Protein AF-A0A7Y1ZPI5-F1 (afdb_monomer)

Structure (mmCIF, N/CA/C/O backbone):
data_AF-A0A7Y1ZPI5-F1
#
_entry.id   AF-A0A7Y1ZPI5-F1
#
loop_
_atom_site.group_PDB
_atom_site.id
_atom_site.type_symbol
_atom_site.label_atom_id
_atom_site.label_alt_id
_atom_site.label_comp_id
_atom_site.label_asym_id
_atom_site.label_entity_id
_atom_site.label_seq_id
_atom_site.pdbx_PDB_ins_code
_atom_site.Cartn_x
_atom_site.Cartn_y
_atom_site.Cartn_z
_atom_site.occupancy
_atom_site.B_iso_or_equiv
_atom_site.auth_seq_id
_atom_site.auth_comp_id
_atom_site.auth_asym_id
_atom_site.auth_atom_id
_atom_site.pdbx_PDB_model_num
ATOM 1 N N . MET A 1 1 ? 9.456 -21.539 102.709 1.00 52.91 1 MET A N 1
ATOM 2 C CA . MET A 1 1 ? 9.266 -21.354 101.252 1.00 52.91 1 MET A CA 1
ATOM 3 C C . MET A 1 1 ? 8.146 -22.290 100.808 1.00 52.91 1 MET A C 1
ATOM 5 O O . MET A 1 1 ? 8.392 -23.446 100.520 1.00 52.91 1 MET A O 1
ATOM 9 N N . SER A 1 2 ? 6.920 -22.032 101.259 1.00 49.41 2 SER A N 1
ATOM 10 C CA . SER A 1 2 ? 5.871 -21.168 100.684 1.00 49.41 2 SER A CA 1
ATOM 11 C C . SER A 1 2 ? 5.165 -21.819 99.487 1.00 49.41 2 SER A C 1
ATOM 13 O O . SER A 1 2 ? 5.590 -21.734 98.341 1.00 49.41 2 SER A O 1
ATOM 15 N N . ARG A 1 3 ? 4.002 -22.416 99.782 1.00 56.50 3 ARG A N 1
ATOM 16 C CA . ARG A 1 3 ? 3.009 -22.882 98.799 1.00 56.50 3 ARG A CA 1
ATOM 17 C C . ARG A 1 3 ? 2.643 -21.801 97.766 1.00 56.50 3 ARG A C 1
ATOM 19 O O . ARG A 1 3 ? 2.265 -22.140 96.655 1.00 56.50 3 ARG A O 1
ATOM 26 N N . GLY A 1 4 ? 2.834 -20.519 98.097 1.00 64.69 4 GLY A N 1
ATOM 27 C CA . GLY A 1 4 ? 2.684 -19.401 97.161 1.00 64.69 4 GLY A CA 1
ATOM 28 C C . GLY A 1 4 ? 3.653 -19.430 95.972 1.00 64.69 4 GLY A C 1
ATOM 29 O O . GLY A 1 4 ? 3.244 -19.076 94.874 1.00 64.69 4 GLY A O 1
ATOM 30 N N . LEU A 1 5 ? 4.892 -19.919 96.134 1.00 64.56 5 LEU A N 1
ATOM 31 C CA . LEU A 1 5 ? 5.838 -20.016 95.013 1.00 64.56 5 LEU A CA 1
ATOM 32 C C . LEU A 1 5 ? 5.399 -21.095 94.007 1.00 64.56 5 LEU A C 1
ATOM 34 O O . LEU A 1 5 ? 5.502 -20.898 92.802 1.00 64.56 5 LEU A O 1
ATOM 38 N N . LEU A 1 6 ? 4.835 -22.204 94.501 1.00 64.75 6 LEU A N 1
ATOM 39 C CA . LEU A 1 6 ? 4.324 -23.288 93.658 1.00 64.75 6 LEU A CA 1
ATOM 40 C C . LEU A 1 6 ? 3.126 -22.829 92.810 1.00 64.75 6 LEU A C 1
ATOM 42 O O . LEU A 1 6 ? 3.040 -23.174 91.637 1.00 64.75 6 LEU A O 1
ATOM 46 N N . PHE A 1 7 ? 2.233 -22.012 93.379 1.00 66.38 7 PHE A N 1
ATOM 47 C CA . PHE A 1 7 ? 1.103 -21.442 92.638 1.00 66.38 7 PHE A CA 1
ATOM 48 C C . PHE A 1 7 ? 1.547 -20.451 91.561 1.00 66.38 7 PHE A C 1
ATOM 50 O O . PHE A 1 7 ? 0.988 -20.461 90.468 1.00 66.38 7 PHE A O 1
ATOM 57 N N . ILE A 1 8 ? 2.576 -19.642 91.830 1.00 65.25 8 ILE A N 1
ATOM 58 C CA . ILE A 1 8 ? 3.113 -18.698 90.841 1.00 65.25 8 ILE A CA 1
ATOM 59 C C . ILE A 1 8 ? 3.781 -19.451 89.685 1.00 65.25 8 ILE A C 1
ATOM 61 O O . ILE A 1 8 ? 3.553 -19.103 88.528 1.00 65.25 8 ILE A O 1
ATOM 65 N N . VAL A 1 9 ? 4.534 -20.519 89.968 1.00 66.88 9 VAL A N 1
ATOM 66 C CA . VAL A 1 9 ? 5.158 -21.365 88.934 1.00 66.88 9 VAL A CA 1
ATOM 67 C C . VAL A 1 9 ? 4.105 -22.137 88.128 1.00 66.88 9 VAL A C 1
ATOM 69 O O . VAL A 1 9 ? 4.187 -22.195 86.906 1.00 66.88 9 VAL A O 1
ATOM 72 N N . ALA A 1 10 ? 3.064 -22.669 88.773 1.00 65.19 10 ALA A N 1
ATOM 73 C CA . ALA A 1 10 ? 1.977 -23.354 88.072 1.00 65.19 10 ALA A CA 1
ATOM 74 C C . ALA A 1 10 ? 1.166 -22.400 87.175 1.00 65.19 10 ALA A C 1
ATOM 76 O O . ALA A 1 10 ? 0.877 -22.732 86.027 1.00 65.19 10 ALA A O 1
ATOM 77 N N . ALA A 1 11 ? 0.846 -21.195 87.658 1.00 61.09 11 ALA A N 1
ATOM 78 C CA . ALA A 1 11 ? 0.127 -20.191 86.875 1.00 61.09 11 ALA A CA 1
ATOM 79 C C . ALA A 1 11 ? 0.953 -19.682 85.683 1.00 61.09 11 ALA A C 1
ATOM 81 O O . ALA A 1 11 ? 0.413 -19.499 84.593 1.00 61.09 11 ALA A O 1
ATOM 82 N N . SER A 1 12 ? 2.267 -19.509 85.857 1.00 58.75 12 SER A N 1
ATOM 83 C CA . SER A 1 12 ? 3.158 -19.104 84.762 1.00 58.75 12 SER A CA 1
ATOM 84 C C . SER A 1 12 ? 3.356 -20.214 83.725 1.00 58.75 12 SER A C 1
ATOM 86 O O . SER A 1 12 ? 3.355 -19.916 82.534 1.00 58.75 12 SER A O 1
ATOM 88 N N . LEU A 1 13 ? 3.403 -21.490 84.123 1.00 56.38 13 LEU A N 1
ATOM 89 C CA . LEU A 1 13 ? 3.437 -22.615 83.176 1.00 56.38 13 LEU A CA 1
ATOM 90 C C . LEU A 1 13 ? 2.135 -22.754 82.371 1.00 56.38 13 LEU A C 1
ATOM 92 O O . LEU A 1 13 ? 2.189 -23.019 81.171 1.00 56.38 13 LEU A O 1
ATOM 96 N N . ILE A 1 14 ? 0.973 -22.518 82.991 1.00 65.50 14 ILE A N 1
ATOM 97 C CA . ILE A 1 14 ? -0.321 -22.504 82.283 1.00 65.50 14 ILE A CA 1
ATOM 98 C C . ILE A 1 14 ? -0.402 -21.305 81.325 1.00 65.50 14 ILE A C 1
ATOM 100 O O . ILE A 1 14 ? -0.864 -21.456 80.193 1.00 65.50 14 ILE A O 1
ATOM 104 N N . GLY A 1 15 ? 0.094 -20.133 81.734 1.00 62.34 15 GLY A N 1
ATOM 105 C CA . GLY A 1 15 ? 0.165 -18.946 80.878 1.00 62.34 15 GLY A CA 1
ATOM 106 C C . GLY A 1 15 ? 1.054 -19.160 79.649 1.00 62.34 15 GLY A C 1
ATOM 107 O O . GLY A 1 15 ? 0.618 -18.921 78.525 1.00 62.34 15 GLY A O 1
ATOM 108 N N . VAL A 1 16 ? 2.264 -19.695 79.841 1.00 63.00 16 VAL A N 1
ATOM 109 C CA . VAL A 1 16 ? 3.206 -19.988 78.745 1.00 63.00 16 VAL A CA 1
ATOM 110 C C . VAL A 1 16 ? 2.660 -21.082 77.821 1.00 63.00 16 VAL A C 1
ATOM 112 O O . VAL A 1 16 ? 2.720 -20.935 76.602 1.00 63.00 16 VAL A O 1
ATOM 115 N N . GLY A 1 17 ? 2.049 -22.138 78.370 1.00 58.81 17 GLY A N 1
ATOM 116 C CA . GLY A 1 17 ? 1.400 -23.183 77.571 1.00 58.81 17 GLY A CA 1
ATOM 117 C C . GLY A 1 17 ? 0.238 -22.658 76.720 1.00 58.81 17 GLY A C 1
ATOM 118 O O . GLY A 1 17 ? 0.091 -23.056 75.566 1.00 58.81 17 GLY A O 1
ATOM 119 N N . SER A 1 18 ? -0.543 -21.710 77.248 1.00 55.44 18 SER A N 1
ATOM 120 C CA . SER A 1 18 ? -1.664 -21.091 76.527 1.00 55.44 18 SER A CA 1
ATOM 121 C C . SER A 1 18 ? -1.190 -20.210 75.367 1.00 55.44 18 SER A C 1
ATOM 123 O O . SER A 1 18 ? -1.778 -20.255 74.288 1.00 55.44 18 SER A O 1
ATOM 125 N N . VAL A 1 19 ? -0.094 -19.464 75.550 1.00 53.22 19 VAL A N 1
ATOM 126 C CA . VAL A 1 19 ? 0.510 -18.629 74.495 1.00 53.22 19 VAL A CA 1
ATOM 127 C C . VAL A 1 19 ? 1.128 -19.487 73.386 1.00 53.22 19 VAL A C 1
ATOM 129 O O . VAL A 1 19 ? 0.946 -19.183 72.209 1.00 53.22 19 VAL A O 1
ATOM 132 N N . ILE A 1 20 ? 1.790 -20.597 73.730 1.00 58.06 20 ILE A N 1
ATOM 133 C CA . ILE A 1 20 ? 2.340 -21.536 72.737 1.00 58.06 20 ILE A CA 1
ATOM 134 C C . ILE A 1 20 ? 1.211 -22.221 71.949 1.00 58.06 20 ILE A C 1
ATOM 136 O O . ILE A 1 20 ? 1.294 -22.328 70.726 1.00 58.06 20 ILE A O 1
ATOM 140 N N . PHE A 1 21 ? 0.129 -22.632 72.619 1.00 56.09 21 PHE A N 1
ATOM 141 C CA . PHE A 1 21 ? -1.019 -23.266 71.964 1.00 56.09 21 PHE A CA 1
ATOM 142 C C . PHE A 1 21 ? -1.802 -22.293 71.066 1.00 56.09 21 PHE A C 1
ATOM 144 O O . PHE A 1 21 ? -2.219 -22.668 69.969 1.00 56.09 21 PHE A O 1
ATOM 151 N N . MET A 1 22 ? -1.959 -21.028 71.481 1.00 54.78 22 MET A N 1
ATOM 152 C CA . MET A 1 22 ? -2.525 -19.980 70.622 1.00 54.78 22 MET A CA 1
ATOM 153 C C . MET A 1 22 ? -1.617 -19.691 69.421 1.00 54.78 22 MET A C 1
ATOM 155 O O . MET A 1 22 ? -2.113 -19.655 68.301 1.00 54.78 22 MET A O 1
ATOM 159 N N . GLY A 1 23 ? -0.296 -19.606 69.612 1.00 48.22 23 GLY A N 1
ATOM 160 C CA . GLY A 1 23 ? 0.661 -19.395 68.520 1.00 48.22 23 GLY A CA 1
ATOM 161 C C . GLY A 1 23 ? 0.681 -20.525 67.482 1.00 48.22 23 GLY A C 1
ATOM 162 O O . GLY A 1 23 ? 0.811 -20.255 66.290 1.00 48.22 23 GLY A O 1
ATOM 163 N N . GLN A 1 24 ? 0.497 -21.783 67.900 1.00 54.16 24 GLN A N 1
ATOM 164 C CA . GLN A 1 24 ? 0.374 -22.914 66.971 1.00 54.16 24 GLN A CA 1
ATOM 165 C C . GLN A 1 24 ? -0.932 -22.873 66.170 1.00 54.16 24 GLN A C 1
ATOM 167 O O . GLN A 1 24 ? -0.899 -23.105 64.964 1.00 54.16 24 GLN A O 1
ATOM 172 N N . LYS A 1 25 ? -2.067 -22.518 66.792 1.00 50.81 25 LYS A N 1
ATOM 173 C CA . LYS A 1 25 ? -3.332 -22.335 66.059 1.00 50.81 25 LYS A CA 1
ATOM 174 C C . LYS A 1 25 ? -3.273 -21.166 65.075 1.00 50.81 25 LYS A C 1
ATOM 176 O O . LYS A 1 25 ? -3.789 -21.298 63.973 1.00 50.81 25 LYS A O 1
ATOM 181 N N . SER A 1 26 ? -2.615 -20.065 65.441 1.00 48.47 26 SER A N 1
ATOM 182 C CA . SER A 1 26 ? -2.434 -18.913 64.551 1.00 48.47 26 SER A CA 1
ATOM 183 C C . SER A 1 26 ? -1.541 -19.236 63.351 1.00 48.47 26 SER A C 1
ATOM 185 O O . SER A 1 26 ? -1.866 -18.831 62.245 1.00 48.47 26 SER A O 1
ATOM 187 N N . ARG A 1 27 ? -0.455 -20.003 63.530 1.00 46.38 27 ARG A N 1
ATOM 188 C CA . ARG A 1 27 ? 0.404 -20.423 62.405 1.00 46.38 27 ARG A CA 1
ATOM 189 C C . ARG A 1 27 ? -0.300 -21.394 61.458 1.00 46.38 27 ARG A C 1
ATOM 191 O O . ARG A 1 27 ? -0.210 -21.215 60.255 1.00 46.38 27 ARG A O 1
ATOM 198 N N . ILE A 1 28 ? -1.063 -22.351 61.993 1.00 54.00 28 ILE A N 1
ATOM 199 C CA . ILE A 1 28 ? -1.864 -23.271 61.170 1.00 54.00 28 ILE A CA 1
ATOM 200 C C . ILE A 1 28 ? -2.934 -22.507 60.370 1.00 54.00 28 ILE A C 1
ATOM 202 O O . ILE A 1 28 ? -3.178 -22.854 59.220 1.00 54.00 28 ILE A O 1
ATOM 206 N N . ALA A 1 29 ? -3.539 -21.460 60.946 1.00 52.72 29 ALA A N 1
ATOM 207 C CA . ALA A 1 29 ? -4.502 -20.619 60.234 1.00 52.72 29 ALA A CA 1
ATOM 208 C C . ALA A 1 29 ? -3.843 -19.822 59.092 1.00 52.72 29 ALA A C 1
ATOM 210 O O . ALA A 1 29 ? -4.337 -19.857 57.969 1.00 52.72 29 ALA A O 1
ATOM 211 N N . VAL A 1 30 ? -2.686 -19.196 59.343 1.00 48.72 30 VAL A N 1
ATOM 212 C CA . VAL A 1 30 ? -1.954 -18.413 58.329 1.00 48.72 30 VAL A CA 1
ATOM 213 C C . VAL A 1 30 ? -1.426 -19.294 57.189 1.00 48.72 30 VAL A C 1
ATOM 215 O O . VAL A 1 30 ? -1.557 -18.915 56.028 1.00 48.72 30 VAL A O 1
ATOM 218 N N . ASP A 1 31 ? -0.903 -20.489 57.485 1.00 51.78 31 ASP A N 1
ATOM 219 C CA . ASP A 1 31 ? -0.436 -21.426 56.450 1.00 51.78 31 ASP A CA 1
ATOM 220 C C . ASP A 1 31 ? -1.608 -21.976 55.607 1.00 51.78 31 ASP A C 1
ATOM 222 O O . ASP A 1 31 ? -1.444 -22.250 54.417 1.00 51.78 31 ASP A O 1
ATOM 226 N N . SER A 1 32 ? -2.807 -22.108 56.195 1.00 56.28 32 SER A N 1
ATOM 227 C CA . SER A 1 32 ? -4.012 -22.505 55.452 1.00 56.28 32 SER A CA 1
ATOM 228 C C . SER A 1 32 ? -4.568 -21.384 54.566 1.00 56.28 32 SER A C 1
ATOM 230 O O . SER A 1 32 ? -4.942 -21.652 53.426 1.00 56.28 32 SER A O 1
ATOM 232 N N . GLU A 1 33 ? -4.543 -20.132 55.038 1.00 59.75 33 GLU A N 1
ATOM 233 C CA . GLU A 1 33 ? -5.014 -18.962 54.282 1.00 59.75 33 GLU A CA 1
ATOM 234 C C . GLU A 1 33 ? -4.068 -18.60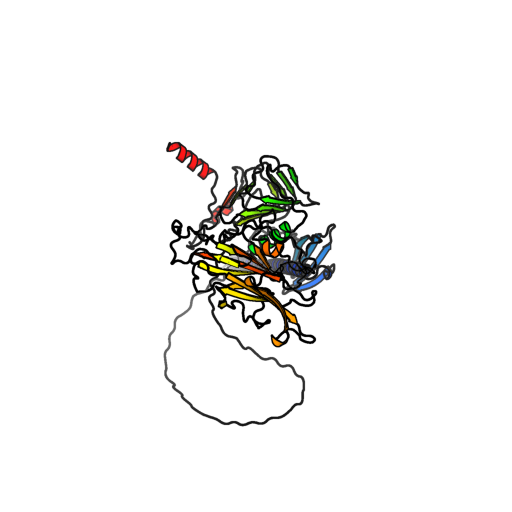9 53.120 1.00 59.75 33 GLU A C 1
ATOM 236 O O . GLU A 1 33 ? -4.528 -18.282 52.026 1.00 59.75 33 GLU A O 1
ATOM 241 N N . GLN A 1 34 ? -2.746 -18.748 53.303 1.00 59.91 34 GLN A N 1
ATOM 242 C CA . GLN A 1 34 ? -1.778 -18.560 52.212 1.00 59.91 34 GLN A CA 1
ATOM 243 C C . GLN A 1 34 ? -1.911 -19.626 51.117 1.00 59.91 34 GLN A C 1
ATOM 245 O O . GLN A 1 34 ? -1.727 -19.321 49.937 1.00 59.91 34 GLN A O 1
ATOM 250 N N . GLY A 1 35 ? -2.269 -20.860 51.487 1.00 75.75 35 GLY A N 1
ATOM 251 C CA . GLY A 1 35 ? -2.586 -21.911 50.523 1.00 75.75 35 GLY A CA 1
ATOM 252 C C . GLY A 1 35 ? -3.820 -21.566 49.688 1.00 75.75 35 GLY A C 1
ATOM 253 O O . GLY A 1 35 ? -3.783 -21.674 48.465 1.00 75.75 35 GLY A O 1
ATOM 254 N N . GLU A 1 36 ? -4.894 -21.104 50.332 1.00 78.31 36 GLU A N 1
ATOM 255 C CA . GLU A 1 36 ? -6.163 -20.789 49.667 1.00 78.31 36 GLU A CA 1
ATOM 256 C C . GLU A 1 36 ? -6.055 -19.589 48.713 1.00 78.31 36 GLU A C 1
ATOM 258 O O . GLU A 1 36 ? -6.533 -19.669 47.580 1.00 78.31 36 GLU A O 1
ATOM 263 N N . TYR A 1 37 ? -5.338 -18.527 49.104 1.00 78.81 37 TYR A N 1
ATOM 264 C CA . TYR A 1 37 ? -5.038 -17.402 48.208 1.00 78.81 37 TYR A CA 1
ATOM 265 C C . TYR A 1 37 ? -4.205 -17.841 46.995 1.00 78.81 37 TYR A C 1
ATOM 267 O O . TYR A 1 37 ? -4.526 -17.497 45.857 1.00 78.81 37 TYR A O 1
ATOM 275 N N . GLY A 1 38 ? -3.176 -18.670 47.215 1.00 82.38 38 GLY A N 1
ATOM 276 C CA . GLY A 1 38 ? -2.353 -19.216 46.134 1.00 82.38 38 GLY A CA 1
ATOM 277 C C . GLY A 1 38 ? -3.168 -20.021 45.116 1.00 82.38 38 GLY A C 1
ATOM 278 O O . GLY A 1 38 ? -2.966 -19.873 43.909 1.00 82.38 38 GLY A O 1
ATOM 279 N N . TYR A 1 39 ? -4.133 -20.819 45.583 1.00 84.62 39 TYR A N 1
ATOM 280 C CA . TYR A 1 39 ? -5.053 -21.553 44.713 1.00 84.62 39 TYR A CA 1
ATOM 281 C C . TYR A 1 39 ? -5.987 -20.625 43.921 1.00 84.62 39 TYR A C 1
ATOM 283 O O . TYR A 1 39 ? -6.210 -20.879 42.740 1.00 84.62 39 TYR A O 1
ATOM 291 N N . GLN A 1 40 ? -6.484 -19.530 44.509 1.00 84.94 40 GLN A N 1
ATOM 292 C CA . GLN A 1 40 ? -7.329 -18.557 43.798 1.00 84.94 40 GLN A CA 1
ATOM 293 C C . GLN A 1 40 ? -6.572 -17.819 42.687 1.00 84.94 40 GLN A C 1
ATOM 295 O O . GLN A 1 40 ? -7.071 -17.727 41.565 1.00 84.94 40 GLN A O 1
ATOM 300 N N . VAL A 1 41 ? -5.350 -17.349 42.965 1.00 84.44 41 VAL A N 1
ATOM 301 C CA . VAL A 1 41 ? -4.494 -16.705 41.952 1.00 84.44 41 VAL A CA 1
ATOM 302 C C . VAL A 1 41 ? -4.171 -17.690 40.829 1.00 84.44 41 VAL A C 1
ATOM 304 O O . VAL A 1 41 ? -4.312 -17.366 39.652 1.00 84.44 41 VAL A O 1
ATOM 307 N N . THR A 1 42 ? -3.819 -18.928 41.183 1.00 84.81 42 THR A N 1
ATOM 308 C CA . THR A 1 42 ? -3.518 -19.975 40.197 1.00 84.81 42 THR A CA 1
ATOM 309 C C . THR A 1 42 ? -4.742 -20.310 39.338 1.00 84.81 42 THR A C 1
ATOM 311 O O . THR A 1 42 ? -4.619 -20.411 38.121 1.00 84.81 42 THR A O 1
ATOM 314 N N . ALA A 1 43 ? -5.937 -20.427 39.930 1.00 84.12 43 ALA A N 1
ATOM 315 C CA . ALA A 1 43 ? -7.181 -20.659 39.193 1.00 84.12 43 ALA A CA 1
ATOM 316 C C . ALA A 1 43 ? -7.489 -19.521 38.199 1.00 84.12 43 ALA A C 1
ATOM 318 O O . ALA A 1 43 ? -7.874 -19.798 37.063 1.00 84.12 43 ALA A O 1
ATOM 319 N N . ARG A 1 44 ? -7.248 -18.256 38.579 1.00 88.62 44 ARG A N 1
ATOM 320 C CA . ARG A 1 44 ? -7.407 -17.085 37.697 1.00 88.62 44 ARG A CA 1
ATOM 321 C C . ARG A 1 44 ? -6.440 -17.103 36.511 1.00 88.62 44 ARG A C 1
ATOM 323 O O . ARG A 1 44 ? -6.876 -16.925 35.377 1.00 88.62 44 ARG A O 1
ATOM 330 N N . GLU A 1 45 ? -5.154 -17.353 36.747 1.00 84.88 45 GLU A N 1
ATOM 331 C CA . GLU A 1 45 ? -4.147 -17.425 35.673 1.00 84.88 45 GLU A CA 1
ATOM 332 C C . GLU A 1 45 ? -4.407 -18.593 34.709 1.00 84.88 45 GLU A C 1
ATOM 334 O O . GLU A 1 45 ? -4.211 -18.480 33.494 1.00 84.88 45 GLU A O 1
ATOM 339 N N . ILE A 1 46 ? -4.914 -19.713 35.233 1.00 85.00 46 ILE A N 1
ATOM 340 C CA . ILE A 1 46 ? -5.343 -20.858 34.426 1.00 85.00 46 ILE A CA 1
ATOM 341 C C . ILE A 1 46 ? -6.571 -20.499 33.578 1.00 85.00 46 ILE A C 1
ATOM 343 O O . ILE A 1 46 ? -6.571 -20.781 32.379 1.00 85.00 46 ILE A O 1
ATOM 347 N N . ALA A 1 47 ? -7.578 -19.834 34.156 1.00 86.00 47 ALA A N 1
ATOM 348 C CA . ALA A 1 47 ? -8.751 -19.359 33.419 1.00 86.00 47 ALA A CA 1
ATOM 349 C C . ALA A 1 47 ? -8.346 -18.396 32.289 1.00 86.00 47 ALA A C 1
ATOM 351 O O . ALA A 1 47 ? -8.797 -18.548 31.152 1.00 86.00 47 ALA A O 1
ATOM 352 N N . LYS A 1 48 ? -7.422 -17.465 32.567 1.00 85.44 48 LYS A N 1
ATOM 353 C CA . LYS A 1 48 ? -6.888 -16.521 31.574 1.00 85.44 48 LYS A CA 1
ATOM 354 C C . LYS A 1 48 ? -6.174 -17.244 30.436 1.00 85.44 48 LYS A C 1
ATOM 356 O O . LYS A 1 48 ? -6.474 -17.003 29.273 1.00 85.44 48 LYS A O 1
ATOM 361 N N . SER A 1 49 ? -5.301 -18.192 30.771 1.00 82.38 49 SER A N 1
ATOM 362 C CA . SER A 1 49 ? -4.595 -19.015 29.780 1.00 82.38 49 SER A CA 1
ATOM 363 C C . SER A 1 49 ? -5.557 -19.821 28.898 1.00 82.38 49 SER A C 1
ATOM 365 O O . SER A 1 49 ? -5.308 -19.995 27.704 1.00 82.38 49 SER A O 1
ATOM 367 N N . GLY A 1 50 ? -6.659 -20.312 29.475 1.00 84.38 50 GLY A N 1
ATOM 368 C CA . GLY A 1 50 ? -7.723 -20.987 28.734 1.00 84.38 50 GLY A CA 1
ATOM 369 C C . GLY A 1 50 ? -8.450 -20.058 27.758 1.00 84.38 50 GLY A C 1
ATOM 370 O O . GLY A 1 50 ? -8.658 -20.449 26.610 1.00 84.38 50 GLY A O 1
ATOM 371 N N . SER A 1 51 ? -8.748 -18.816 28.165 1.00 83.00 51 SER A N 1
ATOM 372 C CA . SER A 1 51 ? -9.362 -17.807 27.288 1.00 83.00 51 SER A CA 1
ATOM 373 C C . SER A 1 51 ? -8.420 -17.386 26.150 1.00 83.00 51 SER A C 1
ATOM 375 O O . SER A 1 51 ? -8.793 -17.474 24.980 1.00 83.00 51 SER A O 1
ATOM 377 N N . ASP A 1 52 ? -7.156 -17.064 26.454 1.00 80.12 52 ASP A N 1
ATOM 378 C CA . ASP A 1 52 ? -6.147 -16.673 25.454 1.00 80.12 52 ASP A CA 1
ATOM 379 C C . ASP A 1 52 ? -5.974 -17.763 24.373 1.00 80.12 52 ASP A C 1
ATOM 381 O O . ASP A 1 52 ? -5.881 -17.491 23.170 1.00 80.12 52 ASP A O 1
ATOM 385 N N . ARG A 1 53 ? -5.989 -19.037 24.789 1.00 83.06 53 ARG A N 1
ATOM 386 C CA . ARG A 1 53 ? -5.935 -20.171 23.863 1.00 83.06 53 ARG A CA 1
ATOM 387 C C . ARG A 1 53 ? -7.211 -20.317 23.038 1.00 83.06 53 ARG A C 1
ATOM 389 O O . ARG A 1 53 ? -7.108 -20.584 21.843 1.00 83.06 53 ARG A O 1
ATOM 396 N N . ALA A 1 54 ? -8.381 -20.150 23.648 1.00 81.12 54 ALA A N 1
ATOM 397 C CA . ALA A 1 54 ? -9.662 -20.212 22.953 1.00 81.12 54 ALA A CA 1
ATOM 398 C C . ALA A 1 54 ? -9.747 -19.160 21.839 1.00 81.12 54 ALA A C 1
ATOM 400 O O . ALA A 1 54 ? -10.073 -19.502 20.705 1.00 81.12 54 ALA A O 1
ATOM 401 N N . ILE A 1 55 ? -9.342 -17.918 22.125 1.00 79.81 55 ILE A N 1
ATOM 402 C CA . ILE A 1 55 ? -9.256 -16.832 21.137 1.00 79.81 55 ILE A CA 1
ATOM 403 C C . ILE A 1 55 ? -8.307 -17.217 19.995 1.00 79.81 55 ILE A C 1
ATOM 405 O O . ILE A 1 55 ? -8.637 -17.039 18.823 1.00 79.81 55 ILE A O 1
ATOM 409 N N . SER A 1 56 ? -7.132 -17.775 20.309 1.00 79.06 56 SER A N 1
ATOM 410 C CA . SER A 1 56 ? -6.174 -18.213 19.285 1.00 79.06 56 SER A CA 1
ATOM 411 C C . SER A 1 56 ? -6.725 -19.324 18.386 1.00 79.06 56 SER A C 1
ATOM 413 O O . SER A 1 56 ? -6.441 -19.333 17.189 1.00 79.06 56 SER A O 1
ATOM 415 N N . GLU A 1 57 ? -7.497 -20.262 18.937 1.00 75.69 57 GLU A N 1
ATOM 416 C CA . GLU A 1 57 ? -8.125 -21.338 18.164 1.00 75.69 57 GLU A CA 1
ATOM 417 C C . GLU A 1 57 ? -9.263 -20.806 17.282 1.00 75.69 57 GLU A C 1
ATOM 419 O O . GLU A 1 57 ? -9.289 -21.115 16.092 1.00 75.69 57 GLU A O 1
ATOM 424 N N . VAL A 1 58 ? -10.120 -19.933 17.823 1.00 77.25 58 VAL A N 1
ATOM 425 C CA . VAL A 1 58 ? -11.189 -19.242 17.079 1.00 77.25 58 VAL A CA 1
ATOM 426 C C . VAL A 1 58 ? -10.627 -18.445 15.897 1.00 77.25 58 VAL A C 1
ATOM 428 O O . VAL A 1 58 ? -11.195 -18.491 14.810 1.00 77.25 58 VAL A O 1
ATOM 431 N N . ARG A 1 59 ? -9.475 -17.780 16.071 1.00 74.69 59 ARG A N 1
ATOM 432 C CA . ARG A 1 59 ? -8.773 -17.069 14.985 1.00 74.69 59 ARG A CA 1
ATOM 433 C C . ARG A 1 59 ? -8.238 -17.992 13.890 1.00 74.69 59 ARG A C 1
ATOM 435 O O . ARG A 1 59 ? -8.123 -17.563 12.751 1.00 74.69 59 ARG A O 1
ATOM 442 N N . LYS A 1 60 ? -7.843 -19.222 14.231 1.00 75.44 60 LYS A N 1
ATOM 443 C CA . LYS A 1 60 ? -7.215 -20.154 13.280 1.00 75.44 60 LYS A CA 1
ATOM 444 C C . LYS A 1 60 ? -8.231 -20.907 12.440 1.00 75.44 60 LYS A C 1
ATOM 446 O O . LYS A 1 60 ? -8.001 -21.108 11.256 1.00 75.44 60 LYS A O 1
ATOM 451 N N . ASP A 1 61 ? -9.292 -21.390 13.073 1.00 76.00 61 ASP A N 1
ATOM 452 C CA . ASP A 1 61 ? -10.311 -22.189 12.407 1.00 76.00 61 ASP A CA 1
ATOM 453 C C . ASP A 1 61 ? -11.604 -22.145 13.220 1.00 76.00 61 ASP A C 1
ATOM 455 O O . ASP A 1 61 ? -11.803 -22.934 14.146 1.00 76.00 61 ASP A O 1
ATOM 459 N N . LEU A 1 62 ? -12.498 -21.232 12.837 1.00 72.00 62 LEU A N 1
ATOM 460 C CA . LEU A 1 62 ? -13.817 -21.072 13.447 1.00 72.00 62 LEU A CA 1
ATOM 461 C C . LEU A 1 62 ? -14.656 -22.360 13.359 1.00 72.00 62 LEU A C 1
ATOM 463 O O . LEU A 1 62 ? -15.489 -22.623 14.223 1.00 72.00 62 LEU A O 1
ATOM 467 N N . THR A 1 63 ? -14.425 -23.191 12.337 1.00 72.06 63 THR A N 1
ATOM 468 C CA . THR A 1 63 ? -15.188 -24.427 12.109 1.00 72.06 63 THR A CA 1
ATOM 469 C C . THR A 1 63 ? -14.705 -25.591 12.975 1.00 72.06 63 THR A C 1
ATOM 471 O O . THR A 1 63 ? -15.491 -26.484 13.299 1.00 72.06 63 THR A O 1
ATOM 474 N N . ALA A 1 64 ? -13.442 -25.566 13.414 1.00 61.38 64 ALA A N 1
ATOM 475 C CA . ALA A 1 64 ? -12.872 -26.547 14.341 1.00 61.38 64 ALA A CA 1
ATOM 476 C C . ALA A 1 64 ? -13.236 -26.290 15.812 1.00 61.38 64 ALA A C 1
ATOM 478 O O . ALA A 1 64 ? -12.887 -27.087 16.695 1.00 61.38 64 ALA A O 1
ATOM 479 N N . VAL A 1 65 ? -13.947 -25.198 16.094 1.00 68.62 65 VAL A N 1
ATOM 480 C CA . VAL A 1 65 ? -14.376 -24.823 17.437 1.00 68.62 65 VAL A CA 1
ATOM 481 C C . VAL A 1 65 ? -15.515 -25.748 17.896 1.00 68.62 65 VAL A C 1
ATOM 483 O O . VAL A 1 65 ? -16.703 -25.489 17.726 1.00 68.62 65 VAL A O 1
ATOM 486 N N . THR A 1 66 ? -15.153 -26.898 18.467 1.00 59.69 66 THR A N 1
ATOM 487 C CA . THR A 1 66 ? -16.092 -27.827 19.117 1.00 59.69 66 THR A CA 1
ATOM 488 C C . THR A 1 66 ? -16.723 -27.210 20.366 1.00 59.69 66 THR A C 1
ATOM 490 O O . THR A 1 66 ? -16.011 -26.623 21.175 1.00 59.69 66 THR A O 1
ATOM 493 N N . LYS A 1 67 ? -18.029 -27.453 20.566 1.00 67.94 67 LYS A N 1
ATOM 494 C CA . LYS A 1 67 ? -18.904 -26.786 21.554 1.00 67.94 67 LYS A CA 1
ATOM 495 C C . LYS A 1 67 ? -18.534 -26.924 23.041 1.00 67.94 67 LYS A C 1
ATOM 497 O O . LYS A 1 67 ? -19.179 -26.279 23.847 1.00 67.94 67 LYS A O 1
ATOM 502 N N . GLN A 1 68 ? -17.543 -27.730 23.427 1.00 81.19 68 GLN A N 1
ATOM 503 C CA . GLN A 1 68 ? -17.086 -27.806 24.822 1.00 81.19 68 GLN A CA 1
ATOM 504 C C . GLN A 1 68 ? -15.776 -28.597 24.929 1.00 81.19 68 GLN A C 1
ATOM 506 O O . GLN A 1 68 ? -15.638 -29.651 24.300 1.00 81.19 68 GLN A O 1
ATOM 511 N N . ARG A 1 69 ? -14.830 -28.154 25.761 1.00 82.81 69 ARG A N 1
ATOM 512 C CA . ARG A 1 69 ? -13.660 -28.952 26.159 1.00 82.81 69 ARG A CA 1
ATOM 513 C C . ARG A 1 69 ? -13.493 -28.902 27.666 1.00 82.81 69 ARG A C 1
ATOM 515 O O . ARG A 1 69 ? -13.344 -27.828 28.225 1.00 82.81 69 ARG A O 1
ATOM 522 N N . ASN A 1 70 ? -13.463 -30.067 28.302 1.00 89.81 70 ASN A N 1
ATOM 523 C CA . ASN A 1 70 ? -13.372 -30.168 29.755 1.00 89.81 70 ASN A CA 1
ATOM 524 C C . ASN A 1 70 ? -12.038 -30.800 30.176 1.00 89.81 70 ASN A C 1
ATOM 526 O O . ASN A 1 70 ? -11.546 -31.709 29.500 1.00 89.81 70 ASN A O 1
ATOM 530 N N . GLY A 1 71 ? -11.484 -30.345 31.299 1.00 84.25 71 GLY A N 1
ATOM 531 C CA . GLY A 1 71 ? -10.328 -30.941 31.970 1.00 84.25 71 GLY A CA 1
ATOM 532 C C . GLY A 1 71 ? -8.993 -30.746 31.249 1.00 84.25 71 GLY A C 1
ATOM 533 O O . GLY A 1 71 ? -8.160 -31.654 31.246 1.00 84.25 71 GLY A O 1
ATOM 534 N N . ILE A 1 72 ? -8.762 -29.600 30.598 1.00 86.00 72 ILE A N 1
ATOM 535 C CA . ILE A 1 72 ? -7.466 -29.336 29.960 1.00 86.00 72 ILE A CA 1
ATOM 536 C C . ILE A 1 72 ? -6.452 -28.951 31.040 1.00 86.00 72 ILE A C 1
ATOM 538 O O . ILE A 1 72 ? -6.515 -27.862 31.608 1.00 86.00 72 ILE A O 1
ATOM 542 N N . SER A 1 73 ? -5.490 -29.834 31.309 1.00 86.38 73 SER A N 1
ATOM 543 C CA . SER A 1 73 ? -4.459 -29.584 32.319 1.00 86.38 73 SER A CA 1
ATOM 544 C C . SER A 1 73 ? -3.472 -28.492 31.887 1.00 86.38 73 SER A C 1
ATOM 546 O O . SER A 1 73 ? -2.894 -28.546 30.798 1.00 86.38 73 SER A O 1
ATOM 548 N N . VAL A 1 74 ? -3.221 -27.537 32.782 1.00 83.50 74 VAL A N 1
ATOM 549 C CA . VAL A 1 74 ? -2.199 -26.482 32.663 1.00 83.50 74 VAL A CA 1
ATOM 550 C C . VAL A 1 74 ? -1.455 -26.417 33.993 1.00 83.50 74 VAL A C 1
ATOM 552 O O . VAL A 1 74 ? -2.044 -26.677 35.033 1.00 83.50 74 VAL A O 1
ATOM 555 N N . ALA A 1 75 ? -0.148 -26.150 33.978 1.00 77.69 75 ALA A N 1
ATOM 556 C CA . ALA A 1 75 ? 0.725 -26.257 35.150 1.00 77.69 75 ALA A CA 1
ATOM 557 C C . ALA A 1 75 ? 0.098 -25.685 36.445 1.00 77.69 75 ALA A C 1
ATOM 559 O O . ALA A 1 75 ? 0.032 -24.474 36.621 1.00 77.69 75 ALA A O 1
ATOM 560 N N . GLY A 1 76 ? -0.339 -26.573 37.349 1.00 78.25 76 GLY A N 1
ATOM 561 C CA . GLY A 1 76 ? -0.971 -26.206 38.626 1.00 78.25 76 GLY A CA 1
ATOM 562 C C . GLY A 1 76 ? -2.495 -26.387 38.707 1.00 78.25 76 GLY A C 1
ATOM 563 O O . GLY A 1 76 ? -3.058 -26.137 39.773 1.00 78.25 76 GLY A O 1
ATOM 564 N N . GLY A 1 77 ? -3.164 -26.848 37.645 1.00 86.12 77 GLY A N 1
ATOM 565 C CA . GLY A 1 77 ? -4.609 -27.088 37.646 1.00 86.12 77 GLY A CA 1
ATOM 566 C C . GLY A 1 77 ? -5.189 -27.495 36.286 1.00 86.12 77 GLY A C 1
ATOM 567 O O . GLY A 1 77 ? -4.498 -28.068 35.442 1.00 86.12 77 GLY A O 1
ATOM 568 N N . GLU A 1 78 ? -6.475 -27.228 36.081 1.00 87.31 78 GLU A N 1
ATOM 569 C CA . GLU A 1 78 ? -7.217 -27.576 34.860 1.00 87.31 78 GLU A CA 1
ATOM 570 C C . GLU A 1 78 ? -8.143 -26.428 34.463 1.00 87.31 78 GLU A C 1
ATOM 572 O O . GLU A 1 78 ? -8.564 -25.672 35.334 1.00 87.31 78 GLU A O 1
ATOM 577 N N . TYR A 1 79 ? -8.484 -26.300 33.180 1.00 89.56 79 TYR A N 1
ATOM 578 C CA . TYR A 1 79 ? -9.609 -25.461 32.775 1.00 89.56 79 TYR A CA 1
ATOM 579 C C . TYR A 1 79 ? -10.625 -26.200 31.909 1.00 89.56 79 TYR A C 1
ATOM 581 O O . TYR A 1 79 ? -10.274 -27.097 31.134 1.00 89.56 79 TYR A O 1
ATOM 589 N N . ASP A 1 80 ? -11.879 -25.781 32.044 1.00 87.25 80 ASP A N 1
ATOM 590 C CA . ASP A 1 80 ? -12.966 -26.114 31.129 1.00 87.25 80 ASP A CA 1
ATOM 591 C C . ASP A 1 80 ? -13.226 -24.904 30.229 1.00 87.25 80 ASP A C 1
ATOM 593 O O . ASP A 1 80 ? -13.301 -23.777 30.715 1.00 87.25 80 ASP A O 1
ATOM 597 N N . LEU A 1 81 ? -13.369 -25.133 28.929 1.00 87.00 81 LEU A N 1
ATOM 598 C CA . LEU A 1 81 ? -13.740 -24.126 27.947 1.00 87.00 81 LEU A CA 1
ATOM 599 C C . LEU A 1 81 ? -15.122 -24.466 27.390 1.00 87.00 81 LEU A C 1
ATOM 601 O O . LEU A 1 81 ? -15.293 -25.505 26.743 1.00 87.00 81 LEU A O 1
ATOM 605 N N . ASP A 1 82 ? -16.084 -23.585 27.629 1.00 88.00 82 ASP A N 1
ATOM 606 C CA . ASP A 1 82 ? -17.412 -23.634 27.023 1.00 88.00 82 ASP A CA 1
ATOM 607 C C . ASP A 1 82 ? -17.534 -22.534 25.969 1.00 88.00 82 ASP A C 1
ATOM 609 O O . ASP A 1 82 ? -16.993 -21.441 26.137 1.00 88.00 82 ASP A O 1
ATOM 613 N N . ILE A 1 83 ? -18.194 -22.840 24.858 1.00 84.44 83 ILE A N 1
ATOM 614 C CA . ILE A 1 83 ? -18.334 -21.913 23.735 1.00 84.44 83 ILE A CA 1
ATOM 615 C C . ILE A 1 83 ? -19.811 -21.817 23.413 1.00 84.44 83 ILE A C 1
ATOM 617 O O . ILE A 1 83 ? -20.401 -22.705 22.791 1.00 84.44 83 ILE A O 1
ATOM 621 N N . VAL A 1 84 ? -20.404 -20.723 23.876 1.00 84.56 84 VAL A N 1
ATOM 622 C CA . VAL A 1 84 ? -21.825 -20.451 23.730 1.00 84.56 84 VAL A CA 1
ATOM 623 C C . VAL A 1 84 ? -22.022 -19.623 22.473 1.00 84.56 84 VAL A C 1
ATOM 625 O O . VAL A 1 84 ? -21.635 -18.463 22.393 1.00 84.56 84 VAL A O 1
ATOM 628 N N . GLU A 1 85 ? -22.622 -20.246 21.470 1.00 80.81 85 GLU A N 1
ATOM 629 C CA . GLU A 1 85 ? -23.047 -19.568 20.253 1.00 80.81 85 GLU A CA 1
ATOM 630 C C . GLU A 1 85 ? -24.358 -18.825 20.526 1.00 80.81 85 GLU A C 1
ATOM 632 O O . GLU A 1 85 ? -25.367 -19.430 20.905 1.00 80.81 85 GLU A O 1
ATOM 637 N N . HIS A 1 86 ? -24.336 -17.509 20.353 1.00 79.06 86 HIS A N 1
ATOM 638 C CA . HIS A 1 86 ? -25.509 -16.655 20.435 1.00 79.06 86 HIS A CA 1
ATOM 639 C C . HIS A 1 86 ? -26.090 -16.407 19.038 1.00 79.06 86 HIS A C 1
ATOM 641 O O . HIS A 1 86 ? -25.521 -16.764 18.004 1.00 79.06 86 HIS A O 1
ATOM 647 N N . ASN A 1 87 ? -27.275 -15.798 18.994 1.00 67.25 87 ASN A N 1
ATOM 648 C CA . ASN A 1 87 ? -27.841 -15.350 17.726 1.00 67.25 87 ASN A CA 1
ATOM 649 C C . ASN A 1 87 ? -26.923 -14.278 17.107 1.00 67.25 87 ASN A C 1
ATOM 651 O O . ASN A 1 87 ? -26.367 -13.467 17.839 1.00 67.25 87 ASN A O 1
ATOM 655 N N . TYR A 1 88 ? -26.832 -14.240 15.773 1.00 68.31 88 TYR A N 1
ATOM 656 C CA . TYR A 1 88 ? -26.086 -13.228 15.001 1.00 68.31 88 TYR A CA 1
ATOM 657 C C . TYR A 1 88 ? -24.549 -13.330 15.021 1.00 68.31 88 TYR A C 1
ATOM 659 O O . TYR A 1 88 ? -23.875 -12.339 14.776 1.00 68.31 88 TYR A O 1
ATOM 667 N N . GLY A 1 89 ? -23.984 -14.521 15.244 1.00 71.50 89 GLY A N 1
ATOM 668 C CA . GLY A 1 89 ? -22.537 -14.741 15.092 1.00 71.50 89 GLY A CA 1
ATOM 669 C C . GLY A 1 89 ? -21.696 -14.303 16.294 1.00 71.50 89 GLY A C 1
ATOM 670 O O . GLY A 1 89 ? -20.474 -14.344 16.236 1.00 71.50 89 GLY A O 1
ATOM 671 N N . GLU A 1 90 ? -22.314 -13.916 17.407 1.00 79.00 90 GLU A N 1
ATOM 672 C CA . GLU A 1 90 ? -21.594 -13.718 18.663 1.00 79.00 90 GLU A CA 1
ATOM 673 C C . GLU A 1 90 ? -21.293 -15.075 19.326 1.00 79.00 90 GLU A C 1
ATOM 675 O O . GLU A 1 90 ? -22.167 -15.932 19.474 1.00 79.00 90 GLU A O 1
ATOM 680 N N . LEU A 1 91 ? -20.039 -15.276 19.719 1.00 81.81 91 LEU A N 1
ATOM 681 C CA . LEU A 1 91 ? -19.552 -16.422 20.476 1.00 81.81 91 LEU A CA 1
ATOM 682 C C . LEU A 1 91 ? -19.109 -15.939 21.856 1.00 81.81 91 LEU A C 1
ATOM 684 O O . LEU A 1 91 ? -18.231 -15.089 21.957 1.00 81.81 91 LEU A O 1
ATOM 688 N N . THR A 1 92 ? -19.650 -16.516 22.922 1.00 85.19 92 THR A N 1
ATOM 689 C CA . THR A 1 92 ? -19.138 -16.304 24.280 1.00 85.19 92 THR A CA 1
ATOM 690 C C . THR A 1 92 ? -18.242 -17.471 24.660 1.00 85.19 92 THR A C 1
ATOM 692 O O . THR A 1 92 ? -18.684 -18.618 24.722 1.00 85.19 92 THR A O 1
ATOM 695 N N . LEU A 1 93 ? -16.969 -17.180 24.909 1.00 86.44 93 LEU A N 1
ATOM 696 C CA . LEU A 1 93 ? -15.978 -18.127 25.406 1.00 86.44 93 LEU A CA 1
ATOM 697 C C . LEU A 1 93 ? -15.972 -18.059 26.934 1.00 86.44 93 LEU A C 1
ATOM 699 O O . LEU A 1 93 ? -15.646 -17.020 27.500 1.00 86.44 93 LEU A O 1
ATOM 703 N N . VAL A 1 94 ? -16.308 -19.156 27.606 1.00 89.44 94 VAL A N 1
ATOM 704 C CA . VAL A 1 94 ? -16.285 -19.260 29.070 1.00 89.44 94 VAL A CA 1
ATOM 705 C C . VAL A 1 94 ? -15.143 -20.180 29.474 1.00 89.44 94 VAL A C 1
ATOM 707 O O . VAL A 1 94 ? -15.203 -21.388 29.251 1.00 89.44 94 VAL A O 1
ATOM 710 N N . SER A 1 95 ? -14.095 -19.620 30.071 1.00 90.56 95 SER A N 1
ATOM 711 C CA . SER A 1 95 ? -12.941 -20.371 30.566 1.00 90.56 95 SER A CA 1
ATOM 712 C C . SER A 1 95 ? -12.992 -20.485 32.087 1.00 90.56 95 SER A C 1
ATOM 714 O O . SER A 1 95 ? -12.820 -19.492 32.793 1.00 90.56 95 SER A O 1
ATOM 716 N N . ASN A 1 96 ? -13.207 -21.698 32.598 1.00 91.62 96 ASN A N 1
ATOM 717 C CA . ASN A 1 96 ? -13.270 -22.001 34.027 1.00 91.62 96 ASN A CA 1
ATOM 718 C C . ASN A 1 96 ? -11.955 -22.632 34.482 1.00 91.62 96 ASN A C 1
ATOM 720 O O . ASN A 1 96 ? -11.759 -23.826 34.280 1.00 91.62 96 ASN A O 1
ATOM 724 N N . GLY A 1 97 ? -11.057 -21.865 35.095 1.00 91.94 97 GLY A N 1
ATOM 725 C CA . GLY A 1 97 ? -9.819 -22.378 35.677 1.00 91.94 97 GLY A CA 1
ATOM 726 C C . GLY A 1 97 ? -10.025 -22.919 37.089 1.00 91.94 97 GLY A C 1
ATOM 727 O O . GLY A 1 97 ? -10.678 -22.286 37.915 1.00 91.94 97 GLY A O 1
ATOM 728 N N . ARG A 1 98 ? -9.445 -24.083 37.388 1.00 93.12 98 ARG A N 1
ATOM 729 C CA . ARG A 1 98 ? -9.498 -24.759 38.690 1.00 93.12 98 ARG A CA 1
ATOM 730 C C . ARG A 1 98 ? -8.098 -25.057 39.207 1.00 93.12 98 ARG A C 1
ATOM 732 O O . ARG A 1 98 ? -7.278 -25.615 38.482 1.00 93.12 98 ARG A O 1
ATOM 739 N N . SER A 1 99 ? -7.840 -24.754 40.476 1.00 91.81 99 SER A N 1
ATOM 740 C CA . SER A 1 99 ? -6.621 -25.159 41.187 1.00 91.81 99 SER A CA 1
ATOM 741 C C . SER A 1 99 ? -6.959 -25.493 42.641 1.00 91.81 99 SER A C 1
ATOM 743 O O . SER A 1 99 ? -7.506 -24.667 43.369 1.00 91.81 99 SER A O 1
ATOM 745 N N . GLY A 1 100 ? -6.691 -26.728 43.072 1.00 91.19 100 GLY A N 1
ATOM 746 C CA . GLY A 1 100 ? -7.154 -27.215 44.375 1.00 91.19 100 GLY A CA 1
ATOM 747 C C . GLY A 1 100 ? -8.685 -27.177 44.479 1.00 91.19 100 GLY A C 1
ATOM 748 O O . GLY A 1 100 ? -9.368 -27.798 43.670 1.00 91.19 100 GLY A O 1
ATOM 749 N N . ASN A 1 101 ? -9.209 -26.443 45.466 1.00 89.56 101 ASN A N 1
ATOM 750 C CA . ASN A 1 101 ? -10.651 -26.205 45.637 1.00 89.56 101 ASN A CA 1
ATOM 751 C C . ASN A 1 101 ? -11.120 -24.858 45.051 1.00 89.56 101 ASN A C 1
ATOM 753 O O . ASN A 1 101 ? -12.302 -24.539 45.157 1.00 89.56 101 ASN A O 1
ATOM 757 N N . ALA A 1 102 ? -10.215 -24.045 44.495 1.00 87.88 102 ALA A N 1
ATOM 758 C CA . ALA A 1 102 ? -10.557 -22.750 43.918 1.00 87.88 102 ALA A CA 1
ATOM 759 C C . ALA A 1 102 ? -10.974 -22.900 42.449 1.00 87.88 102 ALA A C 1
ATOM 761 O O . ALA A 1 102 ? -10.348 -23.647 41.695 1.00 87.88 102 ALA A O 1
ATOM 762 N N . GLU A 1 103 ? -12.000 -22.151 42.049 1.00 91.94 103 GLU A N 1
ATOM 763 C CA . GLU A 1 103 ? -12.501 -22.059 40.677 1.00 91.94 103 GLU A CA 1
ATOM 764 C C . GLU A 1 103 ? -12.662 -20.580 40.294 1.00 91.94 103 GLU A C 1
ATOM 766 O O . GLU A 1 103 ? -13.089 -19.759 41.111 1.00 91.94 103 GLU A O 1
ATOM 771 N N . HIS A 1 104 ? -12.288 -20.229 39.066 1.00 90.38 104 HIS A N 1
ATOM 772 C CA . HIS A 1 104 ? -12.404 -18.880 38.520 1.00 90.38 104 HIS A CA 1
ATOM 773 C C . HIS A 1 104 ? -12.914 -18.946 37.081 1.00 90.38 104 HIS A C 1
ATOM 775 O O . HIS A 1 104 ? -12.377 -19.720 36.293 1.00 90.38 104 HIS A O 1
ATOM 781 N N . SER A 1 105 ? -13.921 -18.139 36.739 1.00 91.38 105 SER A N 1
ATOM 782 C CA . SER A 1 105 ? -14.484 -18.079 35.386 1.00 91.38 105 SER A CA 1
ATOM 783 C C . SER A 1 105 ? -14.143 -16.752 34.719 1.00 91.38 105 SER A C 1
ATOM 785 O O . SER A 1 105 ? -14.269 -15.696 35.340 1.00 91.38 105 SER A O 1
ATOM 787 N N . ILE A 1 106 ? -13.717 -16.815 33.460 1.00 85.25 106 ILE A N 1
ATOM 788 C CA . ILE A 1 106 ? -13.550 -15.658 32.580 1.00 85.25 106 ILE A CA 1
ATOM 789 C C . ILE A 1 106 ? -14.470 -15.847 31.383 1.00 85.25 106 ILE A C 1
ATOM 791 O O . ILE A 1 106 ? -14.331 -16.827 30.650 1.00 85.25 106 ILE A O 1
ATOM 795 N N . GLU A 1 107 ? -15.368 -14.888 31.177 1.00 87.31 107 GLU A N 1
ATOM 796 C CA . GLU A 1 107 ? -16.215 -14.814 29.990 1.00 87.31 107 GLU A CA 1
ATOM 797 C C . GLU A 1 107 ? -15.610 -13.828 28.987 1.00 87.31 107 GLU A C 1
ATOM 799 O O . GLU A 1 107 ? -15.149 -12.742 29.343 1.00 87.31 107 GLU A O 1
ATOM 804 N N . THR A 1 108 ? -15.535 -14.227 27.721 1.00 83.94 108 THR A N 1
ATOM 805 C CA . THR A 1 108 ? -14.982 -13.415 26.633 1.00 83.94 108 THR A CA 1
ATOM 806 C C . THR A 1 108 ? -15.924 -13.460 25.442 1.00 83.94 108 THR A C 1
ATOM 808 O O . THR A 1 108 ? -16.098 -14.510 24.827 1.00 83.94 108 THR A O 1
ATOM 811 N N . GLY A 1 109 ? -16.525 -12.316 25.117 1.00 80.00 109 GLY A N 1
ATOM 812 C CA . GLY A 1 109 ? -17.334 -12.158 23.913 1.00 80.00 109 GLY A CA 1
ATOM 813 C C . GLY A 1 109 ? -16.448 -12.017 22.677 1.00 80.00 109 GLY A C 1
ATOM 814 O O . GLY A 1 109 ? -15.506 -11.224 22.672 1.00 80.00 109 GLY A O 1
ATOM 815 N N . VAL A 1 110 ? -16.758 -12.788 21.641 1.00 77.50 110 VAL A N 1
ATOM 816 C CA . VAL A 1 110 ? -16.154 -12.723 20.312 1.00 77.50 110 VAL A CA 1
ATOM 817 C C . VAL A 1 110 ? -17.274 -12.511 19.307 1.00 77.50 110 VAL A C 1
ATOM 819 O O . VAL A 1 110 ? -18.109 -13.387 19.104 1.00 77.50 110 VAL A O 1
ATOM 822 N N . ILE A 1 111 ? -17.303 -11.350 18.665 1.00 69.88 111 ILE A N 1
ATOM 823 C CA . ILE A 1 111 ? -18.295 -11.055 17.630 1.00 69.88 111 ILE A CA 1
ATOM 824 C C . ILE A 1 111 ? -17.725 -11.495 16.283 1.00 69.88 111 ILE A C 1
ATOM 826 O O . ILE A 1 111 ? -16.688 -10.991 15.862 1.00 69.88 111 ILE A O 1
ATOM 830 N N . TYR A 1 112 ? -18.395 -12.428 15.606 1.00 61.75 112 TYR A N 1
ATOM 831 C CA . TYR A 1 112 ? -18.074 -12.807 14.234 1.00 61.75 112 TYR A CA 1
ATOM 832 C C . TYR A 1 112 ? -19.000 -12.075 13.257 1.00 61.75 112 TYR A C 1
ATOM 834 O O . TYR A 1 112 ? -20.207 -12.315 13.226 1.00 61.75 112 TYR A O 1
ATOM 842 N N . VAL A 1 113 ? -18.430 -11.193 12.436 1.00 50.38 113 VAL A N 1
ATOM 843 C CA . VAL A 1 113 ? -19.167 -10.439 11.415 1.00 50.38 113 VAL A CA 1
ATOM 844 C C . VAL A 1 113 ? -18.947 -11.093 10.049 1.00 50.38 113 VAL A C 1
ATOM 846 O O . VAL A 1 113 ? -18.004 -10.765 9.341 1.00 50.38 113 VAL A O 1
ATOM 849 N N . ALA A 1 114 ? -19.810 -12.028 9.644 1.00 45.56 114 ALA A N 1
ATOM 850 C CA . ALA A 1 114 ? -19.808 -12.515 8.257 1.00 45.56 114 ALA A CA 1
ATOM 851 C C . ALA A 1 114 ? -20.279 -11.385 7.310 1.00 45.56 114 ALA A C 1
ATOM 853 O O . ALA A 1 114 ? -21.305 -10.772 7.615 1.00 45.56 114 ALA A O 1
ATOM 854 N N . PRO A 1 115 ? -19.602 -11.093 6.174 1.00 39.53 115 PRO A N 1
ATOM 855 C CA . PRO A 1 115 ? -18.662 -11.932 5.418 1.00 39.53 115 PRO A CA 1
ATOM 856 C C . PRO A 1 115 ? -17.170 -11.590 5.616 1.00 39.53 115 PRO A C 1
ATOM 858 O O . PRO A 1 115 ? -16.351 -11.977 4.788 1.00 39.53 115 PRO A O 1
ATOM 861 N N . LEU A 1 116 ? -16.809 -10.863 6.673 1.00 41.03 116 LEU A N 1
ATOM 862 C CA . LEU A 1 116 ? -15.425 -10.477 6.944 1.00 41.03 116 LEU A CA 1
ATOM 863 C C . LEU A 1 116 ? -14.659 -11.687 7.506 1.00 41.03 116 LEU A C 1
ATOM 865 O O . LEU A 1 116 ? -15.140 -12.377 8.412 1.00 41.03 116 LEU A O 1
ATOM 869 N N . GLU A 1 117 ? -13.463 -11.966 6.983 1.00 41.97 117 GLU A N 1
ATOM 870 C CA . GLU A 1 117 ? -12.504 -12.802 7.709 1.00 41.97 117 GLU A CA 1
ATOM 871 C C . GLU A 1 117 ? -12.291 -12.185 9.103 1.00 41.97 117 GLU A C 1
ATOM 873 O O . GLU A 1 117 ? -12.215 -10.969 9.259 1.00 41.97 117 GLU A O 1
ATOM 878 N N . ALA A 1 118 ? -12.350 -13.023 10.138 1.00 39.19 118 ALA A N 1
ATOM 879 C CA . ALA A 1 118 ? -12.801 -12.651 11.477 1.00 39.19 118 ALA A CA 1
ATOM 880 C C . ALA A 1 118 ? -12.093 -11.426 12.102 1.00 39.19 118 ALA A C 1
ATOM 882 O O . ALA A 1 118 ? -10.985 -11.536 12.629 1.00 39.19 118 ALA A O 1
ATOM 883 N N . ALA A 1 119 ? -12.789 -10.290 12.181 1.00 38.69 119 ALA A N 1
ATOM 884 C CA . ALA A 1 119 ? -12.448 -9.217 13.109 1.00 38.69 119 ALA A CA 1
ATOM 885 C C . ALA A 1 119 ? -12.867 -9.638 14.530 1.00 38.69 119 ALA A C 1
ATOM 887 O O . ALA A 1 119 ? -14.053 -9.706 14.843 1.00 38.69 119 ALA A O 1
ATOM 888 N N . VAL A 1 120 ? -11.906 -9.960 15.402 1.00 37.97 120 VAL A N 1
ATOM 889 C CA . VAL A 1 120 ? -12.192 -10.266 16.815 1.00 37.97 120 VAL A CA 1
ATOM 890 C C . VAL A 1 120 ? -12.319 -8.954 17.583 1.00 37.97 120 VAL A C 1
ATOM 892 O O . VAL A 1 120 ? -11.317 -8.383 18.010 1.00 37.97 120 VAL A O 1
ATOM 895 N N . VAL A 1 121 ? -13.551 -8.494 17.788 1.00 41.00 121 VAL A N 1
ATOM 896 C CA . VAL A 1 121 ? -13.845 -7.430 18.755 1.00 41.00 121 VAL A CA 1
ATOM 897 C C . VAL A 1 121 ? -13.913 -8.068 20.142 1.00 41.00 121 VAL A C 1
ATOM 899 O O . VAL A 1 121 ? -14.785 -8.898 20.397 1.00 41.00 121 VAL A O 1
ATOM 902 N N . LEU A 1 122 ? -12.964 -7.729 21.017 1.00 35.34 122 LEU A N 1
ATOM 903 C CA . LEU A 1 122 ? -12.944 -8.197 22.404 1.00 35.34 122 LEU A CA 1
ATOM 904 C C . LEU A 1 122 ? -13.858 -7.304 23.249 1.00 35.34 122 LEU A C 1
ATOM 906 O O . LEU A 1 122 ? -13.547 -6.135 23.467 1.00 35.34 122 LEU A O 1
ATOM 910 N N . ASN A 1 123 ? -14.959 -7.856 23.758 1.00 38.00 123 ASN A N 1
ATOM 911 C CA . ASN A 1 123 ? -15.707 -7.207 24.836 1.00 38.00 123 ASN A CA 1
ATOM 912 C C . ASN A 1 123 ? -14.942 -7.355 26.164 1.00 38.00 123 ASN A C 1
ATOM 914 O O . ASN A 1 123 ? -14.277 -8.369 26.397 1.00 38.00 123 ASN A O 1
ATOM 918 N N . ALA A 1 124 ? -15.030 -6.342 27.033 1.00 36.94 124 ALA A N 1
ATOM 919 C CA . ALA A 1 124 ? -14.420 -6.370 28.361 1.00 36.94 124 ALA A CA 1
ATOM 920 C C . ALA A 1 124 ? -14.880 -7.616 29.142 1.00 36.94 124 ALA A C 1
ATOM 922 O O . ALA A 1 124 ? -16.056 -7.974 29.126 1.00 36.94 124 ALA A O 1
ATOM 923 N N . SER A 1 125 ? -13.934 -8.306 29.785 1.00 33.34 125 SER A N 1
ATOM 924 C CA . SER A 1 125 ? -14.202 -9.563 30.486 1.00 33.34 125 SER A CA 1
ATOM 925 C C . SER A 1 125 ? -15.133 -9.340 31.678 1.00 33.34 125 SER A C 1
ATOM 927 O O . SER A 1 125 ? -14.806 -8.567 32.582 1.00 33.34 125 SER A O 1
ATOM 929 N N . GLU A 1 126 ? -16.254 -10.060 31.737 1.00 34.84 126 GLU A N 1
ATOM 930 C CA . GLU A 1 126 ? -17.045 -10.139 32.964 1.00 34.84 126 GLU A CA 1
ATOM 931 C C . GLU A 1 126 ? -16.364 -11.132 33.917 1.00 34.84 126 GLU A C 1
ATOM 933 O O . GLU A 1 126 ? -16.177 -12.310 33.604 1.00 34.84 126 GLU A O 1
ATOM 938 N N . VAL A 1 127 ? -15.933 -10.643 35.082 1.00 32.91 127 VAL A N 1
ATOM 939 C CA . VAL A 1 127 ? -15.323 -11.473 36.127 1.00 32.91 127 VAL A CA 1
ATOM 940 C C . VAL A 1 127 ? -16.409 -11.854 37.123 1.00 32.91 127 VAL A C 1
ATOM 942 O O . VAL A 1 127 ? -16.806 -11.036 37.953 1.00 32.91 127 VAL A O 1
ATOM 945 N N . SER A 1 128 ? -16.861 -13.109 37.087 1.00 37.28 128 SER A N 1
ATOM 946 C CA . SER A 1 128 ? -17.714 -13.659 38.144 1.00 37.28 128 SER A CA 1
ATOM 947 C C . SER A 1 128 ? -16.914 -14.629 39.019 1.00 37.28 128 SER A C 1
ATOM 949 O O . SER A 1 128 ? -16.396 -15.654 38.574 1.00 37.28 128 SER A O 1
ATOM 951 N N . THR A 1 129 ? -16.775 -14.305 40.305 1.00 34.66 129 THR A N 1
ATOM 952 C CA . THR A 1 129 ? -16.188 -15.210 41.299 1.00 34.66 129 THR A CA 1
ATOM 953 C C . THR A 1 129 ? -17.303 -15.990 41.990 1.00 34.66 129 THR A C 1
ATOM 955 O O . THR A 1 129 ? -18.078 -15.449 42.776 1.00 34.66 129 THR A O 1
ATOM 958 N N . LYS A 1 130 ? -17.399 -17.297 41.723 1.00 36.38 130 LYS A N 1
ATOM 959 C CA . LYS A 1 130 ? -18.199 -18.213 42.550 1.00 36.38 130 LYS A CA 1
ATOM 960 C C . LYS A 1 130 ? -17.323 -18.778 43.661 1.00 36.38 130 LYS A C 1
ATOM 962 O O . LYS A 1 130 ? -16.717 -19.831 43.516 1.00 36.38 130 LYS A O 1
ATOM 967 N N . THR A 1 131 ? -17.277 -18.093 44.797 1.00 38.44 131 THR A N 1
ATOM 968 C CA . THR A 1 131 ? -16.716 -18.647 46.033 1.00 38.44 131 THR A CA 1
ATOM 969 C C . THR A 1 131 ? -17.831 -19.241 46.890 1.00 38.44 131 THR A C 1
ATOM 971 O O . THR A 1 131 ? -18.803 -18.576 47.249 1.00 38.44 131 THR A O 1
ATOM 974 N N . SER A 1 132 ? -17.709 -20.514 47.264 1.00 32.50 132 SER A N 1
ATOM 975 C CA . SER A 1 132 ? -18.543 -21.107 48.311 1.00 32.50 132 SER A CA 1
ATOM 976 C C . SER A 1 132 ? -18.032 -20.666 49.692 1.00 32.50 132 SER A C 1
ATOM 978 O O . SER A 1 132 ? -17.381 -21.438 50.389 1.00 32.50 132 SER A O 1
ATOM 980 N N . GLY A 1 133 ? -18.288 -19.408 50.072 1.00 37.81 133 GLY A N 1
ATOM 981 C CA . GLY A 1 133 ? -17.911 -18.824 51.369 1.00 37.81 133 GLY A CA 1
ATOM 982 C C . GLY A 1 133 ? -17.804 -17.293 51.322 1.00 37.81 133 GLY A C 1
ATOM 983 O O . GLY A 1 133 ? -17.406 -16.741 50.301 1.00 37.81 133 GLY A O 1
ATOM 984 N N . SER A 1 134 ? -18.179 -16.587 52.401 1.00 25.84 134 SER A N 1
ATOM 985 C CA . SER A 1 134 ? -18.100 -15.116 52.448 1.00 25.84 134 SER A CA 1
ATOM 986 C C . SER A 1 134 ? -16.712 -14.645 52.880 1.00 25.84 134 SER A C 1
ATOM 988 O O . SER A 1 134 ? -16.342 -14.842 54.038 1.00 25.84 134 SER A O 1
ATOM 990 N N . TYR A 1 135 ? -15.992 -13.954 52.000 1.00 34.94 135 TYR A N 1
ATOM 991 C CA . TYR A 1 135 ? -14.786 -13.205 52.354 1.00 34.94 135 TYR A CA 1
ATOM 992 C C . TYR A 1 135 ? -14.745 -11.883 51.586 1.00 34.94 135 TYR A C 1
ATOM 994 O O . TYR A 1 135 ? -15.226 -11.790 50.458 1.00 34.94 135 TYR A O 1
ATOM 1002 N N . THR A 1 136 ? -14.177 -10.860 52.219 1.00 27.23 136 THR A N 1
ATOM 1003 C CA . THR A 1 136 ? -13.944 -9.540 51.628 1.00 27.23 136 THR A CA 1
ATOM 1004 C C . THR A 1 136 ? -12.541 -9.528 51.031 1.00 27.23 136 THR A C 1
ATOM 1006 O O . THR A 1 136 ? -11.568 -9.643 51.772 1.00 27.23 136 THR A O 1
ATOM 1009 N N . ILE A 1 137 ? -12.421 -9.393 49.710 1.00 31.73 137 ILE A N 1
ATOM 1010 C CA . ILE A 1 137 ? -11.126 -9.204 49.046 1.00 31.73 137 ILE A CA 1
ATOM 1011 C C . ILE A 1 137 ? -10.813 -7.707 49.086 1.00 31.73 137 ILE A C 1
ATOM 1013 O O . ILE A 1 137 ? -11.447 -6.9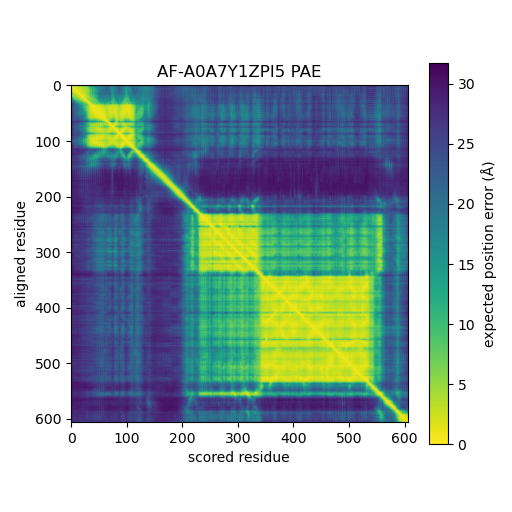15 48.394 1.00 31.73 137 ILE A O 1
ATOM 1017 N N . SER A 1 138 ? -9.859 -7.313 49.927 1.00 34.88 138 SER A N 1
ATOM 1018 C CA . SER A 1 138 ? -9.302 -5.959 49.951 1.00 34.88 138 SER A CA 1
ATOM 1019 C C . SER A 1 138 ? -7.784 -6.038 49.788 1.00 34.88 138 SER A C 1
ATOM 1021 O O . SER A 1 138 ? -7.087 -6.336 50.759 1.00 34.88 138 SER A O 1
ATOM 1023 N N . GLY A 1 139 ? -7.265 -5.772 48.587 1.00 30.36 139 GLY A N 1
ATOM 1024 C CA . GLY A 1 139 ? -5.833 -5.529 48.382 1.00 30.36 139 GLY A CA 1
ATOM 1025 C C . GLY A 1 139 ? -5.286 -5.985 47.030 1.00 30.36 139 GLY A C 1
ATOM 1026 O O . GLY A 1 139 ? -5.481 -7.128 46.633 1.00 30.36 139 GLY A O 1
ATOM 1027 N N . GLU A 1 140 ? -4.576 -5.075 46.360 1.00 32.88 140 GLU A N 1
ATOM 1028 C CA . GLU A 1 140 ? -3.653 -5.3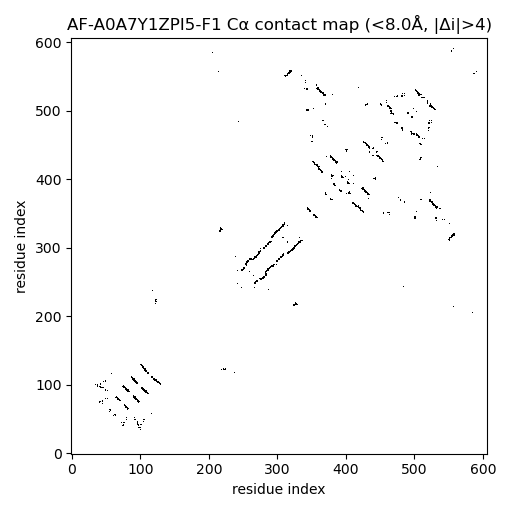47 45.254 1.00 32.88 140 GLU A CA 1
ATOM 1029 C C . GLU A 1 140 ? -2.432 -6.160 45.722 1.00 32.88 140 GLU A C 1
ATOM 1031 O O . GLU A 1 140 ? -1.965 -6.018 46.858 1.00 32.88 140 GLU A O 1
ATOM 1036 N N . ASP A 1 141 ? -1.888 -6.979 44.817 1.00 35.78 141 ASP A N 1
ATOM 1037 C CA . ASP A 1 141 ? -0.694 -7.800 45.026 1.00 35.78 141 ASP A CA 1
ATOM 1038 C C . ASP A 1 141 ? 0.557 -6.944 45.305 1.00 35.78 141 ASP A C 1
ATOM 1040 O O . ASP A 1 141 ? 1.088 -6.241 44.441 1.00 35.78 141 ASP A O 1
ATOM 1044 N N . HIS A 1 142 ? 1.116 -7.080 46.508 1.00 31.20 142 HIS A N 1
ATOM 1045 C CA . HIS A 1 142 ? 2.490 -6.677 46.795 1.00 31.20 142 HIS A CA 1
ATOM 1046 C C . HIS A 1 142 ? 3.328 -7.907 47.135 1.00 31.20 142 HIS A C 1
ATOM 1048 O O . HIS A 1 142 ? 3.268 -8.456 48.235 1.00 31.20 142 HIS A O 1
ATOM 1054 N N . ARG A 1 143 ? 4.176 -8.310 46.185 1.00 28.55 143 ARG A N 1
ATOM 1055 C CA . ARG A 1 143 ? 5.283 -9.232 46.437 1.00 28.55 143 ARG A CA 1
ATOM 1056 C C . ARG A 1 143 ? 6.313 -8.513 47.313 1.00 28.55 143 ARG A C 1
ATOM 1058 O O . ARG A 1 143 ? 7.020 -7.631 46.836 1.00 28.55 143 ARG A O 1
ATOM 1065 N N . ALA A 1 144 ? 6.386 -8.865 48.594 1.00 32.44 144 ALA A N 1
ATOM 1066 C CA . ALA A 1 144 ? 7.471 -8.421 49.462 1.00 32.44 144 ALA A CA 1
ATOM 1067 C C . ALA A 1 144 ? 8.790 -9.066 48.997 1.00 32.44 144 ALA A C 1
ATOM 1069 O O . ALA A 1 144 ? 8.881 -10.293 48.898 1.00 32.44 144 ALA A O 1
ATOM 1070 N N . GLU A 1 145 ? 9.801 -8.252 48.689 1.00 31.95 145 GLU A N 1
ATOM 1071 C CA . GLU A 1 145 ? 11.157 -8.752 48.452 1.00 31.95 145 GLU A CA 1
ATOM 1072 C C . GLU A 1 145 ? 11.747 -9.333 49.751 1.00 31.95 145 GLU A C 1
ATOM 1074 O O . GLU A 1 145 ? 11.533 -8.767 50.829 1.00 31.95 145 GLU A O 1
ATOM 1079 N N . PRO A 1 146 ? 12.482 -10.458 49.688 1.00 34.44 146 PRO A N 1
ATOM 1080 C CA . PRO A 1 146 ? 13.164 -10.996 50.855 1.00 34.44 146 PRO A CA 1
ATOM 1081 C C . PRO A 1 146 ? 14.297 -10.058 51.284 1.00 34.44 146 PRO A C 1
ATOM 1083 O O . PRO A 1 146 ? 15.117 -9.637 50.470 1.00 34.44 146 PRO A O 1
ATOM 1086 N N . ALA A 1 147 ? 14.340 -9.756 52.582 1.00 33.59 147 ALA A N 1
ATOM 1087 C CA . ALA A 1 147 ? 15.412 -8.997 53.207 1.00 33.59 147 ALA A CA 1
ATOM 1088 C C . ALA A 1 147 ? 16.776 -9.650 52.920 1.00 33.59 147 ALA A C 1
ATOM 1090 O O . ALA A 1 147 ? 16.970 -10.842 53.161 1.00 33.59 147 ALA A O 1
ATOM 1091 N N . SER A 1 148 ? 17.714 -8.861 52.398 1.00 38.06 148 SER A N 1
ATOM 1092 C CA . SER A 1 148 ? 19.116 -9.242 52.273 1.00 38.06 148 SER A CA 1
ATOM 1093 C C . SER A 1 148 ? 19.777 -9.194 53.652 1.00 38.06 148 SER A C 1
ATOM 1095 O O . SER A 1 148 ? 20.049 -8.109 54.169 1.00 38.06 148 SER A O 1
ATOM 1097 N N . ASP A 1 149 ? 20.038 -10.362 54.235 1.00 36.16 149 ASP A N 1
ATOM 1098 C CA . ASP A 1 149 ? 20.927 -10.503 55.388 1.00 36.16 149 ASP A CA 1
ATOM 1099 C C . ASP A 1 149 ? 22.389 -10.410 54.916 1.00 36.16 149 ASP A C 1
ATOM 1101 O O . ASP A 1 149 ? 23.019 -11.403 54.549 1.00 36.16 149 ASP A O 1
ATOM 1105 N N . ASP A 1 150 ? 22.917 -9.188 54.929 1.00 39.00 150 ASP A N 1
ATOM 1106 C CA . ASP A 1 150 ? 24.349 -8.910 55.033 1.00 39.00 150 ASP A CA 1
ATOM 1107 C C . ASP A 1 150 ? 24.726 -8.932 56.523 1.00 39.00 150 ASP A C 1
ATOM 1109 O O . ASP A 1 150 ? 24.460 -7.959 57.222 1.00 39.00 150 ASP A O 1
ATOM 1113 N N . ASP A 1 151 ? 25.340 -10.016 57.013 1.00 36.53 151 ASP A N 1
ATOM 1114 C CA . ASP A 1 151 ? 26.458 -9.935 57.972 1.00 36.53 151 ASP A CA 1
ATOM 1115 C C . ASP A 1 151 ? 27.111 -11.314 58.204 1.00 36.53 151 ASP A C 1
ATOM 1117 O O . ASP A 1 151 ? 26.529 -12.215 58.810 1.00 36.53 151 ASP A O 1
ATOM 1121 N N . SER A 1 152 ? 28.351 -11.499 57.744 1.00 37.56 152 SER A N 1
ATOM 1122 C CA . SER A 1 152 ? 29.415 -12.076 58.582 1.00 37.56 152 SER A CA 1
ATOM 1123 C C . SER A 1 152 ? 30.762 -12.140 57.856 1.00 37.56 152 SER A C 1
ATOM 1125 O O . SER A 1 152 ? 30.988 -12.914 56.933 1.00 37.56 152 SER A O 1
ATOM 1127 N N . GLY A 1 153 ? 31.720 -11.399 58.411 1.00 33.12 153 GLY A N 1
ATOM 1128 C CA . GLY A 1 153 ? 32.923 -12.054 58.924 1.00 33.12 153 GLY A CA 1
ATOM 1129 C C . GLY A 1 153 ? 34.072 -12.276 57.946 1.00 33.12 153 GLY A C 1
ATOM 1130 O O . GLY A 1 153 ? 34.278 -13.356 57.401 1.00 33.12 153 GLY A O 1
ATOM 1131 N N . THR A 1 154 ? 34.931 -11.267 57.883 1.00 37.09 154 THR A N 1
ATOM 1132 C CA . THR A 1 154 ? 36.349 -11.352 57.529 1.00 37.09 154 THR A CA 1
ATOM 1133 C C . THR A 1 154 ? 37.100 -12.481 58.261 1.00 37.09 154 THR A C 1
ATOM 1135 O O . THR A 1 154 ? 37.095 -12.558 59.486 1.00 37.09 154 THR A O 1
ATOM 1138 N N . SER A 1 155 ? 37.875 -13.285 57.524 1.00 34.72 155 SER A N 1
ATOM 1139 C CA . SER A 1 155 ? 39.173 -13.802 57.992 1.00 34.72 155 SER A CA 1
ATOM 1140 C C . SER A 1 155 ? 40.050 -14.202 56.800 1.00 34.72 155 SER A C 1
ATOM 1142 O O . SER A 1 155 ? 39.576 -14.765 55.816 1.00 34.72 155 SER A O 1
ATOM 1144 N N . GLY A 1 156 ? 41.322 -13.806 56.858 1.00 34.38 156 GLY A N 1
ATOM 1145 C CA . GLY A 1 156 ? 42.293 -13.936 55.776 1.00 34.38 156 GLY A CA 1
ATOM 1146 C C . GLY A 1 156 ? 43.123 -15.222 55.799 1.00 34.38 156 GLY A C 1
ATOM 1147 O O . GLY A 1 156 ? 43.165 -15.955 56.782 1.00 34.38 156 GLY A O 1
ATOM 1148 N N . GLY A 1 157 ? 43.856 -15.424 54.703 1.00 30.42 157 GLY A N 1
ATOM 1149 C CA . GLY A 1 157 ? 44.933 -16.408 54.547 1.00 30.42 157 GLY A CA 1
ATOM 1150 C C . GLY A 1 157 ? 45.230 -16.618 53.056 1.00 30.42 157 GLY A C 1
ATOM 1151 O O . GLY A 1 157 ? 44.412 -17.175 52.344 1.00 30.42 157 GLY A O 1
ATOM 1152 N N . SER A 1 158 ? 46.259 -15.983 52.487 1.00 33.22 158 SER A N 1
ATOM 1153 C CA . SER A 1 158 ? 47.645 -16.483 52.407 1.00 33.22 158 SER A CA 1
ATOM 1154 C C . SER A 1 158 ? 47.850 -17.656 51.426 1.00 33.22 158 SER A C 1
ATOM 1156 O O . SER A 1 158 ? 47.629 -18.805 51.793 1.00 33.22 158 SER A O 1
ATOM 1158 N N . GLY A 1 159 ? 48.474 -17.363 50.274 1.00 30.88 159 GLY A N 1
ATOM 1159 C CA . GLY A 1 159 ? 49.658 -18.117 49.825 1.00 30.88 159 GLY A CA 1
ATOM 1160 C C . GLY A 1 159 ? 49.594 -18.904 48.504 1.00 30.88 159 GLY A C 1
ATOM 1161 O O . GLY A 1 159 ? 48.827 -19.846 48.373 1.00 30.88 159 GLY A O 1
ATOM 1162 N N . GLY A 1 160 ? 50.550 -18.597 47.611 1.00 30.55 160 GLY A N 1
ATOM 1163 C CA . GLY A 1 160 ? 51.221 -19.555 46.708 1.00 30.55 160 GLY A CA 1
ATOM 1164 C C . GLY A 1 160 ? 50.647 -19.667 45.286 1.00 30.55 160 GLY A C 1
ATOM 1165 O O . GLY A 1 160 ? 49.530 -20.115 45.107 1.00 30.55 160 GLY A O 1
ATOM 1166 N N . SER A 1 161 ? 51.316 -19.180 44.232 1.00 33.56 161 SER A N 1
ATOM 1167 C CA . SER A 1 161 ? 52.557 -19.692 43.604 1.00 33.56 161 SER A CA 1
ATOM 1168 C C . SER A 1 161 ? 52.319 -20.756 42.517 1.00 33.56 161 SER A C 1
ATOM 1170 O O . SER A 1 161 ? 52.195 -21.933 42.831 1.00 33.56 161 SER A O 1
ATOM 1172 N N . GLY A 1 162 ? 52.468 -20.328 41.255 1.00 31.52 162 GLY A N 1
ATOM 1173 C CA . GLY A 1 162 ? 53.302 -21.003 40.247 1.00 31.52 162 GLY A CA 1
ATOM 1174 C C . GLY A 1 162 ? 52.688 -22.149 39.435 1.00 31.52 162 GLY A C 1
ATOM 1175 O O . GLY A 1 162 ? 52.109 -23.076 39.984 1.00 31.52 162 GLY A O 1
ATOM 1176 N N . GLY A 1 163 ? 52.928 -22.139 38.117 1.00 30.28 163 GLY A N 1
ATOM 1177 C CA . GLY A 1 163 ? 52.824 -23.361 37.311 1.00 30.28 163 GLY A CA 1
ATOM 1178 C C . GLY A 1 163 ? 52.549 -23.172 35.823 1.00 30.28 163 GLY A C 1
ATOM 1179 O O . GLY A 1 163 ? 51.458 -23.467 35.360 1.00 30.28 163 GLY A O 1
ATOM 1180 N N . SER A 1 164 ? 53.560 -22.720 35.080 1.00 34.59 164 SER A N 1
ATOM 1181 C CA . SER A 1 164 ? 53.677 -22.878 33.622 1.00 34.59 164 SER A CA 1
ATOM 1182 C C . SER A 1 164 ? 53.686 -24.363 33.220 1.00 34.59 164 SER A C 1
ATOM 1184 O O . SER A 1 164 ? 54.263 -25.181 33.937 1.00 34.59 164 SER A O 1
ATOM 1186 N N . GLY A 1 165 ? 53.107 -24.706 32.064 1.00 30.30 165 GLY A N 1
ATOM 1187 C CA . GLY A 1 165 ? 53.111 -26.075 31.542 1.00 30.30 165 GLY A CA 1
ATOM 1188 C C . GLY A 1 165 ? 52.649 -26.194 30.091 1.00 30.30 165 GLY A C 1
ATOM 1189 O O . GLY A 1 165 ? 51.545 -26.646 29.818 1.00 30.30 165 GLY A O 1
ATOM 1190 N N . TYR A 1 166 ? 53.527 -25.783 29.178 1.00 34.12 166 TYR A N 1
ATOM 1191 C CA . TYR A 1 166 ? 53.566 -26.133 27.752 1.00 34.12 166 TYR A CA 1
ATOM 1192 C C . TYR A 1 166 ? 53.579 -27.664 27.555 1.00 34.12 166 TYR A C 1
ATOM 1194 O O . TYR A 1 166 ? 54.408 -28.317 28.182 1.00 34.12 166 TYR A O 1
ATOM 1202 N N . PHE A 1 167 ? 52.776 -28.221 26.638 1.00 33.62 167 PHE A N 1
ATOM 1203 C CA . PHE A 1 167 ? 53.158 -29.421 25.874 1.00 33.62 167 PHE A CA 1
ATOM 1204 C C . PHE A 1 167 ? 52.489 -29.451 24.489 1.00 33.62 167 PHE A C 1
ATOM 1206 O O . PHE A 1 167 ? 51.269 -29.437 24.348 1.00 33.62 167 PHE A O 1
ATOM 1213 N N . ASP A 1 168 ? 53.373 -29.465 23.495 1.00 34.47 168 ASP A N 1
ATOM 1214 C CA . ASP A 1 168 ? 53.218 -29.726 22.064 1.00 34.47 168 ASP A CA 1
ATOM 1215 C C . ASP A 1 168 ? 53.031 -31.240 21.813 1.00 34.47 168 ASP A C 1
ATOM 1217 O O . ASP A 1 168 ? 53.477 -32.058 22.622 1.00 34.47 168 ASP A O 1
ATOM 1221 N N . GLY A 1 169 ? 52.414 -31.636 20.694 1.00 30.62 169 GLY A N 1
ATOM 1222 C CA . GLY A 1 169 ? 52.289 -33.058 20.353 1.00 30.62 169 GLY A CA 1
ATOM 1223 C C . GLY A 1 169 ? 51.361 -33.401 19.187 1.00 30.62 169 GLY A C 1
ATOM 1224 O O . GLY A 1 169 ? 50.193 -33.712 19.375 1.00 30.62 169 GLY A O 1
ATOM 1225 N N . LYS A 1 170 ? 51.934 -33.383 17.986 1.00 32.94 170 LYS A N 1
ATOM 1226 C CA . LYS A 1 170 ? 51.372 -33.663 16.654 1.00 32.94 170 LYS A CA 1
ATOM 1227 C C . LYS A 1 170 ? 50.845 -35.095 16.409 1.00 32.94 170 LYS A C 1
ATOM 1229 O O . LYS A 1 170 ? 51.401 -36.052 16.928 1.00 32.94 170 LYS A O 1
ATOM 1234 N N . ASN A 1 171 ? 49.917 -35.164 15.439 1.00 34.72 171 ASN A N 1
ATOM 1235 C CA . ASN A 1 171 ? 49.717 -36.149 14.351 1.00 34.72 171 ASN A CA 1
ATOM 1236 C C . ASN A 1 171 ? 49.564 -37.651 14.658 1.00 34.72 171 ASN A C 1
ATOM 1238 O O . ASN A 1 171 ? 50.470 -38.259 15.201 1.00 34.72 171 ASN A O 1
ATOM 1242 N N . PHE A 1 172 ? 48.494 -38.266 14.129 1.00 32.91 172 PHE A N 1
ATOM 1243 C CA . PHE A 1 172 ? 48.513 -39.318 13.085 1.00 32.91 172 PHE A CA 1
ATOM 1244 C C . PHE A 1 172 ? 47.063 -39.757 12.762 1.00 32.91 172 PHE A C 1
ATOM 1246 O O . PHE A 1 172 ? 46.328 -40.176 13.652 1.00 32.91 172 PHE A O 1
ATOM 1253 N N . GLY A 1 173 ? 46.652 -39.663 11.489 1.00 29.14 173 GLY A N 1
ATOM 1254 C CA . GLY A 1 173 ? 45.604 -40.534 10.917 1.00 29.14 173 GLY A CA 1
ATOM 1255 C C . GLY A 1 173 ? 46.181 -41.931 10.594 1.00 29.14 173 GLY A C 1
ATOM 1256 O O . GLY A 1 173 ? 47.347 -42.152 10.935 1.00 29.14 173 GLY A O 1
ATOM 1257 N N . PRO A 1 174 ? 45.471 -42.855 9.902 1.00 47.00 174 PRO A N 1
ATOM 1258 C CA . PRO A 1 174 ? 44.312 -42.616 9.033 1.00 47.00 174 PRO A CA 1
ATOM 1259 C C . PRO A 1 174 ? 43.125 -43.613 9.179 1.00 47.00 174 PRO A C 1
ATOM 1261 O O . PRO A 1 174 ? 43.240 -44.688 9.756 1.00 47.00 174 PRO A O 1
ATOM 1264 N N . GLU A 1 175 ? 41.978 -43.188 8.638 1.00 32.88 175 GLU A N 1
ATOM 1265 C CA . GLU A 1 175 ? 41.079 -43.928 7.729 1.00 32.88 175 GLU A CA 1
ATOM 1266 C C . GLU A 1 175 ? 40.777 -45.421 7.998 1.00 32.88 175 GLU A C 1
ATOM 1268 O O . GLU A 1 175 ? 41.595 -46.292 7.716 1.00 32.88 175 GLU A O 1
ATOM 1273 N N . VAL A 1 176 ? 39.534 -45.722 8.408 1.00 33.75 176 VAL A N 1
ATOM 1274 C CA . VAL A 1 176 ? 38.839 -46.968 8.030 1.00 33.75 176 VAL A CA 1
ATOM 1275 C C . VAL A 1 176 ? 37.348 -46.677 7.821 1.00 33.75 176 VAL A C 1
ATOM 1277 O O . VAL A 1 176 ? 36.637 -46.289 8.747 1.00 33.75 176 VAL A O 1
ATOM 1280 N N . ASP A 1 177 ? 36.909 -46.890 6.584 1.00 32.81 177 ASP A N 1
ATOM 1281 C CA . ASP A 1 177 ? 35.525 -46.953 6.118 1.00 32.81 177 ASP A CA 1
ATOM 1282 C C . ASP A 1 177 ? 34.910 -48.322 6.474 1.00 32.81 177 ASP A C 1
ATOM 1284 O O . ASP A 1 177 ? 35.522 -49.362 6.224 1.00 32.81 177 ASP A O 1
ATOM 1288 N N . TYR A 1 178 ? 33.708 -48.331 7.059 1.00 34.28 178 TYR A N 1
ATOM 1289 C CA . TYR A 1 178 ? 32.843 -49.512 7.114 1.00 34.28 178 TYR A CA 1
ATOM 1290 C C . TYR A 1 178 ? 31.374 -49.110 6.964 1.00 34.28 178 TYR A C 1
ATOM 1292 O O . TYR A 1 178 ? 30.757 -48.471 7.818 1.00 34.28 178 TYR A O 1
ATOM 1300 N N . SER A 1 179 ? 30.819 -49.584 5.857 1.00 30.12 179 SER A N 1
ATOM 1301 C CA . SER A 1 179 ? 29.420 -49.605 5.464 1.00 30.12 179 SER A CA 1
ATOM 1302 C C . SER A 1 179 ? 28.457 -50.185 6.516 1.00 30.12 179 SER A C 1
ATOM 1304 O O . SER A 1 179 ? 28.701 -51.252 7.074 1.00 30.12 179 SER A O 1
ATOM 1306 N N . ALA A 1 180 ? 27.316 -49.501 6.662 1.00 33.09 180 ALA A N 1
ATOM 1307 C CA . ALA A 1 180 ? 25.944 -49.987 6.872 1.00 33.09 180 ALA A CA 1
ATOM 1308 C C . ALA A 1 180 ? 25.698 -51.279 7.683 1.00 33.09 180 ALA A C 1
ATOM 1310 O O . ALA A 1 180 ? 25.968 -52.359 7.185 1.00 33.09 180 ALA A O 1
ATOM 1311 N N . VAL A 1 181 ? 24.982 -51.169 8.815 1.00 31.61 181 VAL A N 1
ATOM 1312 C CA . VAL A 1 181 ? 23.740 -51.917 9.148 1.00 31.61 181 VAL A CA 1
ATOM 1313 C C . VAL A 1 181 ? 23.045 -51.186 10.308 1.00 31.61 181 VAL A C 1
ATOM 1315 O O . VAL A 1 181 ? 23.659 -50.862 11.321 1.00 31.61 181 VAL A O 1
ATOM 1318 N N . GLY A 1 182 ? 21.745 -50.922 10.159 1.00 31.08 182 GLY A N 1
ATOM 1319 C CA . GLY A 1 182 ? 20.936 -50.217 11.149 1.00 31.08 182 GLY A CA 1
ATOM 1320 C C . GLY A 1 182 ? 20.673 -50.992 12.440 1.00 31.08 182 GLY A C 1
ATOM 1321 O O . GLY A 1 182 ? 20.615 -52.219 12.453 1.00 31.08 182 GLY A O 1
ATOM 1322 N N . ARG A 1 183 ? 20.414 -50.244 13.518 1.00 29.48 183 ARG A N 1
ATOM 1323 C CA . ARG A 1 183 ? 19.521 -50.622 14.622 1.00 29.48 183 ARG A CA 1
ATOM 1324 C C . ARG A 1 183 ? 19.221 -49.408 15.500 1.00 29.48 183 ARG A C 1
ATOM 1326 O O . ARG A 1 183 ? 20.089 -48.598 15.798 1.00 29.48 183 ARG A O 1
ATOM 1333 N N . ARG A 1 184 ? 17.952 -49.329 15.899 1.00 33.12 184 ARG A N 1
ATOM 1334 C CA . ARG A 1 184 ? 17.372 -48.384 16.858 1.00 33.12 184 ARG A CA 1
ATOM 1335 C C . ARG A 1 184 ? 18.136 -48.435 18.184 1.00 33.12 184 ARG A C 1
ATOM 1337 O O . ARG A 1 184 ? 18.374 -49.531 18.684 1.00 33.12 184 ARG A O 1
ATOM 1344 N N . ASN A 1 185 ? 18.415 -47.277 18.780 1.00 31.47 185 ASN A N 1
ATOM 1345 C CA . ASN A 1 185 ? 18.078 -47.009 20.179 1.00 31.47 185 ASN A CA 1
ATOM 1346 C C . ASN A 1 185 ? 18.326 -45.548 20.561 1.00 31.47 185 ASN A C 1
ATOM 1348 O O . ASN A 1 185 ? 19.355 -44.958 20.247 1.00 31.47 185 ASN A O 1
ATOM 1352 N N . ALA A 1 186 ? 17.350 -45.019 21.292 1.00 34.62 186 ALA A N 1
ATOM 1353 C CA . ALA A 1 186 ? 17.381 -43.751 21.989 1.00 34.62 186 ALA A CA 1
ATOM 1354 C C . ALA A 1 186 ? 18.585 -43.646 22.936 1.00 34.62 186 ALA A C 1
ATOM 1356 O O . ALA A 1 186 ? 18.871 -44.589 23.676 1.00 34.62 186 ALA A O 1
ATOM 1357 N N . ARG A 1 187 ? 19.221 -42.468 22.962 1.00 31.00 187 ARG A N 1
ATOM 1358 C CA . ARG A 1 187 ? 19.879 -41.885 24.141 1.00 31.00 187 ARG A CA 1
ATOM 1359 C C . ARG A 1 187 ? 20.193 -40.406 23.909 1.00 31.00 187 ARG A C 1
ATOM 1361 O O . ARG A 1 187 ? 21.054 -40.052 23.117 1.00 31.00 187 ARG A O 1
ATOM 1368 N N . ASN A 1 188 ? 19.471 -39.590 24.663 1.00 32.47 188 ASN A N 1
ATOM 1369 C CA . ASN A 1 188 ? 19.930 -38.461 25.468 1.00 32.47 188 ASN A CA 1
ATOM 1370 C C . ASN A 1 188 ? 21.415 -38.043 25.335 1.00 32.47 188 ASN A C 1
ATOM 1372 O O . ASN A 1 188 ? 22.307 -38.821 25.686 1.00 32.47 188 ASN A O 1
ATOM 1376 N N . ARG A 1 189 ? 21.622 -36.790 24.909 1.00 30.53 189 ARG A N 1
ATOM 1377 C CA . ARG A 1 189 ? 22.730 -35.825 25.126 1.00 30.53 189 ARG A CA 1
ATOM 1378 C C . ARG A 1 189 ? 22.497 -34.727 24.074 1.00 30.53 189 ARG A C 1
ATOM 1380 O O . ARG A 1 189 ? 22.142 -35.051 22.955 1.00 30.53 189 ARG A O 1
ATOM 1387 N N . GLY A 1 190 ? 22.623 -33.434 24.300 1.00 28.20 190 GLY A N 1
ATOM 1388 C CA . GLY A 1 190 ? 23.351 -32.653 25.280 1.00 28.20 190 GLY A CA 1
ATOM 1389 C C . GLY A 1 190 ? 23.625 -31.312 24.585 1.00 28.20 190 GLY A C 1
ATOM 1390 O O . GLY A 1 190 ? 23.838 -31.276 23.377 1.00 28.20 190 GLY A O 1
ATOM 1391 N N . PHE A 1 191 ? 23.543 -30.234 25.355 1.00 29.59 191 PHE A N 1
ATOM 1392 C CA . PHE A 1 191 ? 23.799 -28.839 24.997 1.00 29.59 191 PHE A CA 1
ATOM 1393 C C . PHE A 1 191 ? 24.792 -28.590 23.848 1.00 29.59 191 PHE A C 1
ATOM 1395 O O . PHE A 1 191 ? 25.953 -28.984 23.931 1.00 29.59 191 PHE A O 1
ATOM 1402 N N . THR A 1 192 ? 24.376 -27.766 22.883 1.00 29.39 192 THR A N 1
ATOM 1403 C CA . THR A 1 192 ? 25.261 -26.826 22.179 1.00 29.39 192 THR A CA 1
ATOM 1404 C C . THR A 1 192 ? 24.568 -25.464 22.094 1.00 29.39 192 THR A C 1
ATOM 1406 O O . THR A 1 192 ? 23.427 -25.349 21.658 1.00 29.39 192 THR A O 1
ATOM 1409 N N . ARG A 1 193 ? 25.247 -24.433 22.608 1.00 28.86 193 ARG A N 1
ATOM 1410 C CA . ARG A 1 193 ? 24.878 -23.017 22.486 1.00 28.86 193 ARG A CA 1
ATOM 1411 C C . ARG A 1 193 ? 25.322 -22.504 21.112 1.00 28.86 193 ARG A C 1
ATOM 1413 O O . ARG A 1 193 ? 26.481 -22.752 20.776 1.00 28.86 193 ARG A O 1
ATOM 1420 N N . PRO A 1 194 ? 24.523 -21.694 20.403 1.00 30.06 194 PRO A N 1
ATOM 1421 C CA . PRO A 1 194 ? 25.052 -20.733 19.453 1.00 30.06 194 PRO A CA 1
ATOM 1422 C C . PRO A 1 194 ? 25.248 -19.366 20.114 1.00 30.06 194 PRO A C 1
ATOM 1424 O O . PRO A 1 194 ? 24.718 -19.059 21.182 1.00 30.06 194 PRO A O 1
ATOM 1427 N N . ALA A 1 195 ? 26.118 -18.600 19.478 1.00 27.00 195 ALA A N 1
ATOM 1428 C CA . ALA A 1 195 ? 26.811 -17.444 19.993 1.00 27.00 195 ALA A CA 1
ATOM 1429 C C . ALA A 1 195 ? 25.927 -16.204 20.191 1.00 27.00 195 ALA A C 1
ATOM 1431 O O . ALA A 1 195 ? 24.965 -15.965 19.470 1.00 27.00 195 ALA A O 1
ATOM 1432 N N . ARG A 1 196 ? 26.347 -15.378 21.157 1.00 27.27 196 ARG A N 1
ATOM 1433 C CA . ARG A 1 196 ? 25.981 -13.965 21.267 1.00 27.27 196 ARG A CA 1
ATOM 1434 C C . ARG A 1 196 ? 26.543 -13.217 20.056 1.00 27.27 196 ARG A C 1
ATOM 1436 O O . ARG A 1 196 ? 27.753 -13.024 19.981 1.00 27.27 196 ARG A O 1
ATOM 1443 N N . GLY A 1 197 ? 25.666 -12.788 19.159 1.00 25.30 197 GLY A N 1
ATOM 1444 C CA . GLY A 1 197 ? 25.897 -11.676 18.243 1.00 25.30 197 GLY A CA 1
ATOM 1445 C C . GLY A 1 197 ? 24.980 -10.539 18.669 1.00 25.30 197 GLY A C 1
ATOM 1446 O O . GLY A 1 197 ? 23.773 -10.623 18.486 1.00 25.30 197 GLY A O 1
ATOM 1447 N N . ILE A 1 198 ? 25.552 -9.531 19.320 1.00 25.94 198 ILE A N 1
ATOM 1448 C CA . ILE A 1 198 ? 24.890 -8.263 19.620 1.00 25.94 198 ILE A CA 1
ATOM 1449 C C . ILE A 1 198 ? 24.877 -7.484 18.302 1.00 25.94 198 ILE A C 1
ATOM 1451 O O . ILE A 1 198 ? 25.937 -7.064 17.847 1.00 25.94 198 ILE A O 1
ATOM 1455 N N . MET A 1 199 ? 23.707 -7.323 17.687 1.00 22.88 199 MET A N 1
ATOM 1456 C CA . MET A 1 199 ? 23.458 -6.241 16.737 1.00 22.88 199 MET A CA 1
ATOM 1457 C C . MET A 1 199 ? 22.474 -5.290 17.402 1.00 22.88 199 MET A C 1
ATOM 1459 O O . MET A 1 199 ? 21.315 -5.622 17.624 1.00 22.88 199 MET A O 1
ATOM 1463 N N . THR A 1 200 ? 22.986 -4.131 17.800 1.00 25.11 200 THR A N 1
ATOM 1464 C CA . THR A 1 200 ? 22.198 -2.974 18.212 1.00 25.11 200 THR A CA 1
ATOM 1465 C C . THR A 1 200 ? 21.580 -2.371 16.953 1.00 25.11 200 THR A C 1
ATOM 1467 O O . THR A 1 200 ? 22.211 -1.547 16.296 1.00 25.11 200 THR A O 1
ATOM 1470 N N . GLY A 1 201 ? 20.390 -2.840 16.584 1.00 24.11 201 GLY A N 1
ATOM 1471 C CA . GLY A 1 201 ? 19.497 -2.093 15.704 1.00 24.11 201 GLY A CA 1
ATOM 1472 C C . GLY A 1 201 ? 18.851 -0.980 16.523 1.00 24.11 201 GLY A C 1
ATOM 1473 O O . GLY A 1 201 ? 18.368 -1.230 17.625 1.00 24.11 201 GLY A O 1
ATOM 1474 N N . SER A 1 202 ? 18.926 0.252 16.035 1.00 25.09 202 SER A N 1
ATOM 1475 C CA . SER A 1 202 ? 18.233 1.401 16.608 1.00 25.09 202 SER A CA 1
ATOM 1476 C C . SER A 1 202 ? 16.728 1.224 16.417 1.00 25.09 202 SER A C 1
ATOM 1478 O O . SER A 1 202 ? 16.238 1.330 15.295 1.00 25.09 202 SER A O 1
ATOM 1480 N N . GLU A 1 203 ? 16.002 0.940 17.494 1.00 24.66 203 GLU A N 1
ATOM 1481 C CA . GLU A 1 203 ? 14.542 1.017 17.500 1.00 24.66 203 GLU A CA 1
ATOM 1482 C C . GLU A 1 203 ? 14.134 2.492 17.375 1.00 24.66 203 GLU A C 1
ATOM 1484 O O . GLU A 1 203 ? 14.516 3.336 18.188 1.00 24.66 203 GLU A O 1
ATOM 1489 N N . SER A 1 204 ? 13.392 2.818 16.317 1.00 25.77 204 SER A N 1
ATOM 1490 C CA . SER A 1 204 ? 12.688 4.087 16.175 1.00 25.77 204 SER A CA 1
ATOM 1491 C C . SER A 1 204 ? 11.575 4.140 17.222 1.00 25.77 204 SER A C 1
ATOM 1493 O O . SER A 1 204 ? 10.620 3.365 17.172 1.00 25.77 204 SER A O 1
ATOM 1495 N N . HIS A 1 205 ? 11.713 5.029 18.204 1.00 24.69 205 HIS A N 1
ATOM 1496 C CA . HIS A 1 205 ? 10.710 5.242 19.241 1.00 24.69 205 HIS A CA 1
ATOM 1497 C C . HIS A 1 205 ? 9.453 5.896 18.645 1.00 24.69 205 HIS A C 1
ATOM 1499 O O . HIS A 1 205 ? 9.446 7.095 18.376 1.00 24.69 205 HIS A O 1
ATOM 1505 N N . ALA A 1 206 ? 8.380 5.125 18.475 1.00 29.58 206 ALA A N 1
ATOM 1506 C CA . ALA A 1 206 ? 7.044 5.676 18.277 1.00 29.58 206 ALA A CA 1
ATOM 1507 C C . ALA A 1 206 ? 6.513 6.215 19.619 1.00 29.58 206 ALA A C 1
ATOM 1509 O O . ALA A 1 206 ? 6.513 5.510 20.631 1.00 29.58 206 ALA A O 1
ATOM 1510 N N . ASN A 1 207 ? 6.054 7.467 19.637 1.00 32.84 207 ASN A N 1
ATOM 1511 C CA . ASN A 1 207 ? 5.425 8.074 20.809 1.00 32.84 207 ASN A CA 1
ATOM 1512 C C . ASN A 1 207 ? 3.953 7.645 20.883 1.00 32.84 207 ASN A C 1
ATOM 1514 O O . ASN A 1 207 ? 3.092 8.291 20.296 1.00 32.84 207 ASN A O 1
ATOM 1518 N N . ILE A 1 208 ? 3.648 6.574 21.616 1.00 34.06 208 ILE A N 1
ATOM 1519 C CA . ILE A 1 208 ? 2.266 6.263 22.005 1.00 34.06 208 ILE A CA 1
ATOM 1520 C C . ILE A 1 208 ? 2.003 6.940 23.350 1.00 34.06 208 ILE A C 1
ATOM 1522 O O . ILE A 1 208 ? 2.537 6.527 24.379 1.00 34.06 208 ILE A O 1
ATOM 1526 N N . VAL A 1 209 ? 1.166 7.978 23.355 1.00 32.97 209 VAL A N 1
ATOM 1527 C CA . VAL A 1 209 ? 0.562 8.488 24.590 1.00 32.97 209 VAL A CA 1
ATOM 1528 C C . VAL A 1 209 ? -0.699 7.671 24.849 1.00 32.97 209 VAL A C 1
ATOM 1530 O O . VAL A 1 209 ? -1.800 8.068 24.488 1.00 32.97 209 VAL A O 1
ATOM 1533 N N . ALA A 1 210 ? -0.544 6.512 25.486 1.00 34.12 210 ALA A N 1
ATOM 1534 C CA . ALA A 1 210 ? -1.646 5.913 26.223 1.00 34.12 210 ALA A CA 1
ATOM 1535 C C . ALA A 1 210 ? -1.704 6.643 27.570 1.00 34.12 210 ALA A C 1
ATOM 1537 O O . ALA A 1 210 ? -1.025 6.263 28.524 1.00 34.12 210 ALA A O 1
ATOM 1538 N N . ALA A 1 211 ? -2.424 7.764 27.630 1.00 31.78 211 ALA A N 1
ATOM 1539 C CA . ALA A 1 211 ? -2.795 8.314 28.925 1.00 31.78 211 ALA A CA 1
ATOM 1540 C C . ALA A 1 211 ? -3.689 7.279 29.624 1.00 31.78 211 ALA A C 1
ATOM 1542 O O . ALA A 1 211 ? -4.575 6.694 29.004 1.00 31.78 211 ALA A O 1
ATOM 1543 N N . GLU A 1 212 ? -3.437 7.017 30.902 1.00 29.66 212 GLU A N 1
ATOM 1544 C CA . GLU A 1 212 ? -4.344 6.247 31.748 1.00 29.66 212 GLU A CA 1
ATOM 1545 C C . GLU A 1 212 ? -5.603 7.114 31.928 1.00 29.66 212 GLU A C 1
ATOM 1547 O O . GLU A 1 212 ? -5.608 8.086 32.684 1.00 29.66 212 GLU A O 1
ATOM 1552 N N . ILE A 1 213 ? -6.621 6.865 31.098 1.00 34.69 213 ILE A N 1
ATOM 1553 C CA . ILE A 1 213 ? -7.853 7.654 31.046 1.00 34.69 213 ILE A CA 1
ATOM 1554 C C . ILE A 1 213 ? -8.766 7.192 32.184 1.00 34.69 213 ILE A C 1
ATOM 1556 O O . ILE A 1 213 ? -9.400 6.145 32.088 1.00 34.69 213 ILE A O 1
ATOM 1560 N N . ASP A 1 214 ? -8.876 8.001 33.236 1.00 34.53 214 ASP A N 1
ATOM 1561 C CA . ASP A 1 214 ? -9.995 7.947 34.184 1.00 34.53 214 ASP A CA 1
ATOM 1562 C C . ASP A 1 214 ? -11.019 9.027 33.786 1.00 34.53 214 ASP A C 1
ATOM 1564 O O . ASP A 1 214 ? -11.169 10.066 34.431 1.00 34.53 214 ASP A O 1
ATOM 1568 N N . ALA A 1 215 ? -11.651 8.843 32.621 1.00 39.50 215 ALA A N 1
ATOM 1569 C CA . ALA A 1 215 ? -12.709 9.726 32.140 1.00 39.50 215 ALA A CA 1
ATOM 1570 C C . ALA A 1 215 ? -14.064 9.207 32.628 1.00 39.50 215 ALA A C 1
ATOM 1572 O O . ALA A 1 215 ? -14.578 8.207 32.133 1.00 39.50 215 ALA A O 1
ATOM 1573 N N . VAL A 1 216 ? -14.681 9.942 33.553 1.00 43.34 216 VAL A N 1
ATOM 1574 C CA . VAL A 1 216 ? -15.992 9.634 34.160 1.00 43.34 216 VAL A CA 1
ATOM 1575 C C . VAL A 1 216 ? -17.124 9.472 33.119 1.00 43.34 216 VAL A C 1
ATOM 1577 O O . VAL A 1 216 ? -18.128 8.825 33.405 1.00 43.34 216 VAL A O 1
ATOM 1580 N N . ASN A 1 217 ? -16.953 10.000 31.899 1.00 44.19 217 ASN A N 1
ATOM 1581 C CA . ASN A 1 217 ? -17.947 9.947 30.815 1.00 44.19 217 ASN A CA 1
ATOM 1582 C C . ASN A 1 217 ? -17.683 8.859 29.754 1.00 44.19 217 ASN A C 1
ATOM 1584 O O . ASN A 1 217 ? -18.499 8.706 28.842 1.00 44.19 217 ASN A O 1
ATOM 1588 N N . VAL A 1 218 ? -16.582 8.100 29.869 1.00 42.31 218 VAL A N 1
ATOM 1589 C CA . VAL A 1 218 ? -16.324 6.915 29.039 1.00 42.31 218 VAL A CA 1
ATOM 1590 C C . VAL A 1 218 ? -16.648 5.679 29.867 1.00 42.31 218 VAL A C 1
ATOM 1592 O O . VAL A 1 218 ? -15.847 5.231 30.683 1.00 42.31 218 VAL A O 1
ATOM 1595 N N . THR A 1 219 ? -17.855 5.144 29.706 1.00 46.75 219 THR A N 1
ATOM 1596 C CA . THR A 1 219 ? -18.323 4.006 30.514 1.00 46.75 219 THR A CA 1
ATOM 1597 C C . THR A 1 219 ? -18.554 2.793 29.627 1.00 46.75 219 THR A C 1
ATOM 1599 O O . THR A 1 219 ? -19.410 2.802 28.750 1.00 46.75 219 THR A O 1
ATOM 1602 N N . GLY A 1 220 ? -17.789 1.721 29.825 1.00 43.00 220 GLY A N 1
ATOM 1603 C CA . GLY A 1 220 ? -18.186 0.420 29.291 1.00 43.00 220 GLY A CA 1
ATOM 1604 C C . GLY A 1 220 ? -19.431 -0.063 30.038 1.00 43.00 220 GLY A C 1
ATOM 1605 O O . GLY A 1 220 ? -19.484 0.043 31.262 1.00 43.00 220 GLY A O 1
ATOM 1606 N N . ASP A 1 221 ? -20.415 -0.635 29.341 1.00 39.78 221 ASP A N 1
ATOM 1607 C CA . ASP A 1 221 ? -21.611 -1.226 29.974 1.00 39.78 221 ASP A CA 1
ATOM 1608 C C . ASP A 1 221 ? -21.288 -2.511 30.799 1.00 39.78 221 ASP A C 1
ATOM 1610 O O . ASP A 1 221 ? -22.196 -3.185 31.282 1.00 39.78 221 ASP A O 1
ATOM 1614 N N . GLY A 1 222 ? -20.005 -2.840 31.027 1.00 37.25 222 GLY A N 1
ATOM 1615 C CA . GLY A 1 222 ? -19.562 -3.922 31.912 1.00 37.25 222 GLY A CA 1
ATOM 1616 C C . GLY A 1 222 ? -18.039 -3.992 32.094 1.00 37.25 222 GLY A C 1
ATOM 1617 O O . GLY A 1 222 ? -17.338 -4.507 31.233 1.00 37.25 222 GLY A O 1
ATOM 1618 N N . GLY A 1 223 ? -17.532 -3.532 33.245 1.00 41.41 223 GLY A N 1
ATOM 1619 C CA . GLY A 1 223 ? -16.146 -3.757 33.690 1.00 41.41 223 GLY A CA 1
ATOM 1620 C C . GLY A 1 223 ? -15.107 -2.739 33.200 1.00 41.41 223 GLY A C 1
ATOM 1621 O O . GLY A 1 223 ? -15.289 -2.063 32.192 1.00 41.41 223 GLY A O 1
ATOM 1622 N N . ALA A 1 224 ? -14.013 -2.608 33.961 1.00 36.25 224 ALA A N 1
ATOM 1623 C CA . ALA A 1 224 ? -12.885 -1.740 33.624 1.00 36.25 224 ALA A CA 1
ATOM 1624 C C . ALA A 1 224 ? -12.310 -2.120 32.250 1.00 36.25 224 ALA A C 1
ATOM 1626 O O . ALA A 1 224 ? -12.075 -3.301 31.982 1.00 36.25 224 ALA A O 1
ATOM 1627 N N . GLY A 1 225 ? -12.081 -1.122 31.393 1.00 37.53 225 GLY A N 1
ATOM 1628 C CA . GLY A 1 225 ? -11.494 -1.329 30.072 1.00 37.53 225 GLY A CA 1
ATOM 1629 C C . GLY A 1 225 ? -10.170 -2.089 30.172 1.00 37.53 225 GLY A C 1
ATOM 1630 O O . GLY A 1 225 ? -9.273 -1.703 30.919 1.00 37.53 225 GLY A O 1
ATOM 1631 N N . SER A 1 226 ? -10.045 -3.191 29.433 1.00 33.94 226 SER A N 1
ATOM 1632 C CA . SER A 1 226 ? -8.781 -3.913 29.312 1.00 33.94 226 SER A CA 1
ATOM 1633 C C . SER A 1 226 ? -7.987 -3.323 28.150 1.00 33.94 226 SER A C 1
ATOM 1635 O O . SER A 1 226 ? -8.310 -3.551 26.988 1.00 33.94 226 SER A O 1
ATOM 1637 N N . ILE A 1 227 ? -6.953 -2.546 28.469 1.00 36.47 227 ILE A N 1
ATOM 1638 C CA . ILE A 1 227 ? -5.976 -2.043 27.500 1.00 36.47 227 ILE A CA 1
ATOM 1639 C C . ILE A 1 227 ? -4.782 -3.010 27.517 1.00 36.47 227 ILE A C 1
ATOM 1641 O O . ILE A 1 227 ? -3.968 -2.997 28.438 1.00 36.47 227 ILE A O 1
ATOM 1645 N N . GLY A 1 228 ? -4.709 -3.906 26.529 1.00 30.70 228 GLY A N 1
ATOM 1646 C CA . GLY A 1 228 ? -3.604 -4.857 26.352 1.00 30.70 228 GLY A CA 1
ATOM 1647 C C . GLY A 1 228 ? -2.509 -4.327 25.419 1.00 30.70 228 GLY A C 1
ATOM 1648 O O . GLY A 1 228 ? -2.795 -3.650 24.434 1.00 30.70 228 GLY A O 1
ATOM 1649 N N . SER A 1 229 ? -1.244 -4.640 25.719 1.00 31.80 229 SER A N 1
ATOM 1650 C CA . SER A 1 229 ? -0.063 -4.222 24.952 1.00 31.80 229 SER A CA 1
ATOM 1651 C C . SER A 1 229 ? 0.375 -5.288 23.931 1.00 31.80 229 SER A C 1
ATOM 1653 O O . SER A 1 229 ? 1.230 -6.129 24.212 1.00 31.80 229 SER A O 1
ATOM 1655 N N . THR A 1 230 ? -0.189 -5.243 22.730 1.00 33.78 230 THR A N 1
ATOM 1656 C CA . THR A 1 230 ? 0.610 -5.389 21.496 1.00 33.78 230 THR A CA 1
ATOM 1657 C C . THR A 1 230 ? 0.978 -3.974 21.025 1.00 33.78 230 THR A C 1
ATOM 1659 O O . THR A 1 230 ? 0.578 -3.013 21.684 1.00 33.78 230 THR A O 1
ATOM 1662 N N . SER A 1 231 ? 1.746 -3.779 19.949 1.00 46.66 231 SER A N 1
ATOM 1663 C CA . SER A 1 231 ? 1.843 -2.455 19.308 1.00 46.66 231 SER A CA 1
ATOM 1664 C C . SER A 1 231 ? 0.433 -2.043 18.874 1.00 46.66 231 SER A C 1
ATOM 1666 O O . SER A 1 231 ? -0.047 -2.441 17.821 1.00 46.66 231 SER A O 1
ATOM 1668 N N . GLN A 1 232 ? -0.287 -1.314 19.730 1.00 64.88 232 GLN A N 1
ATOM 1669 C CA . GLN A 1 232 ? -1.711 -1.010 19.551 1.00 64.88 232 GLN A CA 1
ATOM 1670 C C . GLN A 1 232 ? -1.995 -0.307 18.213 1.00 64.88 232 GLN A C 1
ATOM 1672 O O . GLN A 1 232 ? -3.087 -0.457 17.677 1.00 64.88 232 GLN A O 1
ATOM 1677 N N . LYS A 1 233 ? -0.982 0.360 17.638 1.00 63.97 233 LYS A N 1
ATOM 1678 C CA . LYS A 1 233 ? -0.986 0.933 16.284 1.00 63.97 233 LYS A CA 1
ATOM 1679 C C . LYS A 1 233 ? -1.461 -0.068 15.223 1.00 63.97 233 LYS A C 1
ATOM 1681 O O . LYS A 1 233 ? -2.380 0.252 14.481 1.00 63.97 233 LYS A O 1
ATOM 1686 N N . ASP A 1 234 ? -0.914 -1.283 15.202 1.00 63.22 234 ASP A N 1
ATOM 1687 C CA . ASP A 1 234 ? -1.216 -2.262 14.145 1.00 63.22 234 ASP A CA 1
ATOM 1688 C C . ASP A 1 234 ? -2.666 -2.751 14.228 1.00 63.22 234 ASP A C 1
ATOM 1690 O O . ASP A 1 234 ? -3.310 -2.997 13.214 1.00 63.22 234 ASP A O 1
ATOM 1694 N N . VAL A 1 235 ? -3.206 -2.857 15.447 1.00 71.50 235 VAL A N 1
ATOM 1695 C CA . VAL A 1 235 ? -4.600 -3.263 15.669 1.00 71.50 235 VAL A CA 1
ATOM 1696 C C . VAL A 1 235 ? -5.558 -2.160 15.225 1.00 71.50 235 VAL A C 1
ATOM 1698 O O . VAL A 1 235 ? -6.562 -2.455 14.583 1.00 71.50 235 VAL A O 1
ATOM 1701 N N . TYR A 1 236 ? -5.258 -0.896 15.534 1.00 77.44 236 TYR A N 1
ATOM 1702 C CA . TYR A 1 236 ? -6.104 0.223 15.119 1.00 77.44 236 TYR A CA 1
ATOM 1703 C C . TYR A 1 236 ? -6.070 0.446 13.609 1.00 77.44 236 TYR A C 1
ATOM 1705 O O . TYR A 1 236 ? -7.133 0.624 13.024 1.00 77.44 236 TYR A O 1
ATOM 1713 N N . GLU A 1 237 ? -4.902 0.358 12.971 1.00 75.25 237 GLU A N 1
ATOM 1714 C CA . GLU A 1 237 ? -4.806 0.466 11.509 1.00 75.25 237 GLU A CA 1
ATOM 1715 C C . GLU A 1 237 ? -5.511 -0.704 10.807 1.00 75.25 237 GLU A C 1
ATOM 1717 O O . GLU A 1 237 ? -6.163 -0.504 9.785 1.00 75.25 237 GLU A O 1
ATOM 1722 N N . GLN A 1 238 ? -5.492 -1.915 11.381 1.00 74.25 238 GLN A N 1
ATOM 1723 C CA . GLN A 1 238 ? -6.300 -3.033 10.877 1.00 74.25 238 GLN A CA 1
ATOM 1724 C C . GLN A 1 238 ? -7.804 -2.771 11.013 1.00 74.25 238 GLN A C 1
ATOM 1726 O O . GLN A 1 238 ? -8.539 -2.987 10.052 1.00 74.25 238 GLN A O 1
ATOM 1731 N N . ILE A 1 239 ? -8.270 -2.295 12.177 1.00 80.00 239 ILE A N 1
ATOM 1732 C CA . ILE A 1 239 ? -9.687 -1.949 12.384 1.00 80.00 239 ILE A CA 1
ATOM 1733 C C . ILE A 1 239 ? -10.107 -0.855 11.405 1.00 80.00 239 ILE A C 1
ATOM 1735 O O . ILE A 1 239 ? -11.156 -0.981 10.780 1.00 80.00 239 ILE A O 1
ATOM 1739 N N . TYR A 1 240 ? -9.287 0.184 11.247 1.00 84.19 240 TYR A N 1
ATOM 1740 C CA . TYR A 1 240 ? -9.518 1.266 10.299 1.00 84.19 240 TYR A CA 1
ATOM 1741 C C . TYR A 1 240 ? -9.600 0.731 8.864 1.00 84.19 240 TYR A C 1
ATOM 1743 O O . TYR A 1 240 ? -10.627 0.894 8.216 1.00 84.19 240 TYR A O 1
ATOM 1751 N N . THR A 1 241 ? -8.588 0.001 8.392 1.00 75.56 241 THR A N 1
ATOM 1752 C CA . THR A 1 241 ? -8.545 -0.549 7.024 1.00 75.56 241 THR A CA 1
ATOM 1753 C C . THR A 1 241 ? -9.741 -1.464 6.736 1.00 75.56 241 THR A C 1
ATOM 1755 O O . THR A 1 241 ? -10.383 -1.370 5.687 1.00 75.56 241 THR A O 1
ATOM 1758 N N . GLN A 1 242 ? -10.108 -2.325 7.689 1.00 75.31 242 GLN A N 1
ATOM 1759 C CA . GLN A 1 242 ? -11.280 -3.198 7.569 1.00 75.31 242 GLN A CA 1
ATOM 1760 C C . GLN A 1 242 ? -12.599 -2.422 7.596 1.00 75.31 242 GLN A C 1
ATOM 1762 O O . GLN A 1 242 ? -13.534 -2.763 6.874 1.00 75.31 242 GLN A O 1
ATOM 1767 N N . ALA A 1 243 ? -12.695 -1.383 8.426 1.00 81.88 243 ALA A N 1
ATOM 1768 C CA . ALA A 1 243 ? -13.868 -0.527 8.469 1.00 81.88 243 ALA A CA 1
ATOM 1769 C C . ALA A 1 243 ? -14.033 0.217 7.143 1.00 81.88 243 ALA A C 1
ATOM 1771 O O . ALA A 1 243 ? -15.099 0.130 6.549 1.00 81.88 243 ALA A O 1
ATOM 1772 N N . MET A 1 244 ? -12.977 0.857 6.639 1.00 80.62 244 MET A N 1
ATOM 1773 C CA . MET A 1 244 ? -13.009 1.664 5.414 1.00 80.62 244 MET A CA 1
ATOM 1774 C C . MET A 1 244 ? -13.222 0.839 4.141 1.00 80.62 244 MET A C 1
ATOM 1776 O O . MET A 1 244 ? -13.811 1.332 3.182 1.00 80.62 244 MET A O 1
ATOM 1780 N N . SER A 1 245 ? -12.822 -0.434 4.136 1.00 72.19 245 SER A N 1
ATOM 1781 C CA . SER A 1 245 ? -13.146 -1.371 3.050 1.00 72.19 245 SER A CA 1
ATOM 1782 C C . SER A 1 245 ? -14.580 -1.921 3.119 1.00 72.19 245 SER A C 1
ATOM 1784 O O . SER A 1 245 ? -15.046 -2.567 2.175 1.00 72.19 245 SER A O 1
ATOM 1786 N N . ASN A 1 246 ? -15.324 -1.662 4.201 1.00 77.94 246 ASN A N 1
ATOM 1787 C CA . ASN A 1 246 ? -16.694 -2.133 4.339 1.00 77.94 246 ASN A CA 1
ATOM 1788 C C . ASN A 1 246 ? -17.672 -1.275 3.523 1.00 77.94 246 ASN A C 1
ATOM 1790 O O . ASN A 1 246 ? -17.863 -0.088 3.773 1.00 77.94 246 ASN A O 1
ATOM 1794 N N . SER A 1 247 ? -18.399 -1.919 2.606 1.00 75.00 247 SER A N 1
ATOM 1795 C CA . SER A 1 247 ? -19.449 -1.282 1.795 1.00 75.00 247 SER A CA 1
ATOM 1796 C C . SER A 1 247 ? -20.588 -0.617 2.590 1.00 75.00 247 SER A C 1
ATOM 1798 O O . SER A 1 247 ? -21.367 0.133 2.004 1.00 75.00 247 SER A O 1
ATOM 1800 N N . SER A 1 248 ? -20.725 -0.900 3.892 1.00 84.25 248 SER A N 1
ATOM 1801 C CA . SER A 1 248 ? -21.720 -0.272 4.769 1.00 84.25 248 SER A CA 1
ATOM 1802 C C . SER A 1 248 ? -21.260 1.039 5.414 1.00 84.25 248 SER A C 1
ATOM 1804 O O . SER A 1 248 ? -22.071 1.662 6.108 1.00 84.25 248 SER A O 1
ATOM 1806 N N . VAL A 1 249 ? -20.006 1.468 5.200 1.00 89.19 249 VAL A N 1
ATOM 1807 C CA . VAL A 1 249 ? -19.512 2.765 5.683 1.00 89.19 249 VAL A CA 1
ATOM 1808 C C . VAL A 1 249 ? -20.396 3.888 5.163 1.00 89.19 249 VAL A C 1
ATOM 1810 O O . VAL A 1 249 ? -20.642 4.023 3.963 1.00 89.19 249 VAL A O 1
ATOM 1813 N N . GLN A 1 250 ? -20.860 4.723 6.087 1.00 91.25 250 GLN A N 1
ATOM 1814 C CA . GLN A 1 250 ? -21.565 5.955 5.767 1.00 91.25 250 GLN A CA 1
ATOM 1815 C C . GLN A 1 250 ? -20.611 7.129 5.955 1.00 91.25 250 GLN A C 1
ATOM 1817 O O . GLN A 1 250 ? -20.187 7.425 7.071 1.00 91.25 250 GLN A O 1
ATOM 1822 N N . PHE A 1 251 ? -20.303 7.812 4.857 1.00 90.06 251 PHE A N 1
ATOM 1823 C CA . PHE A 1 251 ? -19.521 9.041 4.880 1.00 90.06 251 PHE A CA 1
ATOM 1824 C C . PHE A 1 251 ? -20.429 10.215 5.224 1.00 90.06 251 PHE A C 1
ATOM 1826 O O . PHE A 1 251 ? -21.392 10.505 4.507 1.00 90.06 251 PHE A O 1
ATOM 1833 N N . LEU A 1 252 ? -20.139 10.877 6.336 1.00 89.81 252 LEU A N 1
ATOM 1834 C CA . LEU A 1 252 ? -20.894 12.030 6.793 1.00 89.81 252 LEU A CA 1
ATOM 1835 C C . LEU A 1 252 ? -20.178 13.320 6.399 1.00 89.81 252 LEU A C 1
ATOM 1837 O O . LEU A 1 252 ? -18.959 13.432 6.464 1.00 89.81 252 LEU A O 1
ATOM 1841 N N . SER A 1 253 ? -20.970 14.314 6.016 1.00 87.94 253 SER A N 1
ATOM 1842 C CA . SER A 1 253 ? -20.535 15.700 5.834 1.00 87.94 253 SER A CA 1
ATOM 1843 C C . SER A 1 253 ? -21.430 16.610 6.668 1.00 87.94 253 SER A C 1
ATOM 1845 O O . SER A 1 253 ? -22.536 16.216 7.047 1.00 87.94 253 SER A O 1
ATOM 1847 N N . GLU A 1 254 ? -20.949 17.811 6.993 1.00 85.44 254 GLU A N 1
ATOM 1848 C CA . GLU A 1 254 ? -21.710 18.750 7.815 1.00 85.44 254 GLU A CA 1
ATOM 1849 C C . GLU A 1 254 ? -23.107 19.068 7.228 1.00 85.44 254 GLU A C 1
ATOM 1851 O O . GLU A 1 254 ? -23.260 19.197 6.007 1.00 85.44 254 GLU A O 1
ATOM 1856 N N . PRO A 1 255 ? -24.125 19.290 8.088 1.00 80.94 255 PRO A N 1
ATOM 1857 C CA . PRO A 1 255 ? -24.061 19.306 9.555 1.00 80.94 255 PRO A CA 1
ATOM 1858 C C . PRO A 1 255 ? -24.186 17.911 10.195 1.00 80.94 255 PRO A C 1
ATOM 1860 O O . PRO A 1 255 ? -25.009 17.093 9.784 1.00 80.94 255 PRO A O 1
ATOM 1863 N N . PHE A 1 256 ? -23.432 17.666 11.271 1.00 87.25 256 PHE A N 1
ATOM 1864 C CA . PHE A 1 256 ? -23.472 16.399 12.007 1.00 87.25 256 PHE A CA 1
ATOM 1865 C C . PHE A 1 256 ? -24.655 16.354 12.986 1.00 87.25 256 PHE A C 1
ATOM 1867 O O . PHE A 1 256 ? -24.590 16.879 14.096 1.00 87.25 256 PHE A O 1
ATOM 1874 N N . ALA A 1 257 ? -25.750 15.713 12.574 1.00 92.19 257 ALA A N 1
ATOM 1875 C CA . ALA A 1 257 ? -26.938 15.494 13.399 1.00 92.19 257 ALA A CA 1
ATOM 1876 C C . ALA A 1 257 ? -27.591 14.147 13.065 1.00 92.19 257 ALA A C 1
ATOM 1878 O O . ALA A 1 257 ? -27.499 13.681 11.929 1.00 92.19 257 ALA A O 1
ATOM 1879 N N . GLY A 1 258 ? -28.283 13.526 14.023 1.00 94.81 258 GLY A N 1
ATOM 1880 C CA . GLY A 1 258 ? -29.100 12.334 13.776 1.00 94.81 258 GLY A CA 1
ATOM 1881 C C . GLY A 1 258 ? -28.931 11.203 14.788 1.00 94.81 258 GLY A C 1
ATOM 1882 O O . GLY A 1 258 ? -28.355 11.363 15.866 1.00 94.81 258 GLY A O 1
ATOM 1883 N N . SER A 1 259 ? -29.497 10.048 14.437 1.00 96.62 259 SER A N 1
ATOM 1884 C CA . SER A 1 259 ? -29.337 8.792 15.168 1.00 96.62 259 SER A CA 1
ATOM 1885 C C . SER A 1 259 ? -28.845 7.719 14.205 1.00 96.62 259 SER A C 1
ATOM 1887 O O . SER A 1 259 ? -29.487 7.496 13.178 1.00 96.62 259 SER A O 1
ATOM 1889 N N . TYR A 1 260 ? -27.714 7.092 14.517 1.00 96.69 260 TYR A N 1
ATOM 1890 C CA . TYR A 1 260 ? -27.002 6.195 13.610 1.00 96.69 260 TYR A CA 1
ATOM 1891 C C . TYR A 1 260 ? -26.797 4.818 14.234 1.00 96.69 260 TYR A C 1
ATOM 1893 O O . TYR A 1 260 ? -26.220 4.692 15.310 1.00 96.69 260 TYR A O 1
ATOM 1901 N N . GLY A 1 261 ? -27.244 3.777 13.537 1.00 96.00 261 GLY A N 1
ATOM 1902 C CA . GLY A 1 261 ? -27.143 2.403 14.020 1.00 96.00 261 GLY A CA 1
ATOM 1903 C C . GLY A 1 261 ? -28.005 2.118 15.254 1.00 96.00 261 GLY A C 1
ATOM 1904 O O . GLY A 1 261 ? -28.752 2.954 15.767 1.00 96.00 261 GLY A O 1
ATOM 1905 N N . SER A 1 262 ? -27.930 0.882 15.727 1.00 95.25 262 SER A N 1
ATOM 1906 C CA . SER A 1 262 ? -28.584 0.408 16.942 1.00 95.25 262 SER A CA 1
ATOM 1907 C C . SER A 1 262 ? -27.788 -0.744 17.550 1.00 95.25 262 SER A C 1
ATOM 1909 O O . SER A 1 262 ? -26.909 -1.306 16.905 1.00 95.25 262 SER A O 1
ATOM 1911 N N . LYS A 1 263 ? -28.146 -1.169 18.766 1.00 91.75 263 LYS A N 1
ATOM 1912 C CA . LYS A 1 263 ? -27.509 -2.325 19.414 1.00 91.75 263 LYS A CA 1
ATOM 1913 C C . LYS A 1 263 ? -27.523 -3.601 18.556 1.00 91.75 263 LYS A C 1
ATOM 1915 O O . LYS A 1 263 ? -26.599 -4.397 18.648 1.00 91.75 263 LYS A O 1
ATOM 1920 N N . ASN A 1 264 ? -28.567 -3.796 17.748 1.00 90.12 264 ASN A N 1
ATOM 1921 C CA . ASN A 1 264 ? -28.712 -4.981 16.895 1.00 90.12 264 ASN A CA 1
ATOM 1922 C C . ASN A 1 264 ? -28.217 -4.752 15.458 1.00 90.12 264 ASN A C 1
ATOM 1924 O O . ASN A 1 264 ? -28.250 -5.684 14.662 1.00 90.12 264 ASN A O 1
ATOM 1928 N N . ASP A 1 265 ? -27.843 -3.520 15.117 1.00 91.31 265 ASP A N 1
ATOM 1929 C CA . ASP A 1 265 ? -27.449 -3.115 13.766 1.00 91.31 265 ASP A CA 1
ATOM 1930 C C . ASP A 1 265 ? -26.480 -1.923 13.866 1.00 91.31 265 ASP A C 1
ATOM 1932 O O . ASP A 1 265 ? -26.903 -0.770 13.724 1.00 91.31 265 ASP A O 1
ATOM 1936 N N . PRO A 1 266 ? -25.221 -2.159 14.280 1.00 93.06 266 PRO A N 1
ATOM 1937 C CA . PRO A 1 266 ? -24.246 -1.095 14.493 1.00 93.06 266 PRO A CA 1
ATOM 1938 C C . PRO A 1 266 ? -23.893 -0.398 13.173 1.00 93.06 266 PRO A C 1
ATOM 1940 O O . PRO A 1 266 ? -23.698 -1.047 12.149 1.00 93.06 266 PRO A O 1
ATOM 1943 N N . ALA A 1 267 ? -23.762 0.926 13.206 1.00 94.00 267 ALA A N 1
ATOM 1944 C CA . ALA A 1 267 ? -23.301 1.708 12.064 1.00 94.00 267 ALA A CA 1
ATOM 1945 C C . ALA A 1 267 ? -21.769 1.799 12.031 1.00 94.00 267 ALA A C 1
ATOM 1947 O O . ALA A 1 267 ? -21.122 1.829 13.078 1.00 94.00 267 ALA A O 1
ATOM 1948 N N . ILE A 1 268 ? -21.206 1.901 10.825 1.00 94.31 268 ILE A N 1
ATOM 1949 C CA . ILE A 1 268 ? -19.829 2.354 10.608 1.00 94.31 268 ILE A CA 1
ATOM 1950 C C . ILE A 1 268 ? -19.922 3.717 9.929 1.00 94.31 268 ILE A C 1
ATOM 1952 O O . ILE A 1 268 ? -20.460 3.827 8.827 1.00 94.31 268 ILE A O 1
ATOM 1956 N N . LEU A 1 269 ? -19.467 4.758 10.614 1.00 95.00 269 LEU A N 1
ATOM 1957 C CA . LEU A 1 269 ? -19.494 6.132 10.128 1.00 95.00 269 LEU A CA 1
ATOM 1958 C C . LEU A 1 269 ? -18.063 6.614 9.925 1.00 95.00 269 LEU A C 1
ATOM 1960 O O . LEU A 1 269 ? -17.239 6.396 10.811 1.00 95.00 269 LEU A O 1
ATOM 1964 N N . SER A 1 270 ? -17.799 7.307 8.818 1.00 93.69 270 SER A N 1
ATOM 1965 C CA . SER A 1 270 ? -16.563 8.075 8.648 1.00 93.69 270 SER A CA 1
ATOM 1966 C C . SER A 1 270 ? -16.865 9.552 8.431 1.00 93.69 270 SER A C 1
ATOM 1968 O O . SER A 1 270 ? -17.778 9.907 7.680 1.00 93.69 270 SER A O 1
ATOM 1970 N N . VAL A 1 271 ? -16.108 10.410 9.102 1.00 93.94 271 VAL A N 1
ATOM 1971 C CA . VAL A 1 271 ? -16.154 11.867 8.990 1.00 93.94 271 VAL A CA 1
ATOM 1972 C C . VAL A 1 271 ? -14.766 12.336 8.585 1.00 93.94 271 VAL A C 1
ATOM 1974 O O . VAL A 1 271 ? -13.810 12.039 9.286 1.00 93.94 271 VAL A O 1
ATOM 1977 N N . SER A 1 272 ? -14.658 13.103 7.501 1.00 88.94 272 SER A N 1
ATOM 1978 C CA . SER A 1 272 ? -13.406 13.777 7.140 1.00 88.94 272 SER A CA 1
ATOM 1979 C C . SER A 1 272 ? -13.371 15.197 7.683 1.00 88.94 272 SER A C 1
ATOM 1981 O O . SER A 1 272 ? -14.356 15.931 7.559 1.00 88.94 272 SER A O 1
ATOM 1983 N N . GLY A 1 273 ? -12.223 15.588 8.224 1.00 90.56 273 GLY A N 1
ATOM 1984 C CA . GLY A 1 273 ? -11.991 16.879 8.849 1.00 90.56 273 GLY A CA 1
ATOM 1985 C C . GLY A 1 273 ? -12.546 16.961 10.268 1.00 90.56 273 GLY A C 1
ATOM 1986 O O . GLY A 1 273 ? -12.805 15.954 10.927 1.00 90.56 273 GLY A O 1
ATOM 1987 N N . ASP A 1 274 ? -12.677 18.194 10.756 1.00 92.81 274 ASP A N 1
ATOM 1988 C CA . ASP A 1 274 ? -13.109 18.464 12.125 1.00 92.81 274 ASP A CA 1
ATOM 1989 C C . ASP A 1 274 ? -14.542 17.965 12.371 1.00 92.81 274 ASP A C 1
ATOM 1991 O O . ASP A 1 274 ? -15.469 18.245 11.603 1.00 92.81 274 ASP A O 1
ATOM 1995 N N . PHE A 1 275 ? -14.737 17.257 13.481 1.00 95.25 275 PHE A N 1
ATOM 1996 C CA . PHE A 1 275 ? -16.036 16.789 13.944 1.00 95.25 275 PHE A CA 1
ATOM 1997 C C . PHE A 1 275 ? -16.475 17.562 15.189 1.00 95.25 275 PHE A C 1
ATOM 1999 O O . PHE A 1 275 ? -15.955 17.345 16.281 1.00 95.25 275 PHE A O 1
ATOM 2006 N N . GLU A 1 276 ? -17.495 18.405 15.027 1.00 95.81 276 GLU A N 1
ATOM 2007 C CA . GLU A 1 276 ? -18.156 19.138 16.112 1.00 95.81 276 GLU A CA 1
ATOM 2008 C C . GLU A 1 276 ? -19.688 19.080 15.900 1.00 95.81 276 GLU A C 1
ATOM 2010 O O . GLU A 1 276 ? -20.241 19.787 15.046 1.00 95.81 276 GLU A O 1
ATOM 2015 N N . PRO A 1 277 ? -20.431 18.221 16.624 1.00 92.19 277 PRO A N 1
ATOM 2016 C CA . PRO A 1 277 ? -21.869 18.107 16.448 1.00 92.19 277 PRO A CA 1
ATOM 2017 C C . PRO A 1 277 ? -22.571 19.338 17.033 1.00 92.19 277 PRO A C 1
ATOM 2019 O O . PRO A 1 277 ? -22.570 19.577 18.243 1.00 92.19 277 PRO A O 1
ATOM 2022 N N . LYS A 1 278 ? -23.212 20.117 16.154 1.00 91.31 278 LYS A N 1
ATOM 2023 C CA . LYS A 1 278 ? -24.003 21.312 16.515 1.00 91.31 278 LYS A CA 1
ATOM 2024 C C . LYS A 1 278 ? -25.398 20.966 17.047 1.00 91.31 278 LYS A C 1
ATOM 2026 O O . LYS A 1 278 ? -26.010 21.765 17.750 1.00 91.31 278 LYS A O 1
ATOM 2031 N N . ASP A 1 279 ? -25.883 19.773 16.719 1.00 93.81 279 ASP A N 1
ATOM 2032 C CA . ASP A 1 279 ? -27.186 19.231 17.096 1.00 93.81 279 ASP A CA 1
ATOM 2033 C C . ASP A 1 279 ? -27.031 17.797 17.612 1.00 93.81 279 ASP A C 1
ATOM 2035 O O . ASP A 1 279 ? -25.965 17.196 17.508 1.00 93.81 279 ASP A O 1
ATOM 2039 N N . SER A 1 280 ? -28.108 17.233 18.174 1.00 95.19 280 SER A N 1
ATOM 2040 C CA . SER A 1 280 ? -28.113 15.869 18.722 1.00 95.19 280 SER A CA 1
ATOM 2041 C C . SER A 1 280 ? -27.537 14.854 17.726 1.00 95.19 280 SER A C 1
ATOM 2043 O O . SER A 1 280 ? -28.160 14.563 16.704 1.00 95.19 280 SER A O 1
ATOM 2045 N N . PHE A 1 281 ? -26.399 14.265 18.079 1.00 97.06 281 PHE A N 1
ATOM 2046 C CA . PHE A 1 281 ? -25.703 13.214 17.356 1.00 97.06 281 PHE A CA 1
ATOM 2047 C C . PHE A 1 281 ? -25.625 11.984 18.254 1.00 97.06 281 PHE A C 1
ATOM 2049 O O . PHE A 1 281 ? -24.891 11.950 19.241 1.00 97.06 281 PHE A O 1
ATOM 2056 N N . THR A 1 282 ? -26.434 10.978 17.940 1.00 97.31 282 THR A N 1
ATOM 2057 C CA . THR A 1 282 ? -26.521 9.748 18.726 1.00 97.31 282 THR A CA 1
ATOM 2058 C C . THR A 1 282 ? -26.194 8.537 17.871 1.00 97.31 282 THR A C 1
ATOM 2060 O O . THR A 1 282 ? -26.502 8.535 16.682 1.00 97.31 282 THR A O 1
ATOM 2063 N N . GLY A 1 283 ? -25.630 7.479 18.442 1.00 96.56 283 GLY A N 1
ATOM 2064 C CA . GLY A 1 283 ? -25.504 6.243 17.681 1.00 96.56 283 GLY A CA 1
ATOM 2065 C C . GLY A 1 283 ? -24.935 5.046 18.416 1.00 96.56 283 GLY A C 1
ATOM 2066 O O . GLY A 1 283 ? -24.675 5.091 19.623 1.00 96.56 283 GLY A O 1
ATOM 2067 N N . TYR A 1 284 ? -24.811 3.956 17.664 1.00 96.56 284 TYR A N 1
ATOM 2068 C CA . TYR A 1 284 ? -24.252 2.684 18.091 1.00 96.56 284 TYR A CA 1
ATOM 2069 C C . TYR A 1 284 ? -23.346 2.121 16.986 1.00 96.56 284 TYR A C 1
ATOM 2071 O O . TYR A 1 284 ? -23.807 1.990 15.852 1.00 96.56 284 TYR A O 1
ATOM 2079 N N . GLY A 1 285 ? -22.102 1.751 17.301 1.00 95.12 285 GLY A N 1
ATOM 2080 C CA . GLY A 1 285 ? -21.162 1.134 16.354 1.00 95.12 285 GLY A CA 1
ATOM 2081 C C . GLY A 1 285 ? -19.759 1.752 16.356 1.00 95.12 285 GLY A C 1
ATOM 2082 O O . GLY A 1 285 ? -19.209 2.030 17.422 1.00 95.12 285 GLY A O 1
ATOM 2083 N N . LEU A 1 286 ? -19.175 1.942 15.171 1.00 94.88 286 LEU A N 1
ATOM 2084 C CA . LEU A 1 286 ? -17.850 2.535 14.961 1.00 94.88 286 LEU A CA 1
ATOM 2085 C C . LEU A 1 286 ? -17.979 3.915 14.298 1.00 94.88 286 LEU A C 1
ATOM 2087 O O . LEU A 1 286 ? -18.549 4.027 13.216 1.00 94.88 286 LEU A O 1
ATOM 2091 N N . LEU A 1 287 ? -17.453 4.953 14.943 1.00 96.00 287 LEU A N 1
ATOM 2092 C CA . LEU A 1 287 ? -17.313 6.296 14.380 1.00 96.00 287 LEU A CA 1
ATOM 2093 C C . LEU A 1 287 ? -15.831 6.583 14.147 1.00 96.00 287 LEU A C 1
ATOM 2095 O O . LEU A 1 287 ? -15.050 6.507 15.091 1.00 96.00 287 LEU A O 1
ATOM 2099 N N . ILE A 1 288 ? -15.462 6.935 12.921 1.00 94.69 288 ILE A N 1
ATOM 2100 C CA . ILE A 1 288 ? -14.104 7.299 12.519 1.00 94.69 288 ILE A CA 1
ATOM 2101 C C . ILE A 1 288 ? -14.101 8.787 12.153 1.00 94.69 288 ILE A C 1
ATOM 2103 O O . ILE A 1 288 ? -14.940 9.236 11.377 1.00 94.69 288 ILE A O 1
ATOM 2107 N N . ILE A 1 289 ? -13.184 9.550 12.740 1.00 94.81 289 ILE A N 1
ATOM 2108 C CA . ILE A 1 289 ? -12.878 10.938 12.402 1.00 94.81 289 ILE A CA 1
ATOM 2109 C C . ILE A 1 289 ? -11.497 10.932 11.751 1.00 94.81 289 ILE A C 1
ATOM 2111 O O . ILE A 1 289 ? -10.525 10.501 12.371 1.00 94.81 289 ILE A O 1
ATOM 2115 N N . GLU A 1 290 ? -11.419 11.364 10.501 1.00 90.31 290 GLU A N 1
ATOM 2116 C CA . GLU A 1 290 ? -10.227 11.324 9.662 1.00 90.31 290 GLU A CA 1
ATOM 2117 C C . GLU A 1 290 ? -9.703 12.730 9.421 1.00 90.31 290 GLU A C 1
ATOM 2119 O O . GLU A 1 290 ? -10.438 13.601 8.963 1.00 90.31 290 GLU A O 1
ATOM 2124 N N . ASP A 1 291 ? -8.414 12.934 9.672 1.00 87.69 291 ASP A N 1
ATOM 2125 C CA . ASP A 1 291 ? -7.687 14.158 9.341 1.00 87.69 291 ASP A CA 1
ATOM 2126 C C . ASP A 1 291 ? -8.292 15.432 9.953 1.00 87.69 291 ASP A C 1
ATOM 2128 O O . ASP A 1 291 ? -8.237 16.510 9.358 1.00 87.69 291 ASP A O 1
ATOM 2132 N N . GLY A 1 292 ? -8.842 15.330 11.165 1.00 87.69 292 GLY A N 1
ATOM 2133 C CA . GLY A 1 292 ? -9.406 16.481 11.860 1.00 87.69 292 GLY A CA 1
ATOM 2134 C C . GLY A 1 292 ? -9.597 16.295 13.354 1.00 87.69 292 GLY A C 1
ATOM 2135 O O . GLY A 1 292 ? -9.432 15.206 13.907 1.00 87.69 292 GLY A O 1
ATOM 2136 N N . ASN A 1 293 ? -9.924 17.405 14.005 1.00 92.12 293 ASN A N 1
ATOM 2137 C CA . ASN A 1 293 ? -10.152 17.478 15.438 1.00 92.12 293 ASN A CA 1
ATOM 2138 C C . ASN A 1 293 ? -11.481 16.822 15.813 1.00 92.12 293 ASN A C 1
ATOM 2140 O O . ASN A 1 293 ? -12.446 16.845 15.050 1.00 92.12 293 ASN A O 1
ATOM 2144 N N . PHE A 1 294 ? -11.550 16.257 17.014 1.00 94.56 294 PHE A N 1
ATOM 2145 C CA . PHE A 1 294 ? -12.762 15.643 17.543 1.00 94.56 294 PHE A CA 1
ATOM 2146 C C . PHE A 1 294 ? -13.243 16.420 18.764 1.00 94.56 294 PHE A C 1
ATOM 2148 O O . PHE A 1 294 ? -12.617 16.368 19.818 1.00 94.56 294 PHE A O 1
ATOM 2155 N N . GLU A 1 295 ? -14.380 17.102 18.638 1.00 95.00 295 GLU A N 1
ATOM 2156 C CA . GLU A 1 295 ? -15.028 17.831 19.724 1.00 95.00 295 GLU A CA 1
ATOM 2157 C C . GLU A 1 295 ? -16.401 17.218 20.024 1.00 95.00 295 GLU A C 1
ATOM 2159 O O . GLU A 1 295 ? -17.393 17.438 19.330 1.00 95.00 295 GLU A O 1
ATOM 2164 N N . ALA A 1 296 ? -16.474 16.413 21.081 1.00 91.69 296 ALA A N 1
ATOM 2165 C CA . ALA A 1 296 ? -17.723 15.862 21.584 1.00 91.69 296 ALA A CA 1
ATOM 2166 C C . ALA A 1 296 ? -18.287 16.763 22.678 1.00 91.69 296 ALA A C 1
ATOM 2168 O O . ALA A 1 296 ? -17.687 16.898 23.734 1.00 91.69 296 ALA A O 1
ATOM 2169 N N . ASN A 1 297 ? -19.481 17.314 22.468 1.00 92.25 297 ASN A N 1
ATOM 2170 C CA . ASN A 1 297 ? -20.184 18.142 23.451 1.00 92.25 297 ASN A CA 1
ATOM 2171 C C . ASN A 1 297 ? -21.481 17.463 23.939 1.00 92.25 297 ASN A C 1
ATOM 2173 O O . ASN A 1 297 ? -21.764 16.313 23.604 1.00 92.25 297 ASN A O 1
ATOM 2177 N N . LYS A 1 298 ? -22.324 18.178 24.697 1.00 93.81 298 LYS A N 1
ATOM 2178 C CA . LYS A 1 298 ? -23.629 17.686 25.203 1.00 93.81 298 LYS A CA 1
ATOM 2179 C C . LYS A 1 298 ? -24.587 17.099 24.158 1.00 93.81 298 LYS A C 1
ATOM 2181 O O . LYS A 1 298 ? -25.594 16.486 24.519 1.00 93.81 298 LYS A O 1
ATOM 2186 N N . HIS A 1 299 ? -24.344 17.357 22.879 1.00 94.12 299 HIS A N 1
ATOM 2187 C CA . HIS A 1 299 ? -25.124 16.821 21.780 1.00 94.12 299 HIS A CA 1
ATOM 2188 C C . HIS A 1 299 ? -24.630 15.447 21.312 1.00 94.12 299 HIS A C 1
ATOM 2190 O O . HIS A 1 299 ? -25.371 14.766 20.607 1.00 94.12 299 HIS A O 1
ATOM 2196 N N . PHE A 1 300 ? -23.443 15.009 21.731 1.00 95.94 300 PHE A N 1
ATOM 2197 C CA . PHE A 1 300 ? -22.826 13.755 21.321 1.00 95.94 300 PHE A CA 1
ATOM 2198 C C . PHE A 1 300 ? -23.131 12.605 22.291 1.00 95.94 300 PHE A C 1
ATOM 2200 O O . PHE A 1 300 ? -22.819 12.680 23.480 1.00 95.94 300 PHE A O 1
ATOM 2207 N N . LYS A 1 301 ? -23.722 11.514 21.784 1.00 96.25 301 LYS A N 1
ATOM 2208 C CA . LYS A 1 301 ? -23.933 10.262 22.531 1.00 96.25 301 LYS A CA 1
ATOM 2209 C C . LYS A 1 301 ? -23.619 9.041 21.672 1.00 96.25 301 LYS A C 1
ATOM 2211 O O . LYS A 1 301 ? -24.413 8.675 20.809 1.00 96.25 301 LYS A O 1
ATOM 2216 N N . TRP A 1 302 ? -22.521 8.350 21.929 1.00 96.69 302 TRP A N 1
ATOM 2217 C CA . TRP A 1 302 ? -22.104 7.202 21.128 1.00 96.69 302 TRP A CA 1
ATOM 2218 C C . TRP A 1 302 ? -21.984 5.936 21.968 1.00 96.69 302 TRP A C 1
ATOM 2220 O O . TRP A 1 302 ? -21.427 5.977 23.055 1.00 96.69 302 TRP A O 1
ATOM 2230 N N . ASN A 1 303 ? -22.486 4.807 21.471 1.00 94.25 303 ASN A N 1
ATOM 2231 C CA . ASN A 1 303 ? -22.321 3.494 22.096 1.00 94.25 303 ASN A CA 1
ATOM 2232 C C . ASN A 1 303 ? -21.463 2.609 21.182 1.00 94.25 303 ASN A C 1
ATOM 2234 O O . ASN A 1 303 ? -21.934 2.128 20.157 1.00 94.25 303 ASN A O 1
ATOM 2238 N N . GLY A 1 304 ? -20.204 2.394 21.531 1.00 93.44 304 GLY A N 1
ATOM 2239 C CA . GLY A 1 304 ? -19.253 1.627 20.737 1.00 93.44 304 GLY A CA 1
ATOM 2240 C C . GLY A 1 304 ? -17.890 2.300 20.694 1.00 93.44 304 GLY A C 1
ATOM 2241 O O . GLY A 1 304 ? -17.425 2.830 21.703 1.00 93.44 304 GLY A O 1
ATOM 2242 N N . VAL A 1 305 ? -17.235 2.258 19.538 1.00 93.38 305 VAL A N 1
ATOM 2243 C CA . VAL A 1 305 ? -15.873 2.773 19.366 1.00 93.38 305 VAL A CA 1
ATOM 2244 C C . VAL A 1 305 ? -15.911 4.101 18.616 1.00 93.38 305 VAL A C 1
ATOM 2246 O O . VAL A 1 305 ? -16.595 4.224 17.603 1.00 93.38 305 VAL A O 1
ATOM 2249 N N . VAL A 1 306 ? -15.170 5.084 19.118 1.00 94.56 306 VAL A N 1
ATOM 2250 C CA . VAL A 1 306 ? -14.853 6.336 18.431 1.00 94.56 306 VAL A CA 1
ATOM 2251 C C . VAL A 1 306 ? -13.353 6.341 18.153 1.00 94.56 306 VAL A C 1
ATOM 2253 O O . VAL A 1 306 ? -12.564 6.142 19.074 1.00 94.56 306 VAL A O 1
ATOM 2256 N N . MET A 1 307 ? -12.958 6.544 16.901 1.00 94.19 307 MET A N 1
ATOM 2257 C CA . MET A 1 307 ? -11.569 6.625 16.459 1.00 94.19 307 MET A CA 1
ATOM 2258 C C . MET A 1 307 ? -11.312 8.003 15.857 1.00 94.19 307 MET A C 1
ATOM 2260 O O . MET A 1 307 ? -11.901 8.324 14.837 1.00 94.19 307 MET A O 1
ATOM 2264 N N . ALA A 1 308 ? -10.437 8.800 16.461 1.00 93.31 308 ALA A N 1
ATOM 2265 C CA . ALA A 1 308 ? -9.966 10.064 15.906 1.00 93.31 308 ALA A CA 1
ATOM 2266 C C . ALA A 1 308 ? -8.538 9.895 15.370 1.00 93.31 308 ALA A C 1
ATOM 2268 O O . ALA A 1 308 ? -7.624 9.534 16.116 1.00 93.31 308 ALA A O 1
ATOM 2269 N N . ARG A 1 309 ? -8.351 10.132 14.072 1.00 89.19 309 ARG A N 1
ATOM 2270 C CA . ARG A 1 309 ? -7.072 10.014 13.373 1.00 89.19 309 ARG A CA 1
ATOM 2271 C C . ARG A 1 309 ? -6.607 11.398 12.944 1.00 89.19 309 ARG A C 1
ATOM 2273 O O . ARG A 1 309 ? -7.258 12.054 12.140 1.00 89.19 309 ARG A O 1
ATOM 2280 N N . GLY A 1 310 ? -5.464 11.830 13.468 1.00 85.50 310 GLY A N 1
ATOM 2281 C CA . GLY A 1 310 ? -4.823 13.071 13.039 1.00 85.50 310 GLY A CA 1
ATOM 2282 C C . GLY A 1 310 ? -4.122 12.906 11.692 1.00 85.50 310 GLY A C 1
ATOM 2283 O O . GLY A 1 310 ? -3.578 11.837 11.409 1.00 85.50 310 GLY A O 1
ATOM 2284 N N . SER A 1 311 ? -4.059 13.987 10.913 1.00 77.94 311 SER A N 1
ATOM 2285 C CA . SER A 1 311 ? -3.412 14.015 9.589 1.00 77.94 311 SER A CA 1
ATOM 2286 C C . SER A 1 311 ? -1.888 13.847 9.631 1.00 77.94 311 SER A C 1
ATOM 2288 O O . SER A 1 311 ? -1.241 13.683 8.598 1.00 77.94 311 SER A O 1
ATOM 2290 N N . GLY A 1 312 ? -1.285 13.971 10.819 1.00 75.06 312 GLY A N 1
ATOM 2291 C CA . GLY A 1 312 ? 0.163 14.049 11.023 1.00 75.06 312 GLY A CA 1
ATOM 2292 C C . GLY A 1 312 ? 0.768 15.414 10.673 1.00 75.06 312 GLY A C 1
ATOM 2293 O O . GLY A 1 312 ? 1.907 15.697 11.049 1.00 75.06 312 GLY A O 1
ATOM 2294 N N . THR A 1 313 ? 0.027 16.276 9.969 1.00 68.12 313 THR A N 1
ATOM 2295 C CA . THR A 1 313 ? 0.470 17.632 9.588 1.00 68.12 313 THR A CA 1
ATOM 2296 C C . THR A 1 313 ? -0.043 18.718 10.531 1.00 68.12 313 THR A C 1
ATOM 2298 O O . THR A 1 313 ? 0.540 19.802 10.604 1.00 68.12 313 THR A O 1
ATOM 2301 N N . SER A 1 314 ? -1.108 18.419 11.269 1.00 76.00 314 SER A N 1
ATOM 2302 C CA . SER A 1 314 ? -1.737 19.278 12.265 1.00 76.00 314 SER A CA 1
ATOM 2303 C C . SER A 1 314 ? -1.857 18.538 13.588 1.00 76.00 314 SER A C 1
ATOM 2305 O O . SER A 1 314 ? -2.062 17.327 13.599 1.00 76.00 314 SER A O 1
ATOM 2307 N N . GLU A 1 315 ? -1.776 19.293 14.681 1.00 84.19 315 GLU A N 1
ATOM 2308 C CA . GLU A 1 315 ? -2.073 18.799 16.025 1.00 84.19 315 GLU A CA 1
ATOM 2309 C C . GLU A 1 315 ? -3.486 18.196 16.049 1.00 84.19 315 GLU A C 1
ATOM 2311 O O . GLU A 1 315 ? -4.406 18.786 15.480 1.00 84.19 315 GLU A O 1
ATOM 2316 N N . LEU A 1 316 ? -3.637 17.011 16.646 1.00 87.12 316 LEU A N 1
ATOM 2317 C CA . LEU A 1 316 ? -4.941 16.382 16.835 1.00 87.12 316 LEU A CA 1
ATOM 2318 C C . LEU A 1 316 ? -5.509 16.831 18.182 1.00 87.12 316 LEU A C 1
ATOM 2320 O O . LEU A 1 316 ? -5.048 16.383 19.236 1.00 87.12 316 LEU A O 1
ATOM 2324 N N . ASP A 1 317 ? -6.528 17.682 18.148 1.00 90.12 317 ASP A N 1
ATOM 2325 C CA . ASP A 1 317 ? -7.269 18.080 19.338 1.00 90.12 317 ASP A CA 1
ATOM 2326 C C . ASP A 1 317 ? -8.460 17.136 19.552 1.00 90.12 317 ASP A C 1
ATOM 2328 O O . ASP A 1 317 ? -9.334 16.980 18.696 1.00 90.12 317 ASP A O 1
ATOM 2332 N N . VAL A 1 318 ? -8.492 16.497 20.722 1.00 90.50 318 VAL A N 1
ATOM 2333 C CA . VAL A 1 318 ? -9.605 15.667 21.188 1.00 90.50 318 VAL A CA 1
ATOM 2334 C C . VAL A 1 318 ? -10.210 16.304 22.430 1.00 90.50 318 VAL A C 1
ATOM 2336 O O . VAL A 1 318 ? -9.651 16.246 23.529 1.00 90.50 318 VAL A O 1
ATOM 2339 N N . ILE A 1 319 ? -11.374 16.914 22.247 1.00 91.62 319 ILE A N 1
ATOM 2340 C CA . ILE A 1 319 ? -12.110 17.645 23.273 1.00 91.62 319 ILE A CA 1
ATOM 2341 C C . ILE A 1 319 ? -13.376 16.858 23.607 1.00 91.62 319 ILE A C 1
ATOM 2343 O O . ILE A 1 319 ? -14.210 16.593 22.743 1.00 91.62 319 ILE A O 1
ATOM 2347 N N . VAL A 1 320 ? -13.531 16.471 24.873 1.00 90.94 320 VAL A N 1
ATOM 2348 C CA . VAL A 1 320 ? -14.757 15.837 25.377 1.00 90.94 320 VAL A CA 1
ATOM 2349 C C . VAL A 1 320 ? -15.351 16.731 26.458 1.00 90.94 320 VAL A C 1
ATOM 2351 O O . VAL A 1 320 ? -14.941 16.721 27.621 1.00 90.94 320 VAL A O 1
ATOM 2354 N N . ASP A 1 321 ? -16.314 17.532 26.033 1.00 91.50 321 ASP A N 1
ATOM 2355 C CA . ASP A 1 321 ? -17.022 18.523 26.823 1.00 91.50 321 ASP A CA 1
ATOM 2356 C C . ASP A 1 321 ? -18.087 17.906 27.739 1.00 91.50 321 ASP A C 1
ATOM 2358 O O . ASP A 1 321 ? -18.558 16.773 27.569 1.00 91.50 321 ASP A O 1
ATOM 2362 N N . ASP A 1 322 ? -18.525 18.708 28.710 1.00 84.25 322 ASP A N 1
ATOM 2363 C CA . ASP A 1 322 ? -19.583 18.336 29.642 1.00 84.25 322 ASP A CA 1
ATOM 2364 C C . ASP A 1 322 ? -20.870 17.915 28.915 1.00 84.25 322 ASP A C 1
ATOM 2366 O O . ASP A 1 322 ? -21.475 18.663 28.137 1.00 84.25 322 ASP A O 1
ATOM 2370 N N . GLY A 1 323 ? -21.338 16.711 29.244 1.00 87.69 323 GLY A N 1
ATOM 2371 C CA . GLY A 1 323 ? -22.577 16.137 28.726 1.00 87.69 323 GLY A CA 1
ATOM 2372 C C . GLY A 1 323 ? -22.412 15.269 27.480 1.00 87.69 323 GLY A C 1
ATOM 2373 O O . GLY A 1 323 ? -23.400 14.646 27.084 1.00 87.69 323 GLY A O 1
ATOM 2374 N N . ALA A 1 324 ? -21.217 15.206 26.884 1.00 92.56 324 ALA A N 1
ATOM 2375 C CA . ALA A 1 324 ? -20.899 14.161 25.920 1.00 92.56 324 ALA A CA 1
ATOM 2376 C C . ALA A 1 324 ? -20.944 12.785 26.601 1.00 92.56 324 ALA A C 1
ATOM 2378 O O . ALA A 1 324 ? -20.527 12.630 27.750 1.00 92.56 324 ALA A O 1
ATOM 2379 N N . GLU A 1 325 ? -21.457 11.775 25.903 1.00 93.62 325 GLU A N 1
ATOM 2380 C CA . GLU A 1 325 ? -21.595 10.417 26.433 1.00 93.62 325 GLU A CA 1
ATOM 2381 C C . GLU A 1 325 ? -20.964 9.418 25.462 1.00 93.62 325 GLU A C 1
ATOM 2383 O O . GLU A 1 325 ? -21.458 9.243 24.352 1.00 93.62 325 GLU A O 1
ATOM 2388 N N . ILE A 1 326 ? -19.885 8.745 25.867 1.00 92.50 326 ILE A N 1
ATOM 2389 C CA . ILE A 1 326 ? -19.258 7.686 25.065 1.00 92.50 326 ILE A CA 1
ATOM 2390 C C . ILE A 1 326 ? -19.323 6.391 25.861 1.00 92.50 326 ILE A C 1
ATOM 2392 O O . ILE A 1 326 ? -18.671 6.238 26.889 1.00 92.50 326 ILE A O 1
ATOM 2396 N N . ARG A 1 327 ? -20.115 5.430 25.398 1.00 90.75 327 ARG A N 1
ATOM 2397 C CA . ARG A 1 327 ? -20.204 4.106 26.006 1.00 90.75 327 ARG A CA 1
ATOM 2398 C C . ARG A 1 327 ? -19.421 3.088 25.201 1.00 90.75 327 ARG A C 1
ATOM 2400 O O . ARG A 1 327 ? -19.960 2.488 24.277 1.00 90.75 327 ARG A O 1
ATOM 2407 N N . GLY A 1 328 ? -18.146 2.921 25.528 1.00 91.31 328 GLY A N 1
ATOM 2408 C CA . GLY A 1 328 ? -17.237 2.005 24.843 1.00 91.31 328 GLY A CA 1
ATOM 2409 C C . GLY A 1 328 ? -15.803 2.520 24.866 1.00 91.31 328 GLY A C 1
ATOM 2410 O O . GLY A 1 328 ? -15.261 2.740 25.946 1.00 91.31 328 GLY A O 1
ATOM 2411 N N . SER A 1 329 ? -15.183 2.697 23.699 1.00 88.50 329 SER A N 1
ATOM 2412 C CA . SER A 1 329 ? -13.775 3.104 23.588 1.00 88.50 329 SER A CA 1
ATOM 2413 C C . SER A 1 329 ? -13.624 4.375 22.765 1.00 88.50 329 SER A C 1
ATOM 2415 O O . SER A 1 329 ? -14.234 4.508 21.710 1.00 88.50 329 SER A O 1
ATOM 2417 N N . LEU A 1 330 ? -12.774 5.284 23.237 1.00 91.19 330 LEU A N 1
ATOM 2418 C CA . LEU A 1 330 ? -12.269 6.410 22.461 1.00 91.19 330 LEU A CA 1
ATOM 2419 C C . LEU A 1 330 ? -10.791 6.150 22.179 1.00 91.19 330 LEU A C 1
ATOM 2421 O O . LEU A 1 330 ? -9.998 5.992 23.106 1.00 91.19 330 LEU A O 1
ATOM 2425 N N . VAL A 1 331 ? -10.442 6.091 20.904 1.00 90.12 331 VAL A N 1
ATOM 2426 C CA . VAL A 1 331 ? -9.078 5.921 20.421 1.00 90.12 331 VAL A CA 1
ATOM 2427 C C . VAL A 1 331 ? -8.715 7.191 19.683 1.00 90.12 331 VAL A C 1
ATOM 2429 O O . VAL A 1 331 ? -9.423 7.582 18.763 1.00 90.12 331 VAL A O 1
ATOM 2432 N N . ALA A 1 332 ? -7.614 7.822 20.064 1.00 89.44 332 ALA A N 1
ATOM 2433 C CA . ALA A 1 332 ? -7.026 8.876 19.260 1.00 89.44 332 ALA A CA 1
ATOM 2434 C C . ALA A 1 332 ? -5.593 8.497 18.935 1.00 89.44 332 ALA A C 1
ATOM 2436 O O . ALA A 1 332 ? -4.846 8.064 19.817 1.00 89.44 332 ALA A O 1
ATOM 2437 N N . TYR A 1 333 ? -5.211 8.653 17.679 1.00 85.94 333 TYR A N 1
ATOM 2438 C CA . TYR A 1 333 ? -3.828 8.499 17.278 1.00 85.94 333 TYR A CA 1
ATOM 2439 C C . TYR A 1 333 ? -3.516 9.461 16.149 1.00 85.94 333 TYR A C 1
ATOM 2441 O O . TYR A 1 333 ? -4.361 9.811 15.329 1.00 85.94 333 TYR A O 1
ATOM 2449 N N . GLU A 1 334 ? -2.273 9.897 16.117 1.00 80.25 334 GLU A N 1
ATOM 2450 C CA . GLU A 1 334 ? -1.794 10.747 15.051 1.00 80.25 334 GLU A CA 1
ATOM 2451 C C . GLU A 1 334 ? -1.104 9.868 14.024 1.00 80.25 334 GLU A C 1
ATOM 2453 O O . GLU A 1 334 ? -0.248 9.046 14.381 1.00 80.25 334 GLU A O 1
ATOM 2458 N N . LYS A 1 335 ? -1.505 10.000 12.753 1.00 78.19 335 LYS A N 1
ATOM 2459 C CA . LYS A 1 335 ? -0.761 9.370 11.671 1.00 78.19 335 LYS A CA 1
ATOM 2460 C C . LYS A 1 335 ? 0.658 9.909 11.762 1.00 78.19 335 LYS A C 1
ATOM 2462 O O . LYS A 1 335 ? 0.872 11.113 11.881 1.00 78.19 335 LYS A O 1
ATOM 2467 N N . GLU A 1 336 ? 1.627 9.004 11.777 1.00 70.38 336 GLU A N 1
ATOM 2468 C CA . GLU A 1 336 ? 3.026 9.397 11.752 1.00 70.38 336 GLU A CA 1
ATOM 2469 C C . GLU A 1 336 ? 3.215 10.223 10.484 1.00 70.38 336 GLU A C 1
ATOM 2471 O O . GLU A 1 336 ? 3.032 9.699 9.381 1.00 70.38 336 GLU A O 1
ATOM 2476 N N . SER A 1 337 ? 3.470 11.529 10.628 1.00 58.19 337 SER A N 1
ATOM 2477 C CA . SER A 1 337 ? 3.734 12.343 9.455 1.00 58.19 337 SER A CA 1
ATOM 2478 C C . SER A 1 337 ? 4.978 11.777 8.818 1.00 58.19 337 SER A C 1
ATOM 2480 O O . SER A 1 337 ? 6.074 11.844 9.377 1.00 58.19 337 SER A O 1
ATOM 2482 N N . VAL A 1 338 ? 4.805 11.221 7.623 1.00 57.84 338 VAL A N 1
ATOM 2483 C CA . VAL A 1 338 ? 5.928 11.053 6.720 1.00 57.84 338 VAL A CA 1
ATOM 2484 C C . VAL A 1 338 ? 6.493 12.462 6.575 1.00 57.84 338 VAL A C 1
ATOM 2486 O O . VAL A 1 338 ? 5.739 13.350 6.167 1.00 57.84 338 VAL A O 1
ATOM 24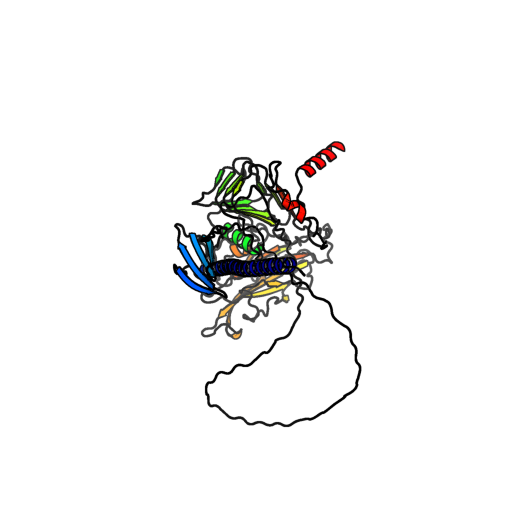89 N N . PRO A 1 339 ? 7.739 12.725 7.012 1.00 55.72 339 PRO A N 1
ATOM 2490 C CA . PRO A 1 339 ? 8.274 14.072 7.013 1.00 55.72 339 PRO A CA 1
ATOM 2491 C C . PRO A 1 339 ? 8.205 14.587 5.584 1.00 55.72 339 PRO A C 1
ATOM 2493 O O . PRO A 1 339 ? 8.955 14.135 4.720 1.00 55.72 339 PRO A O 1
ATOM 2496 N N . VAL A 1 340 ? 7.264 15.497 5.331 1.00 56.88 340 VAL A N 1
ATOM 2497 C CA . VAL A 1 340 ? 7.156 16.156 4.038 1.00 56.88 340 VAL A CA 1
ATOM 2498 C C . VAL A 1 340 ? 8.457 16.932 3.907 1.00 56.88 340 VAL A C 1
ATOM 2500 O O . VAL A 1 340 ? 8.725 17.799 4.751 1.00 56.88 340 VAL A O 1
ATOM 2503 N N . PRO A 1 341 ? 9.327 16.597 2.939 1.00 59.31 341 PRO A N 1
ATOM 2504 C CA . PRO A 1 341 ? 10.561 17.336 2.785 1.00 59.31 341 PRO A CA 1
ATOM 2505 C C . PRO A 1 341 ? 10.186 18.803 2.603 1.00 59.31 341 PRO A C 1
ATOM 2507 O O . PRO A 1 341 ? 9.300 19.131 1.816 1.00 59.31 341 PRO A O 1
ATOM 2510 N N . ALA A 1 342 ? 10.858 19.685 3.348 1.00 63.66 342 ALA A N 1
ATOM 2511 C CA . ALA A 1 342 ? 10.556 21.120 3.385 1.00 63.66 342 ALA A CA 1
ATOM 2512 C C . ALA A 1 342 ? 10.549 21.778 1.990 1.00 63.66 342 ALA A C 1
ATOM 2514 O O . ALA A 1 342 ? 10.048 22.889 1.830 1.00 63.66 342 ALA A O 1
ATOM 2515 N N . CYS A 1 343 ? 11.104 21.081 0.997 1.00 77.38 343 CYS A N 1
ATOM 2516 C CA . CYS A 1 343 ? 11.105 21.431 -0.406 1.00 77.38 343 CYS A CA 1
ATOM 2517 C C . CYS A 1 343 ? 10.729 20.199 -1.236 1.00 77.38 343 CYS A C 1
ATOM 2519 O O . CYS A 1 343 ? 11.604 19.359 -1.478 1.00 77.38 343 CYS A O 1
ATOM 2521 N N . PRO A 1 344 ? 9.458 20.057 -1.657 1.00 86.25 344 PRO A N 1
ATOM 2522 C CA . PRO A 1 344 ? 9.091 18.989 -2.570 1.00 86.25 344 PRO A CA 1
ATOM 2523 C C . PRO A 1 344 ? 9.886 19.159 -3.866 1.00 86.25 344 PRO A C 1
ATOM 2525 O O . PRO A 1 344 ? 9.992 20.263 -4.404 1.00 86.25 344 PRO A O 1
ATOM 2528 N N . VAL A 1 345 ? 10.484 18.071 -4.347 1.00 92.44 345 VAL A N 1
ATOM 2529 C CA . VAL A 1 345 ? 11.186 18.044 -5.632 1.00 92.44 345 VAL A CA 1
ATOM 2530 C C . VAL A 1 345 ? 10.139 18.130 -6.739 1.00 92.44 345 VAL A C 1
ATOM 2532 O O . VAL A 1 345 ? 9.389 17.168 -6.908 1.00 92.44 345 VAL A O 1
ATOM 2535 N N . PRO A 1 346 ? 10.068 19.231 -7.512 1.00 94.56 346 PRO A N 1
ATOM 2536 C CA . PRO A 1 346 ? 9.170 19.281 -8.655 1.00 94.56 346 PRO A CA 1
ATOM 2537 C C . PRO A 1 346 ? 9.596 18.234 -9.686 1.00 94.56 346 PRO A C 1
ATOM 2539 O O . PRO A 1 346 ? 10.782 18.115 -10.008 1.00 94.56 346 PRO A O 1
ATOM 2542 N N . PHE A 1 347 ? 8.632 17.510 -10.241 1.00 97.19 347 PHE A N 1
ATOM 2543 C CA . PHE A 1 347 ? 8.846 16.535 -11.305 1.00 97.19 347 PHE A CA 1
ATOM 2544 C C . PHE A 1 347 ? 7.711 16.604 -12.333 1.00 97.19 347 PHE A C 1
ATOM 2546 O O . PHE A 1 347 ? 6.623 17.094 -12.039 1.00 97.19 347 PHE A O 1
ATOM 2553 N N . ASP A 1 348 ? 7.974 16.101 -13.537 1.00 97.75 348 ASP A N 1
ATOM 2554 C CA . ASP A 1 348 ? 6.934 15.790 -14.521 1.00 97.75 348 ASP A CA 1
ATOM 2555 C C . ASP A 1 348 ? 6.780 14.271 -14.645 1.00 97.75 348 ASP A C 1
ATOM 2557 O O . ASP A 1 348 ? 7.732 13.527 -14.403 1.00 97.75 348 ASP A O 1
ATOM 2561 N N . ILE A 1 349 ? 5.602 13.824 -15.083 1.00 96.75 349 ILE A N 1
ATOM 2562 C CA . ILE A 1 349 ? 5.423 12.476 -15.631 1.00 96.75 349 ILE A CA 1
ATOM 2563 C C . ILE A 1 349 ? 5.510 12.596 -17.156 1.00 96.75 349 ILE A C 1
ATOM 2565 O O . ILE A 1 349 ? 4.638 13.215 -17.771 1.00 96.75 349 ILE A O 1
ATOM 2569 N N . ASP A 1 350 ? 6.564 12.042 -17.757 1.00 96.69 350 ASP A N 1
ATOM 2570 C CA . ASP A 1 350 ? 6.737 11.973 -19.215 1.00 96.69 350 ASP A CA 1
ATOM 2571 C C . ASP A 1 350 ? 6.526 10.530 -19.686 1.00 96.69 350 ASP A C 1
ATOM 2573 O O . ASP A 1 350 ? 7.329 9.635 -19.412 1.00 96.69 350 ASP A O 1
ATOM 2577 N N . GLY A 1 351 ? 5.388 10.281 -20.338 1.00 95.06 351 GLY A N 1
ATOM 2578 C CA . GLY A 1 351 ? 4.912 8.923 -20.595 1.00 95.06 351 GLY A CA 1
ATOM 2579 C C . GLY A 1 351 ? 4.529 8.226 -19.289 1.00 95.06 351 GLY A C 1
ATOM 2580 O O . GLY A 1 351 ? 3.564 8.627 -18.644 1.00 95.06 351 GLY A O 1
ATOM 2581 N N . LEU A 1 352 ? 5.278 7.187 -18.917 1.00 96.31 352 LEU A N 1
ATOM 2582 C CA . LEU A 1 352 ? 5.141 6.480 -17.638 1.00 96.31 352 LEU A CA 1
ATOM 2583 C C . LEU A 1 352 ? 6.394 6.653 -16.761 1.00 96.31 352 LEU A C 1
ATOM 2585 O O . LEU A 1 352 ? 6.624 5.857 -15.864 1.00 96.31 352 LEU A O 1
ATOM 2589 N N . ASN A 1 353 ? 7.215 7.675 -17.011 1.00 97.44 353 ASN A N 1
ATOM 2590 C CA . ASN A 1 353 ? 8.450 7.899 -16.262 1.00 97.44 353 ASN A CA 1
ATOM 2591 C C . ASN A 1 353 ? 8.360 9.142 -15.379 1.00 97.44 353 ASN A C 1
ATOM 2593 O O . ASN A 1 353 ? 7.814 10.168 -15.792 1.00 97.44 353 ASN A O 1
ATOM 2597 N N . THR A 1 354 ? 8.976 9.079 -14.199 1.00 97.69 354 THR A N 1
ATOM 2598 C CA . THR A 1 354 ? 9.126 10.227 -13.295 1.00 97.69 354 THR A CA 1
ATOM 2599 C C . THR A 1 354 ? 10.389 11.005 -13.673 1.00 97.69 354 THR A C 1
ATOM 2601 O O . THR A 1 354 ? 11.486 10.447 -13.684 1.00 97.69 354 THR A O 1
ATOM 2604 N N . VAL A 1 355 ? 10.254 12.300 -13.981 1.00 98.19 355 VAL A N 1
ATOM 2605 C CA . VAL A 1 355 ? 11.355 13.167 -14.445 1.00 98.19 355 VAL A CA 1
ATOM 2606 C C . VAL A 1 355 ? 11.501 14.394 -13.531 1.00 98.19 355 VAL A C 1
ATOM 2608 O O . VAL A 1 355 ? 10.834 15.415 -13.755 1.00 98.19 355 VAL A O 1
ATOM 2611 N N . PRO A 1 356 ? 12.374 14.337 -12.506 1.00 97.19 356 PRO A N 1
ATOM 2612 C CA . PRO A 1 356 ? 12.617 15.445 -11.578 1.00 97.19 356 PRO A CA 1
ATOM 2613 C C . PRO A 1 356 ? 13.228 16.672 -12.265 1.00 97.19 356 PRO A C 1
ATOM 2615 O O . PRO A 1 356 ? 13.969 16.544 -13.238 1.00 97.19 356 PRO A O 1
ATOM 2618 N N . LYS A 1 357 ? 12.939 17.882 -11.774 1.00 96.38 357 LYS A N 1
ATOM 2619 C CA . LYS A 1 357 ? 13.392 19.157 -12.375 1.00 96.38 357 LYS A CA 1
ATOM 2620 C C . LYS A 1 357 ? 14.572 19.819 -11.673 1.00 96.38 357 LYS A C 1
ATOM 2622 O O . LYS A 1 357 ? 15.095 20.806 -12.187 1.00 96.38 357 LYS A O 1
ATOM 2627 N N . VAL A 1 358 ? 14.994 19.275 -10.541 1.00 93.81 358 VAL A N 1
ATOM 2628 C CA . VAL A 1 358 ? 16.144 19.723 -9.738 1.00 93.81 358 VAL A CA 1
ATOM 2629 C C . VAL A 1 358 ? 17.016 18.524 -9.376 1.00 93.81 358 VAL A C 1
ATOM 2631 O O . VAL A 1 358 ? 16.628 17.390 -9.659 1.00 93.81 358 VAL A O 1
ATOM 2634 N N . GLU A 1 359 ? 18.192 18.760 -8.794 1.00 94.56 359 GLU A N 1
ATOM 2635 C CA . GLU A 1 359 ? 18.995 17.670 -8.230 1.00 94.56 359 GLU A CA 1
ATOM 2636 C C . GLU A 1 359 ? 18.252 17.005 -7.058 1.00 94.56 359 GLU A C 1
ATOM 2638 O O . GLU A 1 359 ? 17.649 17.685 -6.221 1.00 94.56 359 GLU A O 1
ATOM 2643 N N . PHE A 1 360 ? 18.270 15.674 -6.995 1.00 95.00 360 PHE A N 1
ATOM 2644 C CA . PHE A 1 360 ? 17.455 14.919 -6.047 1.00 95.00 360 PHE A CA 1
ATOM 2645 C C . PHE A 1 360 ? 18.152 13.662 -5.522 1.00 95.00 360 PHE A C 1
ATOM 2647 O O . PHE A 1 360 ? 19.020 13.097 -6.180 1.00 95.00 360 PHE A O 1
ATOM 2654 N N . ASN A 1 361 ? 17.700 13.195 -4.361 1.00 95.31 361 ASN A N 1
ATOM 2655 C CA . ASN A 1 361 ? 17.818 11.808 -3.922 1.00 95.31 361 ASN A CA 1
ATOM 2656 C C . ASN A 1 361 ? 16.448 11.135 -4.067 1.00 95.31 361 ASN A C 1
ATOM 2658 O O . ASN A 1 361 ? 15.409 11.803 -4.015 1.00 95.31 361 ASN A O 1
ATOM 2662 N N . ALA A 1 362 ? 16.433 9.816 -4.217 1.00 96.31 362 ALA A N 1
ATOM 2663 C CA . ALA A 1 362 ? 15.204 9.041 -4.330 1.00 96.31 362 ALA A CA 1
ATOM 2664 C C . ALA A 1 362 ? 15.064 8.048 -3.173 1.00 96.31 362 ALA A C 1
ATOM 2666 O O . ALA A 1 362 ? 16.043 7.635 -2.561 1.00 96.31 362 ALA A O 1
ATOM 2667 N N . ARG A 1 363 ? 13.828 7.652 -2.900 1.00 96.38 363 ARG A N 1
ATOM 2668 C CA . ARG A 1 363 ? 13.472 6.522 -2.052 1.00 96.38 363 ARG A CA 1
ATOM 2669 C C . ARG A 1 363 ? 12.388 5.722 -2.760 1.00 96.38 363 ARG A C 1
ATOM 2671 O O . ARG A 1 363 ? 11.466 6.313 -3.319 1.00 96.38 363 ARG A O 1
ATOM 2678 N N . PHE A 1 364 ? 12.505 4.404 -2.720 1.00 97.62 364 PHE A N 1
ATOM 2679 C CA . PHE A 1 364 ? 11.566 3.464 -3.310 1.00 97.62 364 PHE A CA 1
ATOM 2680 C C . PHE A 1 364 ? 11.041 2.542 -2.222 1.00 97.62 364 PHE A C 1
ATOM 2682 O O . PHE A 1 364 ? 11.822 1.879 -1.540 1.00 97.62 364 PHE A O 1
ATOM 2689 N N . ASP A 1 365 ? 9.726 2.465 -2.094 1.00 97.38 365 ASP A N 1
ATOM 2690 C CA . ASP A 1 365 ? 9.048 1.565 -1.174 1.00 97.38 365 ASP A CA 1
ATOM 2691 C C . ASP A 1 365 ? 8.177 0.615 -2.001 1.00 97.38 365 ASP A C 1
ATOM 2693 O O . ASP A 1 365 ? 7.303 1.062 -2.747 1.00 97.38 365 ASP A O 1
ATOM 2697 N N . VAL A 1 366 ? 8.391 -0.699 -1.883 1.00 97.69 366 VAL A N 1
ATOM 2698 C CA . VAL A 1 366 ? 7.401 -1.667 -2.376 1.00 97.69 366 VAL A CA 1
ATOM 2699 C C . VAL A 1 366 ? 6.253 -1.658 -1.379 1.00 97.69 366 VAL A C 1
ATOM 2701 O O . VAL A 1 366 ? 6.369 -2.210 -0.285 1.00 97.69 366 VAL A O 1
ATOM 2704 N N . VAL A 1 367 ? 5.165 -0.996 -1.763 1.00 96.38 367 VAL A N 1
ATOM 2705 C CA . VAL A 1 367 ? 3.940 -0.893 -0.961 1.00 96.38 367 VAL A CA 1
ATOM 2706 C C . VAL A 1 367 ? 3.260 -2.258 -0.880 1.00 96.38 367 VAL A C 1
ATOM 2708 O O . VAL A 1 367 ? 2.733 -2.637 0.162 1.00 96.38 367 VAL A O 1
ATOM 2711 N N . GLY A 1 368 ? 3.318 -3.023 -1.970 1.00 96.00 368 GLY A N 1
ATOM 2712 C CA . GLY A 1 368 ? 2.782 -4.372 -2.025 1.00 96.00 368 GLY A CA 1
ATOM 2713 C C . GLY A 1 368 ? 3.051 -5.061 -3.355 1.00 96.00 368 GLY A C 1
ATOM 2714 O O . GLY A 1 368 ? 3.438 -4.434 -4.340 1.00 96.00 368 GLY A O 1
ATOM 2715 N N . ALA A 1 369 ? 2.852 -6.371 -3.370 1.00 97.38 369 ALA A N 1
ATOM 2716 C CA . ALA A 1 369 ? 2.831 -7.198 -4.565 1.00 97.38 369 ALA A CA 1
ATOM 2717 C C . ALA A 1 369 ? 1.908 -8.381 -4.275 1.00 97.38 369 ALA A C 1
ATOM 2719 O O . ALA A 1 369 ? 2.055 -9.016 -3.231 1.00 97.38 369 ALA A O 1
ATOM 2720 N N . ALA A 1 370 ? 0.955 -8.664 -5.161 1.00 96.00 370 ALA A N 1
ATOM 2721 C CA . ALA A 1 370 ? 0.076 -9.819 -5.013 1.00 96.00 370 ALA A CA 1
ATOM 2722 C C . ALA A 1 370 ? -0.262 -10.440 -6.366 1.00 96.00 370 ALA A C 1
ATOM 2724 O O . ALA A 1 370 ? -1.246 -10.089 -7.000 1.00 96.00 370 ALA A O 1
ATOM 2725 N N . ILE A 1 371 ? 0.516 -11.450 -6.757 1.00 97.19 371 ILE A N 1
ATOM 2726 C CA . ILE A 1 371 ? 0.254 -12.269 -7.945 1.00 97.19 371 ILE A CA 1
ATOM 2727 C C . ILE A 1 371 ? 0.318 -13.761 -7.601 1.00 97.19 371 ILE A C 1
ATOM 2729 O O . ILE A 1 371 ? 1.186 -14.227 -6.862 1.00 97.19 371 ILE A O 1
ATOM 2733 N N . SER A 1 372 ? -0.601 -14.551 -8.151 1.00 96.88 372 SER A N 1
ATOM 2734 C CA . SER A 1 372 ? -0.707 -15.984 -7.892 1.00 96.88 372 SER A CA 1
ATOM 2735 C C . SER A 1 372 ? -1.040 -16.733 -9.173 1.00 96.88 372 SER A C 1
ATOM 2737 O O . SER A 1 372 ? -1.787 -16.273 -10.038 1.00 96.88 372 SER A O 1
ATOM 2739 N N . ALA A 1 373 ? -0.506 -17.943 -9.300 1.00 96.12 373 ALA A N 1
ATOM 2740 C CA . ALA A 1 373 ? -0.794 -18.804 -10.436 1.00 96.12 373 ALA A CA 1
ATOM 2741 C C . ALA A 1 373 ? -2.103 -19.569 -10.194 1.00 96.12 373 ALA A C 1
ATOM 2743 O O . ALA A 1 373 ? -2.091 -20.756 -9.857 1.00 96.12 373 ALA A O 1
ATOM 2744 N N . GLY A 1 374 ? -3.235 -18.874 -10.335 1.00 92.38 374 GLY A N 1
ATOM 2745 C CA . GLY A 1 374 ? -4.566 -19.450 -10.126 1.00 92.38 374 GLY A CA 1
ATOM 2746 C C . GLY A 1 374 ? -4.794 -19.927 -8.688 1.00 92.38 374 GLY A C 1
ATOM 2747 O O . GLY A 1 374 ? -5.362 -21.001 -8.494 1.00 92.38 374 GLY A O 1
ATOM 2748 N N . GLY A 1 375 ? -4.265 -19.194 -7.700 1.00 92.69 375 GLY A N 1
ATOM 2749 C CA . GLY A 1 375 ? -4.336 -19.544 -6.276 1.00 92.69 375 GLY A CA 1
ATOM 2750 C C . GLY A 1 375 ? -3.505 -20.765 -5.855 1.00 92.69 375 GLY A C 1
ATOM 2751 O O . GLY A 1 375 ? -3.561 -21.180 -4.703 1.00 92.69 375 GLY A O 1
ATOM 2752 N N . ALA A 1 376 ? -2.741 -21.385 -6.764 1.00 94.81 376 ALA A N 1
ATOM 2753 C CA . ALA A 1 376 ? -1.969 -22.587 -6.442 1.00 94.81 376 ALA A CA 1
ATOM 2754 C C . ALA A 1 376 ? -0.644 -22.289 -5.718 1.00 94.81 376 ALA A C 1
ATOM 2756 O O . ALA A 1 376 ? -0.125 -23.151 -5.007 1.00 94.81 376 ALA A O 1
ATOM 2757 N N . TYR A 1 377 ? -0.048 -21.130 -5.994 1.00 96.25 377 TYR A N 1
ATOM 2758 C CA . TYR A 1 377 ? 1.168 -20.615 -5.368 1.00 96.25 377 TYR A CA 1
ATOM 2759 C C . TYR A 1 377 ? 1.348 -19.139 -5.734 1.00 96.25 377 TYR A C 1
ATOM 2761 O O . TYR A 1 377 ? 0.910 -18.722 -6.813 1.00 96.25 377 TYR A O 1
ATOM 2769 N N . ASP A 1 378 ? 2.058 -18.405 -4.883 1.00 97.12 378 ASP A N 1
ATOM 2770 C CA . ASP A 1 378 ? 2.445 -17.019 -5.142 1.00 97.12 378 ASP A CA 1
ATOM 2771 C C . ASP A 1 378 ? 3.541 -16.977 -6.204 1.00 97.12 378 ASP A C 1
ATOM 2773 O O . ASP A 1 378 ? 4.541 -17.702 -6.140 1.00 97.12 378 ASP A O 1
ATOM 2777 N N . VAL A 1 379 ? 3.307 -16.179 -7.238 1.00 98.25 379 VAL A N 1
ATOM 2778 C CA . VAL A 1 379 ? 4.222 -16.019 -8.366 1.00 98.25 379 VAL A CA 1
ATOM 2779 C C . VAL A 1 379 ? 5.322 -15.052 -7.937 1.00 98.25 379 VAL A C 1
ATOM 2781 O O . VAL A 1 379 ? 5.002 -13.924 -7.578 1.00 98.25 379 VAL A O 1
ATOM 2784 N N . PRO A 1 380 ? 6.611 -15.434 -7.961 1.00 98.56 380 PRO A N 1
ATOM 2785 C CA . PRO A 1 380 ? 7.657 -14.492 -7.622 1.00 98.56 380 PRO A CA 1
ATOM 2786 C C . PRO A 1 380 ? 7.619 -13.275 -8.538 1.00 98.56 380 PRO A C 1
ATOM 2788 O O . PRO A 1 380 ? 7.381 -13.415 -9.744 1.00 98.56 380 PRO A O 1
ATOM 2791 N N . VAL A 1 381 ? 7.894 -12.113 -7.956 1.00 98.62 381 VAL A N 1
ATOM 2792 C CA . VAL A 1 381 ? 8.036 -10.836 -8.653 1.00 98.62 381 VAL A CA 1
ATOM 2793 C C . VAL A 1 381 ? 9.410 -10.278 -8.337 1.00 98.62 381 VAL A C 1
ATOM 2795 O O . VAL A 1 381 ? 9.764 -10.174 -7.170 1.00 98.62 381 VAL A O 1
ATOM 2798 N N . THR A 1 382 ? 10.188 -9.933 -9.355 1.00 98.62 382 THR A N 1
ATOM 2799 C CA . THR A 1 382 ? 11.450 -9.195 -9.203 1.00 98.62 382 THR A CA 1
ATOM 2800 C C . THR A 1 382 ? 11.245 -7.768 -9.700 1.00 98.62 382 THR A C 1
ATOM 2802 O O . THR A 1 382 ? 10.463 -7.556 -10.629 1.00 98.62 382 THR A O 1
ATOM 2805 N N . SER A 1 383 ? 11.926 -6.794 -9.090 1.00 98.44 383 SER A N 1
ATOM 2806 C CA . SER A 1 383 ? 11.877 -5.380 -9.486 1.00 98.44 383 SER A CA 1
ATOM 2807 C C . SER A 1 383 ? 13.281 -4.764 -9.540 1.00 98.44 383 SER A C 1
ATOM 2809 O O . SER A 1 383 ? 14.161 -5.162 -8.776 1.00 98.44 383 SER A O 1
ATOM 2811 N N . VAL A 1 384 ? 13.495 -3.840 -10.474 1.00 98.19 384 VAL A N 1
ATOM 2812 C CA . VAL A 1 384 ? 14.745 -3.101 -10.691 1.00 98.19 384 VAL A CA 1
ATOM 2813 C C . VAL A 1 384 ? 14.389 -1.640 -10.972 1.00 98.19 384 VAL A C 1
ATOM 2815 O O . VAL A 1 384 ? 13.352 -1.350 -11.579 1.00 98.19 384 VAL A O 1
ATOM 2818 N N . VAL A 1 385 ? 15.227 -0.716 -10.507 1.00 98.12 385 VAL A N 1
ATOM 2819 C CA . VAL A 1 385 ? 15.050 0.726 -10.728 1.00 98.12 385 VAL A CA 1
ATOM 2820 C C . VAL A 1 385 ? 16.112 1.223 -11.697 1.00 98.12 385 VAL A C 1
ATOM 2822 O O . VAL A 1 385 ? 17.243 0.738 -11.669 1.00 98.12 385 VAL A O 1
ATOM 2825 N N . HIS A 1 386 ? 15.759 2.175 -12.559 1.00 97.69 386 HIS A N 1
ATOM 2826 C CA . HIS A 1 386 ? 16.687 2.761 -13.520 1.00 97.69 386 HIS A CA 1
ATOM 2827 C C . HIS A 1 386 ? 16.772 4.281 -13.399 1.00 97.69 386 HIS A C 1
ATOM 2829 O O . HIS A 1 386 ? 15.752 4.956 -13.249 1.00 97.69 386 HIS A O 1
ATOM 2835 N N . PHE A 1 387 ? 17.981 4.807 -13.590 1.00 97.62 387 PHE A N 1
ATOM 2836 C CA . PHE A 1 387 ? 18.299 6.230 -13.663 1.00 97.62 387 PHE A CA 1
ATOM 2837 C C . PHE A 1 387 ? 19.013 6.514 -14.987 1.00 97.62 387 PHE A C 1
ATOM 2839 O O . PHE A 1 387 ? 20.164 6.134 -15.179 1.00 97.62 387 PHE A O 1
ATOM 2846 N N . ASN A 1 388 ? 18.331 7.159 -15.941 1.00 95.25 388 ASN A N 1
ATOM 2847 C CA . ASN A 1 388 ? 18.850 7.379 -17.307 1.00 95.25 388 ASN A CA 1
ATOM 2848 C C . ASN A 1 388 ? 19.340 6.095 -18.020 1.00 95.25 388 ASN A C 1
ATOM 2850 O O . ASN A 1 388 ? 20.243 6.147 -18.856 1.00 95.25 388 ASN A O 1
ATOM 2854 N N . GLY A 1 389 ? 18.733 4.947 -17.708 1.00 92.25 389 GLY A N 1
ATOM 2855 C CA . GLY A 1 389 ? 19.050 3.645 -18.302 1.00 92.25 389 GLY A CA 1
ATOM 2856 C C . GLY A 1 389 ? 20.080 2.813 -17.529 1.00 92.25 389 GLY A C 1
ATOM 2857 O O . GLY A 1 389 ? 20.093 1.592 -17.699 1.00 92.25 389 GLY A O 1
ATOM 2858 N N . ASP A 1 390 ? 20.878 3.419 -16.643 1.00 95.44 390 ASP A N 1
ATOM 2859 C CA . ASP A 1 390 ? 21.645 2.661 -15.648 1.00 95.44 390 ASP A CA 1
ATOM 2860 C C . ASP A 1 390 ? 20.667 2.033 -14.654 1.00 95.44 390 ASP A C 1
ATOM 2862 O O . ASP A 1 390 ? 19.664 2.659 -14.321 1.00 95.44 390 ASP A O 1
ATOM 2866 N N . HIS A 1 391 ? 20.916 0.797 -14.218 1.00 95.25 391 HIS A N 1
ATOM 2867 C CA . HIS A 1 391 ? 19.983 0.052 -13.371 1.00 95.25 391 HIS A CA 1
ATOM 2868 C C . HIS A 1 391 ? 20.612 -0.365 -12.047 1.00 95.25 391 HIS A C 1
ATOM 2870 O O . HIS A 1 391 ? 21.809 -0.648 -11.969 1.00 95.25 391 HIS A O 1
ATOM 2876 N N . GLU A 1 392 ? 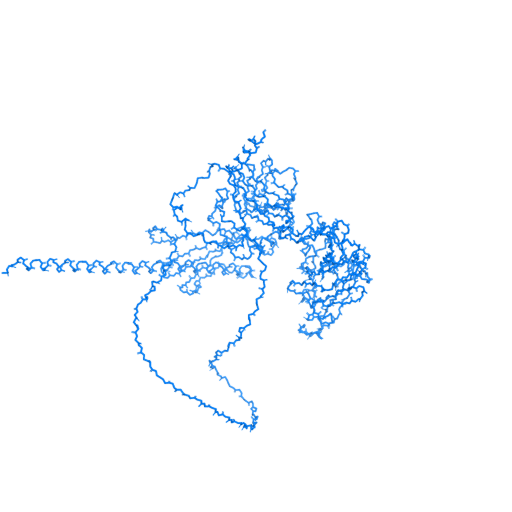19.772 -0.455 -11.024 1.00 97.50 392 GLU A N 1
ATOM 2877 C CA . GLU A 1 392 ? 20.127 -0.883 -9.678 1.00 97.50 392 GLU A CA 1
ATOM 2878 C C . GLU A 1 392 ? 19.116 -1.937 -9.206 1.00 97.50 392 GLU A C 1
ATOM 2880 O O . GLU A 1 392 ? 17.911 -1.793 -9.416 1.00 97.50 392 GLU A O 1
ATOM 2885 N N . GLU A 1 393 ? 19.609 -3.008 -8.575 1.00 97.62 393 GLU A N 1
ATOM 2886 C CA . GLU A 1 393 ? 18.832 -4.188 -8.155 1.00 97.62 393 GLU A CA 1
ATOM 2887 C C . GLU A 1 393 ? 18.680 -4.231 -6.619 1.00 97.62 393 GLU A C 1
ATOM 2889 O O . GLU A 1 393 ? 19.329 -5.036 -5.941 1.00 97.62 393 GLU A O 1
ATOM 2894 N N . PRO A 1 394 ? 17.874 -3.341 -6.017 1.00 95.94 394 PRO A N 1
ATOM 2895 C CA . PRO A 1 394 ? 17.912 -3.119 -4.574 1.00 95.94 394 PRO A CA 1
ATOM 2896 C C . PRO A 1 394 ? 17.333 -4.257 -3.734 1.00 95.94 394 PRO A C 1
ATOM 2898 O O . PRO A 1 394 ? 17.661 -4.388 -2.555 1.00 95.94 394 PRO A O 1
ATOM 2901 N N . TRP A 1 395 ? 16.477 -5.087 -4.328 1.00 97.00 395 TRP A N 1
ATOM 2902 C CA . TRP A 1 395 ? 15.728 -6.119 -3.610 1.00 97.00 395 TRP A CA 1
ATOM 2903 C C . TRP A 1 395 ? 16.230 -7.537 -3.879 1.00 97.00 395 TRP A C 1
ATOM 2905 O O . TRP A 1 395 ? 15.521 -8.500 -3.601 1.00 97.00 395 TRP A O 1
ATOM 2915 N N . GLY A 1 396 ? 17.464 -7.662 -4.373 1.00 97.06 396 GLY A N 1
ATOM 2916 C CA . GLY A 1 396 ? 18.093 -8.925 -4.758 1.00 97.06 396 GLY A CA 1
ATOM 2917 C C . GLY A 1 396 ? 18.254 -9.034 -6.269 1.00 97.06 396 GLY A C 1
ATOM 2918 O O . GLY A 1 396 ? 17.849 -8.144 -7.013 1.00 97.06 396 GLY A O 1
ATOM 2919 N N . ASN A 1 397 ? 18.869 -10.122 -6.734 1.00 97.94 397 ASN A N 1
ATOM 2920 C CA . ASN A 1 397 ? 19.233 -10.211 -8.143 1.00 97.94 397 ASN A CA 1
ATOM 2921 C C . ASN A 1 397 ? 18.004 -10.292 -9.069 1.00 97.94 397 ASN A C 1
ATOM 2923 O O . ASN A 1 397 ? 17.166 -11.188 -8.927 1.00 97.94 397 ASN A O 1
ATOM 2927 N N . TRP A 1 398 ? 17.948 -9.406 -10.065 1.00 97.75 398 TRP A N 1
ATOM 2928 C CA . TRP A 1 398 ? 16.822 -9.269 -11.003 1.00 97.75 398 TRP A CA 1
ATOM 2929 C C . TRP A 1 398 ? 16.519 -10.549 -11.798 1.00 97.75 398 TRP A C 1
ATOM 2931 O O . TRP A 1 398 ? 15.367 -10.827 -12.129 1.00 97.75 398 TRP A O 1
ATOM 2941 N N . ASP A 1 399 ? 17.530 -11.378 -12.065 1.00 98.25 399 ASP A N 1
ATOM 2942 C CA . ASP A 1 399 ? 17.403 -12.646 -12.793 1.00 98.25 399 ASP A CA 1
ATOM 2943 C C . ASP A 1 399 ? 17.241 -13.871 -11.865 1.00 98.25 399 ASP A C 1
ATOM 2945 O O . ASP A 1 399 ? 17.326 -15.024 -12.317 1.00 98.25 399 ASP A O 1
ATOM 2949 N N . LYS A 1 400 ? 17.042 -13.654 -10.557 1.00 98.19 400 LYS A N 1
ATOM 2950 C CA . LYS A 1 400 ? 16.930 -14.707 -9.533 1.00 98.19 400 LYS A CA 1
ATOM 2951 C C . LYS A 1 400 ? 15.590 -14.619 -8.799 1.00 98.19 400 LYS A C 1
ATOM 2953 O O . LYS A 1 400 ? 15.503 -13.966 -7.762 1.00 98.19 400 LYS A O 1
ATOM 2958 N N . PRO A 1 401 ? 14.545 -15.327 -9.267 1.00 97.94 401 PRO A N 1
ATOM 2959 C CA . PRO A 1 401 ? 13.208 -15.254 -8.679 1.00 97.94 401 PRO A CA 1
ATOM 2960 C C . PRO A 1 401 ? 13.104 -15.725 -7.232 1.00 97.94 401 PRO A C 1
ATOM 2962 O O . PRO A 1 401 ? 12.066 -15.516 -6.626 1.00 97.94 401 PRO A O 1
ATOM 2965 N N . THR A 1 402 ? 14.104 -16.405 -6.667 1.00 97.62 402 THR A N 1
ATOM 2966 C CA . THR A 1 402 ? 14.078 -16.745 -5.234 1.00 97.62 402 THR A CA 1
ATOM 2967 C C . THR A 1 402 ? 14.744 -15.685 -4.362 1.00 97.62 402 THR A C 1
ATOM 2969 O O . THR A 1 402 ? 14.292 -15.448 -3.242 1.00 97.62 402 THR A O 1
ATOM 2972 N N . ASP A 1 403 ? 15.784 -15.035 -4.881 1.00 96.25 403 ASP A N 1
ATOM 2973 C CA . ASP A 1 403 ? 16.547 -13.999 -4.184 1.00 96.25 403 ASP A CA 1
ATOM 2974 C C . ASP A 1 403 ? 15.829 -12.646 -4.263 1.00 96.25 403 ASP A C 1
ATOM 2976 O O . ASP A 1 403 ? 15.467 -12.078 -3.231 1.00 96.25 403 ASP A O 1
ATOM 2980 N N . GLY A 1 404 ? 15.517 -12.211 -5.488 1.00 97.62 404 GLY A N 1
ATOM 2981 C CA . GLY A 1 404 ? 14.895 -10.927 -5.806 1.00 97.62 404 GLY A CA 1
ATOM 2982 C C . GLY A 1 404 ? 13.380 -10.851 -5.602 1.00 97.62 404 GLY A C 1
ATOM 2983 O O . GLY A 1 404 ? 12.762 -9.901 -6.073 1.00 97.62 404 GLY A O 1
ATOM 2984 N N . ASN A 1 405 ? 12.754 -11.865 -4.988 1.00 98.25 405 ASN A N 1
ATOM 2985 C CA . ASN A 1 405 ? 11.297 -11.900 -4.854 1.00 98.25 405 ASN A CA 1
ATOM 2986 C C . ASN A 1 405 ? 10.788 -10.828 -3.881 1.00 98.25 405 ASN A C 1
ATOM 2988 O O . ASN A 1 405 ? 11.064 -10.919 -2.683 1.00 98.25 405 ASN A O 1
ATOM 2992 N N . VAL A 1 406 ? 9.973 -9.899 -4.375 1.00 97.88 406 VAL A N 1
ATOM 2993 C CA . VAL A 1 406 ? 9.244 -8.907 -3.568 1.00 97.88 406 VAL A CA 1
ATOM 2994 C C . VAL A 1 406 ? 7.778 -9.286 -3.320 1.00 97.88 406 VAL A C 1
ATOM 2996 O O . VAL A 1 406 ? 7.157 -8.726 -2.427 1.00 97.88 406 VAL A O 1
ATOM 2999 N N . ASN A 1 407 ? 7.235 -10.292 -4.020 1.00 97.69 407 ASN A N 1
ATOM 3000 C CA . ASN A 1 407 ? 5.918 -10.878 -3.729 1.00 97.69 407 ASN A CA 1
ATOM 3001 C C . ASN A 1 407 ? 6.031 -11.935 -2.616 1.00 97.69 407 ASN A C 1
ATOM 3003 O O . ASN A 1 407 ? 5.996 -13.147 -2.860 1.00 97.69 407 ASN A O 1
ATOM 3007 N N . ARG A 1 408 ? 6.313 -11.460 -1.402 1.00 94.06 408 ARG A N 1
ATOM 3008 C CA . ARG A 1 408 ? 6.348 -12.214 -0.140 1.00 94.06 408 ARG A CA 1
ATOM 3009 C C . ARG A 1 408 ? 6.243 -11.223 1.021 1.00 94.06 408 ARG A C 1
ATOM 3011 O O . ARG A 1 408 ? 6.614 -10.063 0.854 1.00 94.06 408 ARG A O 1
ATOM 3018 N N . ASP A 1 409 ? 5.864 -11.705 2.199 1.00 85.75 409 ASP A N 1
ATOM 3019 C CA . ASP A 1 409 ? 5.781 -10.880 3.409 1.00 85.75 409 ASP A CA 1
ATOM 3020 C C . ASP A 1 409 ? 7.084 -10.103 3.671 1.00 85.75 409 ASP A C 1
ATOM 3022 O O . ASP A 1 409 ? 8.173 -10.686 3.748 1.00 85.75 409 ASP A O 1
ATOM 3026 N N . GLY A 1 410 ? 6.971 -8.785 3.832 1.00 81.56 410 GLY A N 1
ATOM 3027 C CA . GLY A 1 410 ? 8.088 -7.910 4.176 1.00 81.56 410 GLY A CA 1
ATOM 3028 C C . GLY A 1 410 ? 7.915 -6.489 3.650 1.00 81.56 410 GLY A C 1
ATOM 3029 O O . GLY A 1 410 ? 7.244 -6.264 2.650 1.00 81.56 410 GLY A O 1
ATOM 3030 N N . ALA A 1 411 ? 8.554 -5.536 4.328 1.00 85.06 411 ALA A N 1
ATOM 3031 C CA . ALA A 1 411 ? 8.711 -4.178 3.825 1.00 85.06 411 ALA A CA 1
ATOM 3032 C C . ALA A 1 411 ? 10.012 -4.092 3.020 1.00 85.06 411 ALA A C 1
ATOM 3034 O O . ALA A 1 411 ? 11.080 -4.450 3.528 1.00 85.06 411 ALA A O 1
ATOM 3035 N N . TYR A 1 412 ? 9.928 -3.603 1.786 1.00 95.56 412 TYR A N 1
ATOM 3036 C CA . TYR A 1 412 ? 11.094 -3.388 0.936 1.00 95.56 412 TYR A CA 1
ATOM 3037 C C . TYR A 1 412 ? 11.278 -1.899 0.710 1.00 95.56 412 TYR A C 1
ATOM 3039 O O . TYR A 1 412 ? 10.482 -1.270 0.020 1.00 95.56 412 TYR A O 1
ATOM 3047 N N . VAL A 1 413 ? 12.343 -1.352 1.287 1.00 96.12 413 VAL A N 1
ATOM 3048 C CA . VAL A 1 413 ? 12.703 0.060 1.160 1.00 96.12 413 VAL A CA 1
ATOM 3049 C C . VAL A 1 413 ? 14.084 0.147 0.538 1.00 96.12 413 VAL A C 1
ATOM 3051 O O . VAL A 1 413 ? 14.985 -0.606 0.915 1.00 96.12 413 VAL A O 1
ATOM 3054 N N . TYR A 1 414 ? 14.245 1.054 -0.414 1.00 97.19 414 TYR A N 1
ATOM 3055 C CA . TYR A 1 414 ? 15.513 1.341 -1.054 1.00 97.19 414 TYR A CA 1
ATOM 3056 C C . TYR A 1 414 ? 15.765 2.839 -1.147 1.00 97.19 414 TYR A C 1
ATOM 3058 O O . TYR A 1 414 ? 14.930 3.585 -1.643 1.00 97.19 414 TYR A O 1
ATOM 3066 N N . GLU A 1 415 ? 16.944 3.260 -0.711 1.00 96.94 415 GLU A N 1
ATOM 3067 C CA . GLU A 1 415 ? 17.431 4.632 -0.809 1.00 96.94 415 GLU A CA 1
ATOM 3068 C C . GLU A 1 415 ? 18.817 4.562 -1.469 1.00 96.94 415 GLU A C 1
ATOM 3070 O O . GLU A 1 415 ? 19.777 4.160 -0.801 1.00 96.94 415 GLU A O 1
ATOM 3075 N N . PRO A 1 416 ? 18.942 4.865 -2.778 1.00 95.38 416 PRO A N 1
ATOM 3076 C CA . PRO A 1 416 ? 20.245 4.963 -3.419 1.00 95.38 416 PRO A CA 1
ATOM 3077 C C . PRO A 1 416 ? 21.144 5.949 -2.669 1.00 95.38 416 PRO A C 1
ATOM 3079 O O . PRO A 1 416 ? 20.686 6.975 -2.165 1.00 95.38 416 PRO A O 1
ATOM 3082 N N . SER A 1 417 ? 22.441 5.649 -2.605 1.00 92.31 417 SER A N 1
ATOM 3083 C CA . SER A 1 417 ? 23.412 6.522 -1.932 1.00 92.31 417 SER A CA 1
ATOM 3084 C C . SER A 1 417 ? 23.774 7.770 -2.733 1.00 92.31 417 SER A C 1
ATOM 3086 O O . SER A 1 417 ? 24.340 8.708 -2.171 1.00 92.31 417 SER A O 1
ATOM 3088 N N . ASP A 1 418 ? 23.514 7.746 -4.037 1.00 94.25 418 ASP A N 1
ATOM 3089 C CA . ASP A 1 418 ? 23.905 8.796 -4.964 1.00 94.25 418 ASP A CA 1
ATOM 3090 C C . ASP A 1 418 ? 22.781 9.826 -5.127 1.00 94.25 418 ASP A C 1
ATOM 3092 O O . ASP A 1 418 ? 21.593 9.496 -5.095 1.00 94.25 418 ASP A O 1
ATOM 3096 N N . SER A 1 419 ? 23.170 11.087 -5.329 1.00 95.25 419 SER A N 1
ATOM 3097 C CA . SER A 1 419 ? 22.267 12.116 -5.838 1.00 95.25 419 SER A CA 1
ATOM 3098 C C . SER A 1 419 ? 22.265 12.093 -7.364 1.00 95.25 419 SER A C 1
ATOM 3100 O O . SER A 1 419 ? 23.274 11.808 -8.017 1.00 95.25 419 SER A O 1
ATOM 3102 N N . TYR A 1 420 ? 21.125 12.435 -7.951 1.00 96.00 420 TYR A N 1
ATOM 3103 C CA . TYR A 1 420 ? 20.933 12.455 -9.393 1.00 96.00 420 TYR A CA 1
ATOM 3104 C C . TYR A 1 420 ? 20.601 13.872 -9.857 1.00 96.00 420 TYR A C 1
ATOM 3106 O O . TYR A 1 420 ? 19.863 14.616 -9.211 1.00 96.00 420 TYR A O 1
ATOM 3114 N N . GLY A 1 421 ? 21.151 14.256 -11.010 1.00 96.19 421 GLY A N 1
ATOM 3115 C CA . GLY A 1 421 ? 20.930 15.578 -11.592 1.00 96.19 421 GLY A CA 1
ATOM 3116 C C . GLY A 1 421 ? 19.499 15.785 -12.115 1.00 96.19 421 GLY A C 1
ATOM 3117 O O . GLY A 1 421 ? 18.772 14.813 -12.353 1.00 96.19 421 GLY A O 1
ATOM 3118 N N . PRO A 1 422 ? 19.100 17.044 -12.377 1.00 96.50 422 PRO A N 1
ATOM 3119 C CA . PRO A 1 422 ? 17.796 17.359 -12.951 1.00 96.50 422 PRO A CA 1
ATOM 3120 C C . PRO A 1 422 ? 17.593 16.694 -14.316 1.00 96.50 422 PRO A C 1
ATOM 3122 O O . PRO A 1 422 ? 18.521 16.560 -15.113 1.00 96.50 422 PRO A O 1
ATOM 3125 N N . ASN A 1 423 ? 16.340 16.366 -14.619 1.00 97.31 423 ASN A N 1
ATOM 3126 C CA . ASN A 1 423 ? 15.884 15.640 -15.805 1.00 97.31 423 ASN A CA 1
ATOM 3127 C C . ASN A 1 423 ? 16.429 14.209 -15.927 1.00 97.31 423 ASN A C 1
ATOM 3129 O O . ASN A 1 423 ? 16.340 13.618 -17.003 1.00 97.31 423 ASN A O 1
ATOM 3133 N N . THR A 1 424 ? 16.969 13.639 -14.846 1.00 97.81 424 THR A N 1
ATOM 3134 C CA . THR A 1 424 ? 17.236 12.199 -14.795 1.00 97.81 424 THR A CA 1
ATOM 3135 C C . THR A 1 424 ? 15.913 11.453 -14.862 1.00 97.81 424 THR A C 1
ATOM 3137 O O . THR A 1 424 ? 15.030 11.674 -14.041 1.00 97.81 424 THR A O 1
ATOM 3140 N N . THR A 1 425 ? 15.760 10.590 -15.859 1.00 98.00 425 THR A N 1
ATOM 3141 C CA . THR A 1 425 ? 14.547 9.786 -16.020 1.00 98.00 425 THR A CA 1
ATOM 3142 C C . THR A 1 425 ? 14.601 8.615 -15.052 1.00 98.00 425 THR A C 1
ATOM 3144 O O . THR A 1 425 ? 15.542 7.820 -15.115 1.00 98.00 425 THR A O 1
ATOM 3147 N N . ILE A 1 426 ? 13.601 8.519 -14.178 1.00 98.25 426 ILE A N 1
ATOM 3148 C CA . ILE A 1 426 ? 13.400 7.378 -13.288 1.00 98.25 426 ILE A CA 1
ATOM 3149 C C . ILE A 1 426 ? 12.445 6.411 -13.976 1.00 98.25 426 ILE A C 1
ATOM 3151 O O . ILE A 1 426 ? 11.352 6.800 -14.389 1.00 98.25 426 ILE A O 1
ATOM 3155 N N . THR A 1 427 ? 12.881 5.162 -14.097 1.00 97.94 427 THR A N 1
ATOM 3156 C CA . THR A 1 427 ? 12.102 4.060 -14.678 1.00 97.94 427 THR A CA 1
ATOM 3157 C C . THR A 1 427 ? 12.034 2.937 -13.651 1.00 97.94 427 THR A C 1
ATOM 3159 O O . THR A 1 427 ? 13.025 2.673 -12.969 1.00 97.94 427 THR A O 1
ATOM 3162 N N . VAL A 1 428 ? 10.896 2.259 -13.541 1.00 97.94 428 VAL A N 1
ATOM 3163 C CA . VAL A 1 428 ? 10.774 1.038 -12.733 1.00 97.94 428 VAL A CA 1
ATOM 3164 C C . VAL A 1 428 ? 10.417 -0.106 -13.667 1.00 97.94 428 VAL A C 1
ATOM 3166 O O . VAL A 1 428 ? 9.524 0.032 -14.507 1.00 97.94 428 VAL A O 1
ATOM 3169 N N . SER A 1 429 ? 11.109 -1.230 -13.507 1.00 98.38 429 SER A N 1
ATOM 3170 C CA . SER A 1 429 ? 10.831 -2.455 -14.251 1.00 98.38 429 SER A CA 1
ATOM 3171 C C . SER A 1 429 ? 10.461 -3.573 -13.286 1.00 98.38 429 SER A C 1
ATOM 3173 O O . SER A 1 429 ? 10.988 -3.667 -12.171 1.00 98.38 429 SER A O 1
ATOM 3175 N N . ALA A 1 430 ? 9.540 -4.430 -13.712 1.00 98.38 430 ALA A N 1
ATOM 3176 C CA . ALA A 1 430 ? 9.053 -5.556 -12.933 1.00 98.38 430 ALA A CA 1
ATOM 3177 C C . ALA A 1 430 ? 8.896 -6.807 -13.800 1.00 98.38 430 ALA A C 1
ATOM 3179 O O . ALA A 1 430 ? 8.578 -6.732 -14.990 1.00 98.38 430 ALA A O 1
ATOM 3180 N N . ARG A 1 431 ? 9.130 -7.976 -13.200 1.00 98.38 431 ARG A N 1
ATOM 3181 C CA . ARG A 1 431 ? 9.050 -9.268 -13.885 1.00 98.38 431 ARG A CA 1
ATOM 3182 C C . ARG A 1 431 ? 8.382 -10.310 -13.003 1.00 98.38 431 ARG A C 1
ATOM 3184 O O . ARG A 1 431 ? 8.734 -10.447 -11.835 1.00 98.38 431 ARG A O 1
ATOM 3191 N N . SER A 1 432 ? 7.473 -11.089 -13.582 1.00 98.56 432 SER A N 1
ATOM 3192 C CA . SER A 1 432 ? 6.826 -12.232 -12.934 1.00 98.56 432 SER A CA 1
ATOM 3193 C C . SER A 1 432 ? 7.379 -13.568 -13.432 1.00 98.56 432 SER A C 1
ATOM 3195 O O . SER A 1 432 ? 7.866 -13.707 -14.563 1.00 98.56 432 SER A O 1
ATOM 3197 N N . TRP A 1 433 ? 7.299 -14.588 -12.574 1.00 98.62 433 TRP A N 1
ATOM 3198 C CA . TRP A 1 433 ? 7.961 -15.872 -12.797 1.00 98.62 433 TRP A CA 1
ATOM 3199 C C . TRP A 1 433 ? 7.033 -17.074 -12.579 1.00 98.62 433 TRP A C 1
ATOM 3201 O O . TRP A 1 433 ? 6.548 -17.332 -11.482 1.00 98.62 433 TRP A O 1
ATOM 3211 N N . LEU A 1 434 ? 6.841 -17.907 -13.603 1.00 98.38 434 LEU A N 1
ATOM 3212 C CA . LEU A 1 434 ? 6.042 -19.129 -13.478 1.00 98.38 434 LEU A CA 1
ATOM 3213 C C . LEU A 1 434 ? 6.891 -20.345 -13.119 1.00 98.38 434 LEU A C 1
ATOM 3215 O O . LEU A 1 434 ? 7.944 -20.615 -13.707 1.00 98.38 434 LEU A O 1
ATOM 3219 N N . LYS A 1 435 ? 6.385 -21.148 -12.182 1.00 98.38 435 LYS A N 1
ATOM 3220 C CA . LYS A 1 435 ? 7.039 -22.378 -11.735 1.00 98.38 435 LYS A CA 1
ATOM 3221 C C . LYS A 1 435 ? 7.046 -23.420 -12.852 1.00 98.38 435 LYS A C 1
ATOM 3223 O O . LYS A 1 435 ? 6.010 -23.768 -13.423 1.00 98.38 435 LYS A O 1
ATOM 3228 N N . LYS A 1 436 ? 8.214 -23.991 -13.138 1.00 98.25 436 LYS A N 1
ATOM 3229 C CA . LYS A 1 436 ? 8.367 -25.111 -14.074 1.00 98.25 436 LYS A CA 1
ATOM 3230 C C . LYS A 1 436 ? 7.620 -26.339 -13.559 1.00 98.25 436 LYS A C 1
ATOM 3232 O O . LYS A 1 436 ? 7.620 -26.657 -12.369 1.00 98.25 436 LYS A O 1
ATOM 3237 N N . LYS A 1 437 ? 7.031 -27.096 -14.485 1.00 97.56 437 LYS A N 1
ATOM 3238 C CA . LYS A 1 437 ? 6.303 -28.329 -14.165 1.00 97.56 437 LYS A CA 1
ATOM 3239 C C . LYS A 1 437 ? 7.188 -29.316 -13.389 1.00 97.56 437 LYS A C 1
ATOM 3241 O O . LYS A 1 437 ? 8.294 -29.635 -13.818 1.00 97.56 437 LYS A O 1
ATOM 3246 N N . GLY A 1 438 ? 6.662 -29.840 -12.280 1.00 97.00 438 GLY A N 1
ATOM 3247 C CA . GLY A 1 438 ? 7.343 -30.833 -11.441 1.00 97.00 438 GLY A CA 1
ATOM 3248 C C . GLY A 1 438 ? 8.451 -30.266 -10.548 1.00 97.00 438 GLY A C 1
ATOM 3249 O O . GLY A 1 438 ? 9.196 -31.042 -9.955 1.00 97.00 438 GLY A O 1
ATOM 3250 N N . LYS A 1 439 ? 8.577 -28.939 -10.462 1.00 98.00 439 LYS A N 1
ATOM 3251 C CA . LYS A 1 439 ? 9.485 -28.259 -9.538 1.00 98.00 439 LYS A CA 1
ATOM 3252 C C . LYS A 1 439 ? 8.724 -27.723 -8.327 1.00 98.00 439 LYS A C 1
ATOM 3254 O O . LYS A 1 439 ? 7.529 -27.448 -8.413 1.00 98.00 439 LYS A O 1
ATOM 3259 N N . ASP A 1 440 ? 9.429 -27.577 -7.209 1.00 97.06 440 ASP A N 1
ATOM 3260 C CA . ASP A 1 440 ? 8.864 -27.093 -5.942 1.00 97.06 440 ASP A CA 1
ATOM 3261 C C . ASP A 1 440 ? 8.941 -25.564 -5.778 1.00 97.06 440 ASP A C 1
ATOM 3263 O O . ASP A 1 440 ? 8.213 -25.015 -4.962 1.00 97.06 440 ASP A O 1
ATOM 3267 N N . GLY A 1 441 ? 9.748 -24.875 -6.594 1.00 97.56 441 GLY A N 1
ATOM 3268 C CA . GLY A 1 441 ? 9.961 -23.424 -6.513 1.00 97.56 441 GLY A CA 1
ATOM 3269 C C . GLY A 1 441 ? 11.092 -22.977 -5.574 1.00 97.56 441 GLY A C 1
ATOM 3270 O O . GLY A 1 441 ? 11.389 -21.795 -5.507 1.00 97.56 441 GLY A O 1
ATOM 3271 N N . SER A 1 442 ? 11.788 -23.898 -4.902 1.00 97.38 442 SER A N 1
ATOM 3272 C CA . SER A 1 442 ? 12.842 -23.570 -3.922 1.00 97.38 442 SER A CA 1
ATOM 3273 C C . SER A 1 442 ? 14.173 -23.056 -4.500 1.00 97.38 442 SER A C 1
ATOM 3275 O O . SER A 1 442 ? 15.089 -22.768 -3.734 1.00 97.38 442 SER A O 1
ATOM 3277 N N . LYS A 1 443 ? 14.329 -22.992 -5.829 1.00 98.12 443 LYS A N 1
ATOM 3278 C CA . LYS A 1 443 ? 15.580 -22.615 -6.514 1.00 98.12 443 LYS A CA 1
ATOM 3279 C C . LYS A 1 443 ? 15.290 -21.771 -7.744 1.00 98.12 443 LYS A C 1
ATOM 3281 O O . LYS A 1 443 ? 14.289 -22.016 -8.407 1.00 98.12 443 LYS A O 1
ATOM 3286 N N . ASP A 1 444 ? 16.193 -20.873 -8.123 1.00 98.31 444 ASP A N 1
ATOM 3287 C CA . ASP A 1 444 ? 15.998 -20.000 -9.294 1.00 98.31 444 ASP A CA 1
ATOM 3288 C C . ASP A 1 444 ? 15.759 -20.771 -10.599 1.00 98.31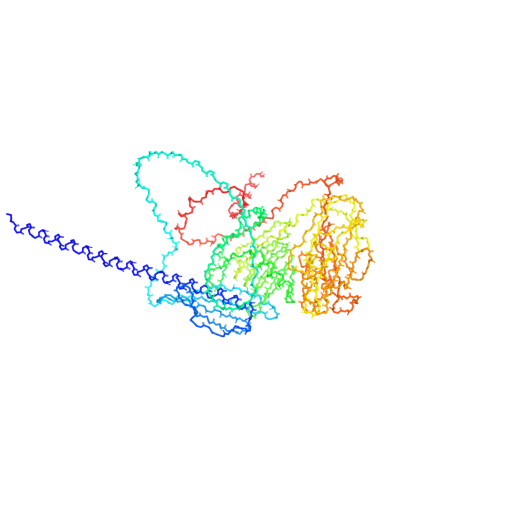 444 ASP A C 1
ATOM 3290 O O . ASP A 1 444 ? 14.904 -20.414 -11.407 1.00 98.31 444 ASP A O 1
ATOM 3294 N N . ASP A 1 445 ? 16.444 -21.900 -10.797 1.00 98.31 445 ASP A N 1
ATOM 3295 C CA . ASP A 1 445 ? 16.271 -22.732 -11.989 1.00 98.31 445 ASP A CA 1
ATOM 3296 C C . ASP A 1 445 ? 14.920 -23.477 -12.029 1.00 98.31 445 ASP A C 1
ATOM 3298 O O . ASP A 1 445 ? 14.604 -24.117 -13.039 1.00 98.31 445 ASP A O 1
ATOM 3302 N N . HIS A 1 446 ? 14.097 -23.379 -10.978 1.00 98.44 446 HIS A N 1
ATOM 3303 C CA . HIS A 1 446 ? 12.735 -23.914 -10.921 1.00 98.44 446 HIS A CA 1
ATOM 3304 C C . HIS A 1 446 ? 11.702 -23.024 -11.615 1.00 98.44 446 HIS A C 1
ATOM 3306 O O . HIS A 1 446 ? 10.554 -23.445 -11.747 1.00 98.44 446 HIS A O 1
ATOM 3312 N N . TRP A 1 447 ? 12.099 -21.857 -12.114 1.00 98.56 447 TRP A N 1
ATOM 3313 C CA . TRP A 1 447 ? 11.191 -20.841 -12.636 1.00 98.56 447 TRP A CA 1
ATOM 3314 C C . TRP A 1 447 ? 11.497 -20.499 -14.101 1.00 98.56 447 TRP A C 1
ATOM 3316 O O . TRP A 1 447 ? 12.619 -20.691 -14.582 1.00 98.56 447 TRP A O 1
ATOM 3326 N N . ASN A 1 448 ? 10.477 -20.052 -14.832 1.00 98.44 448 ASN A N 1
ATOM 3327 C CA . ASN A 1 448 ? 10.578 -19.416 -16.145 1.00 98.44 448 ASN A CA 1
ATOM 3328 C C . ASN A 1 448 ? 10.069 -17.981 -16.016 1.00 98.44 448 ASN A C 1
ATOM 3330 O O . ASN A 1 448 ? 9.030 -17.781 -15.387 1.00 98.44 448 ASN A O 1
ATOM 3334 N N . MET A 1 449 ? 10.743 -17.019 -16.649 1.00 98.25 449 MET A N 1
ATOM 3335 C CA . MET A 1 449 ? 10.163 -15.686 -16.829 1.00 98.25 449 MET A CA 1
ATOM 3336 C C . MET A 1 449 ? 8.828 -15.831 -17.569 1.00 98.25 449 MET A C 1
ATOM 3338 O O . MET A 1 449 ? 8.734 -16.604 -18.530 1.00 98.25 449 MET A O 1
ATOM 3342 N N . TYR A 1 450 ? 7.799 -15.158 -17.063 1.00 98.06 450 TYR A N 1
ATOM 3343 C CA . TYR A 1 450 ? 6.457 -15.182 -17.631 1.00 98.06 450 TYR A CA 1
ATOM 3344 C C . TYR A 1 450 ? 6.107 -13.864 -18.305 1.00 98.06 450 TYR A C 1
ATOM 3346 O O . TYR A 1 450 ? 5.748 -13.869 -19.483 1.00 98.06 450 TYR A O 1
ATOM 3354 N N . MET A 1 451 ? 6.249 -12.761 -17.575 1.00 98.00 451 MET A N 1
ATOM 3355 C CA . MET A 1 451 ? 5.993 -11.420 -18.073 1.00 98.00 451 MET A CA 1
ATOM 3356 C C . MET A 1 451 ? 7.035 -10.456 -17.523 1.00 98.00 451 MET A C 1
ATOM 3358 O O . MET A 1 451 ? 7.527 -10.634 -16.412 1.00 98.00 451 MET A O 1
ATOM 3362 N N . GLU A 1 452 ? 7.350 -9.439 -18.310 1.00 97.88 452 GLU A N 1
ATOM 3363 C CA . GLU A 1 452 ? 8.206 -8.320 -17.942 1.00 97.88 452 GLU A CA 1
ATOM 3364 C C . GLU A 1 452 ? 7.551 -7.050 -18.463 1.00 97.88 452 GLU A C 1
ATOM 3366 O O . GLU A 1 452 ? 6.978 -7.067 -19.556 1.00 97.88 452 GLU A O 1
ATOM 3371 N N . GLN A 1 453 ? 7.581 -5.997 -17.656 1.00 97.69 453 GLN A N 1
ATOM 3372 C CA . GLN A 1 453 ? 7.094 -4.670 -18.002 1.00 97.69 453 GLN A CA 1
ATOM 3373 C C . GLN A 1 453 ? 8.057 -3.635 -17.430 1.00 97.69 453 GLN A C 1
ATOM 3375 O O . GLN A 1 453 ? 8.518 -3.772 -16.295 1.00 97.69 453 GLN A O 1
ATOM 3380 N N . ALA A 1 454 ? 8.324 -2.599 -18.210 1.00 96.62 454 ALA A N 1
ATOM 3381 C CA . ALA A 1 454 ? 9.145 -1.464 -17.825 1.00 96.62 454 ALA A CA 1
ATOM 3382 C C . ALA A 1 454 ? 8.435 -0.167 -18.213 1.00 96.62 454 ALA A C 1
ATOM 3384 O O . ALA A 1 454 ? 7.666 -0.125 -19.179 1.00 96.62 454 ALA A O 1
ATOM 3385 N N . SER A 1 455 ? 8.663 0.898 -17.448 1.00 93.06 455 SER A N 1
ATOM 3386 C CA . SER A 1 455 ? 7.943 2.151 -17.667 1.00 93.06 455 SER A CA 1
ATOM 3387 C C . SER A 1 455 ? 8.359 2.934 -18.911 1.00 93.06 455 SER A C 1
ATOM 3389 O O . SER A 1 455 ? 7.583 3.730 -19.438 1.00 93.06 455 SER A O 1
ATOM 3391 N N . ASP A 1 456 ? 9.529 2.648 -19.464 1.00 91.06 456 ASP A N 1
ATOM 3392 C CA . ASP A 1 456 ? 10.034 3.235 -20.702 1.00 91.06 456 ASP A CA 1
ATOM 3393 C C . ASP A 1 456 ? 9.548 2.518 -21.974 1.00 91.06 456 ASP A C 1
ATOM 3395 O O . ASP A 1 456 ? 9.533 3.122 -23.049 1.00 91.06 456 ASP A O 1
ATOM 3399 N N . GLU A 1 457 ? 9.090 1.268 -21.870 1.00 91.62 457 GLU A N 1
ATOM 3400 C CA . GLU A 1 457 ? 8.495 0.527 -22.990 1.00 91.62 457 GLU A CA 1
ATOM 3401 C C . GLU A 1 457 ? 7.062 0.987 -23.300 1.00 91.62 457 GLU A C 1
ATOM 3403 O O . GLU A 1 457 ? 6.580 0.856 -24.433 1.00 91.62 457 GLU A O 1
ATOM 3408 N N . GLY A 1 458 ? 6.390 1.567 -22.301 1.00 83.94 458 GLY A N 1
ATOM 3409 C CA . GLY A 1 458 ? 4.964 1.850 -22.348 1.00 83.94 458 GLY A CA 1
ATOM 3410 C C . GLY A 1 458 ? 4.122 0.570 -22.342 1.00 83.94 458 GLY A C 1
ATOM 3411 O O . GLY A 1 458 ? 4.586 -0.534 -22.600 1.00 83.94 458 GLY A O 1
ATOM 3412 N N . GLY A 1 459 ? 2.833 0.701 -22.056 1.00 91.69 459 GLY A N 1
ATOM 3413 C CA . GLY A 1 459 ? 1.946 -0.455 -22.011 1.00 91.69 459 GLY A CA 1
ATOM 3414 C C . GLY A 1 459 ? 0.665 -0.136 -21.271 1.00 91.69 459 GLY A C 1
ATOM 3415 O O . GLY A 1 459 ? 0.556 0.890 -20.610 1.00 91.69 459 GLY A O 1
ATOM 3416 N N . GLN A 1 460 ? -0.329 -1.010 -21.406 1.00 95.81 460 GLN A N 1
ATOM 3417 C CA . GLN A 1 460 ? -1.539 -0.916 -20.582 1.00 95.81 460 GLN A CA 1
ATOM 3418 C C . GLN A 1 460 ? -1.315 -1.522 -19.196 1.00 95.81 460 GLN A C 1
ATOM 3420 O O . GLN A 1 460 ? -2.017 -1.169 -18.264 1.00 95.81 460 GLN A O 1
ATOM 3425 N N . GLN A 1 461 ? -0.322 -2.403 -19.076 1.00 97.06 461 GLN A N 1
ATOM 3426 C CA . GLN A 1 461 ? 0.022 -3.174 -17.882 1.00 97.06 461 GLN A CA 1
ATOM 3427 C C . GLN A 1 461 ? 0.811 -2.378 -16.834 1.00 97.06 461 GLN A C 1
ATOM 3429 O O . GLN A 1 461 ? 1.351 -2.946 -15.889 1.00 97.06 461 GLN A O 1
ATOM 3434 N N . LEU A 1 462 ? 0.943 -1.073 -17.040 1.00 97.06 462 LEU A N 1
ATOM 3435 C CA . LEU A 1 462 ? 1.609 -0.176 -16.123 1.00 97.06 462 LEU A CA 1
ATOM 3436 C C . LEU A 1 462 ? 0.850 1.143 -16.077 1.00 97.06 462 LEU A C 1
ATOM 3438 O O . LEU A 1 462 ? 0.482 1.702 -17.111 1.00 97.06 462 LEU A O 1
ATOM 3442 N N . GLN A 1 463 ? 0.673 1.660 -14.871 1.00 97.25 463 GLN A N 1
ATOM 3443 C CA . GLN A 1 463 ? 0.152 2.994 -14.633 1.00 97.25 463 GLN A CA 1
ATOM 3444 C C . GLN A 1 463 ? 1.028 3.706 -13.607 1.00 97.25 463 GLN A C 1
ATOM 3446 O O . GLN A 1 463 ? 1.479 3.095 -12.641 1.00 97.25 463 GLN A O 1
ATOM 3451 N N . VAL A 1 464 ? 1.251 5.003 -13.814 1.00 97.62 464 VAL A N 1
ATOM 3452 C CA . VAL A 1 464 ? 1.896 5.871 -12.825 1.00 97.62 464 VAL A CA 1
ATOM 3453 C C . VAL A 1 464 ? 0.870 6.863 -12.317 1.00 97.62 464 VAL A C 1
ATOM 3455 O O . VAL A 1 464 ? 0.207 7.532 -13.110 1.00 97.62 464 VAL A O 1
ATOM 3458 N N . LEU A 1 465 ? 0.732 6.922 -11.000 1.00 97.44 465 LEU A N 1
ATOM 3459 C CA . LEU A 1 465 ? -0.183 7.797 -10.289 1.00 97.44 465 LEU A CA 1
ATOM 3460 C C . LEU A 1 465 ? 0.588 8.912 -9.585 1.00 97.44 465 LEU A C 1
ATOM 3462 O O . LEU A 1 465 ? 1.666 8.689 -9.028 1.00 97.44 465 LEU A O 1
ATOM 3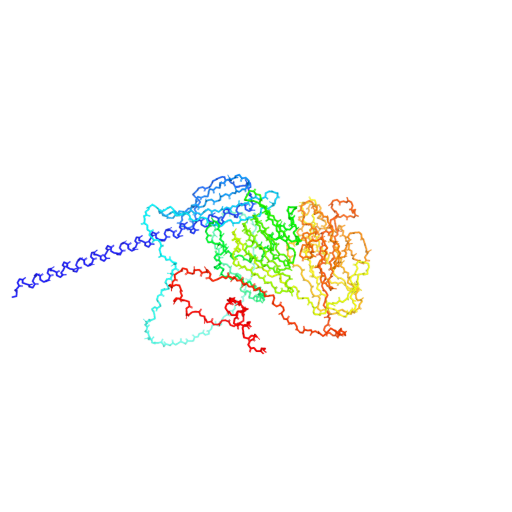466 N N . ARG A 1 466 ? -0.003 10.103 -9.561 1.00 97.62 466 ARG A N 1
ATOM 3467 C CA . ARG A 1 466 ? 0.396 11.252 -8.738 1.00 97.62 466 ARG A CA 1
ATOM 3468 C C . ARG A 1 466 ? -0.787 11.748 -7.910 1.00 97.62 466 ARG A C 1
ATOM 3470 O O . ARG A 1 466 ? -1.907 11.261 -8.044 1.00 97.62 466 ARG A O 1
ATOM 3477 N N . ASN A 1 467 ? -0.527 12.737 -7.060 1.00 96.94 467 ASN A N 1
ATOM 3478 C CA . ASN A 1 467 ? -1.551 13.371 -6.238 1.00 96.94 467 ASN A CA 1
ATOM 3479 C C . ASN A 1 467 ? -2.775 13.809 -7.069 1.00 96.94 467 ASN A C 1
ATOM 3481 O O . ASN A 1 467 ? -2.624 14.432 -8.124 1.00 96.94 467 ASN A O 1
ATOM 3485 N N . GLY A 1 468 ? -3.974 13.483 -6.588 1.00 95.12 468 GLY A N 1
ATOM 3486 C CA . GLY A 1 468 ? -5.254 13.779 -7.234 1.00 95.12 468 GLY A CA 1
ATOM 3487 C C . GLY A 1 468 ? -5.678 12.832 -8.366 1.00 95.12 468 GLY A C 1
ATOM 3488 O O . GLY A 1 468 ? -6.815 12.940 -8.828 1.00 95.12 468 GLY A O 1
ATOM 3489 N N . ASP A 1 469 ? -4.827 11.903 -8.816 1.00 97.25 469 ASP A N 1
ATOM 3490 C CA . ASP A 1 469 ? -5.247 10.879 -9.783 1.00 97.25 469 ASP A CA 1
ATOM 3491 C C . ASP A 1 469 ? -6.241 9.898 -9.137 1.00 97.25 469 ASP A C 1
ATOM 3493 O O . ASP A 1 469 ? -6.235 9.701 -7.929 1.00 97.25 469 ASP A O 1
ATOM 3497 N N . THR A 1 470 ? -7.106 9.253 -9.918 1.00 95.44 470 THR A N 1
ATOM 3498 C CA . THR A 1 470 ? -8.013 8.215 -9.394 1.00 95.44 470 THR A CA 1
ATOM 3499 C C . THR A 1 470 ? -7.305 6.864 -9.365 1.00 95.44 470 THR A C 1
ATOM 3501 O O . THR A 1 470 ? -6.770 6.435 -10.392 1.00 95.44 470 THR A O 1
ATOM 3504 N N . ALA A 1 471 ? -7.336 6.168 -8.227 1.00 92.50 471 ALA A N 1
ATOM 3505 C CA . ALA A 1 471 ? -6.826 4.802 -8.160 1.00 92.50 471 ALA A CA 1
ATOM 3506 C C . ALA A 1 471 ? -7.680 3.833 -8.998 1.00 92.50 471 ALA A C 1
ATOM 3508 O O . ALA A 1 471 ? -8.895 4.022 -9.133 1.00 92.50 471 ALA A O 1
ATOM 3509 N N . PRO A 1 472 ? -7.083 2.777 -9.576 1.00 91.38 472 PRO A N 1
ATOM 3510 C CA . PRO A 1 472 ? -7.845 1.783 -10.314 1.00 91.38 472 PRO A CA 1
ATOM 3511 C C . PRO A 1 472 ? -8.792 1.038 -9.367 1.00 91.38 472 PRO A C 1
ATOM 3513 O O . PRO A 1 472 ? -8.366 0.337 -8.457 1.00 91.38 472 PRO A O 1
ATOM 3516 N N . GLY A 1 473 ? -10.099 1.162 -9.604 1.00 83.25 473 GLY A N 1
ATOM 3517 C CA . GLY A 1 473 ? -11.144 0.488 -8.823 1.00 83.25 473 GLY A CA 1
ATOM 3518 C C . GLY A 1 473 ? -11.317 -0.996 -9.166 1.00 83.25 473 GLY A C 1
ATOM 3519 O O . GLY A 1 473 ? -12.452 -1.472 -9.233 1.00 83.25 473 GLY A O 1
ATOM 3520 N N . VAL A 1 474 ? -10.230 -1.707 -9.473 1.00 83.44 474 VAL A N 1
ATOM 3521 C CA . VAL A 1 474 ? -10.276 -3.128 -9.835 1.00 83.44 474 VAL A CA 1
ATOM 3522 C C . VAL A 1 474 ? -10.117 -3.972 -8.572 1.00 83.44 474 VAL A C 1
ATOM 3524 O O . VAL A 1 474 ? -9.226 -3.740 -7.761 1.00 83.44 474 VAL A O 1
ATOM 3527 N N . ALA A 1 475 ? -11.027 -4.927 -8.378 1.00 85.81 475 ALA A N 1
ATOM 3528 C CA . ALA A 1 475 ? -10.943 -5.875 -7.274 1.00 85.81 475 ALA A CA 1
ATOM 3529 C C . ALA A 1 475 ? -9.851 -6.914 -7.550 1.00 85.81 475 ALA A C 1
ATOM 3531 O O . ALA A 1 475 ? -9.691 -7.334 -8.696 1.00 85.81 475 ALA A O 1
ATOM 3532 N N . GLY A 1 476 ? -9.177 -7.377 -6.498 1.00 83.12 476 GLY A N 1
ATOM 3533 C CA . GLY A 1 476 ? -8.116 -8.361 -6.650 1.00 83.12 476 GLY A CA 1
ATOM 3534 C C . GLY A 1 476 ? -8.615 -9.723 -7.136 1.00 83.12 476 GLY A C 1
ATOM 3535 O O . GLY A 1 476 ? -9.681 -10.216 -6.738 1.00 83.12 476 GLY A O 1
ATOM 3536 N N . TYR A 1 477 ? -7.847 -10.355 -8.020 1.00 87.94 477 TYR A N 1
ATOM 3537 C CA . TYR A 1 477 ? -8.186 -11.646 -8.597 1.00 87.94 477 TYR A CA 1
ATOM 3538 C C . TYR A 1 477 ? -8.039 -12.793 -7.582 1.00 87.94 477 TYR A C 1
ATOM 3540 O O . TYR A 1 477 ? -7.050 -12.918 -6.871 1.00 87.94 477 TYR A O 1
ATOM 3548 N N . LEU A 1 478 ? -9.035 -13.687 -7.518 1.00 87.56 478 LEU A N 1
ATOM 3549 C CA . LEU A 1 478 ? -9.033 -14.883 -6.650 1.00 87.56 478 LEU A CA 1
ATOM 3550 C C . LEU A 1 478 ? -8.779 -14.612 -5.151 1.00 87.56 478 LEU A C 1
ATOM 3552 O O . LEU A 1 478 ? -8.227 -15.468 -4.462 1.00 87.56 478 LEU A O 1
ATOM 3556 N N . GLY A 1 479 ? -9.235 -13.465 -4.639 1.00 84.38 479 GLY A N 1
ATOM 3557 C CA . GLY A 1 479 ? -9.097 -13.117 -3.219 1.00 84.38 479 GLY A CA 1
ATOM 3558 C C . GLY A 1 479 ? -7.717 -12.575 -2.848 1.00 84.38 479 GLY A C 1
ATOM 3559 O O . GLY A 1 479 ? -7.358 -12.583 -1.677 1.00 84.38 479 GLY A O 1
ATOM 3560 N N . GLN A 1 480 ? -6.941 -12.133 -3.836 1.00 89.06 480 GLN A N 1
ATOM 3561 C CA . GLN A 1 480 ? -5.749 -11.329 -3.601 1.00 89.06 480 GLN A CA 1
ATOM 3562 C C . GLN A 1 480 ? -6.112 -9.953 -3.043 1.00 89.06 480 GLN A C 1
ATOM 3564 O O . GLN A 1 480 ? -7.194 -9.426 -3.318 1.00 89.06 480 GLN A O 1
ATOM 3569 N N . THR A 1 481 ? -5.170 -9.374 -2.300 1.00 88.44 481 THR A N 1
ATOM 3570 C CA . THR A 1 481 ? -5.200 -7.971 -1.884 1.00 88.44 481 THR A CA 1
ATOM 3571 C C . THR A 1 481 ? -5.372 -7.079 -3.106 1.00 88.44 481 THR A C 1
ATOM 3573 O O . THR A 1 481 ? -4.613 -7.189 -4.068 1.00 88.44 481 THR A O 1
ATOM 3576 N N . SER A 1 482 ? -6.390 -6.219 -3.072 1.00 90.19 482 SER A N 1
ATOM 3577 C CA . SER A 1 482 ? -6.692 -5.338 -4.203 1.00 90.19 482 SER A CA 1
ATOM 3578 C C . SER A 1 482 ? -5.688 -4.186 -4.327 1.00 90.19 482 SER A C 1
ATOM 3580 O O . SER A 1 482 ? -5.111 -3.761 -3.324 1.00 90.19 482 SER A O 1
ATOM 3582 N N . ALA A 1 483 ? -5.550 -3.591 -5.517 1.00 90.50 483 ALA A N 1
ATOM 3583 C CA . ALA A 1 483 ? -4.790 -2.344 -5.683 1.00 90.50 483 ALA A CA 1
ATOM 3584 C C . ALA A 1 483 ? -5.254 -1.252 -4.700 1.00 90.50 483 ALA A C 1
ATOM 3586 O O . ALA A 1 483 ? -4.433 -0.603 -4.063 1.00 90.50 483 ALA A O 1
ATOM 3587 N N . VAL A 1 484 ? -6.570 -1.082 -4.525 1.00 88.81 484 VAL A N 1
ATOM 3588 C CA . VAL A 1 484 ? -7.148 -0.099 -3.588 1.00 88.81 484 VAL A CA 1
ATOM 3589 C C . VAL A 1 484 ? -6.720 -0.370 -2.145 1.00 88.81 484 VAL A C 1
ATOM 3591 O O . VAL A 1 484 ? -6.469 0.570 -1.400 1.00 88.81 484 VAL A O 1
ATOM 3594 N N . GLU A 1 485 ? -6.601 -1.637 -1.755 1.00 87.31 485 GLU A N 1
ATOM 3595 C CA . GLU A 1 485 ? -6.170 -2.022 -0.410 1.00 87.31 485 GLU A CA 1
ATOM 3596 C C . GLU A 1 485 ? -4.686 -1.711 -0.178 1.00 87.31 485 GLU A C 1
ATOM 3598 O O . GLU A 1 485 ? -4.351 -1.130 0.850 1.00 87.31 485 GLU A O 1
ATOM 3603 N N . PHE A 1 486 ? -3.806 -1.976 -1.154 1.00 92.19 486 PHE A N 1
ATOM 3604 C CA . PHE A 1 486 ? -2.409 -1.520 -1.079 1.00 92.19 486 PHE A CA 1
ATOM 3605 C C . PHE A 1 486 ? -2.291 0.005 -1.036 1.00 92.19 486 PHE A C 1
ATOM 3607 O O . PHE A 1 486 ? -1.400 0.550 -0.389 1.00 92.19 486 PHE A O 1
ATOM 3614 N N . LEU A 1 487 ? -3.185 0.705 -1.732 1.00 94.25 487 LEU A N 1
ATOM 3615 C CA . LEU A 1 487 ? -3.176 2.159 -1.817 1.00 94.25 487 LEU A CA 1
ATOM 3616 C C . LEU A 1 487 ? -3.907 2.843 -0.662 1.00 94.25 487 LEU A C 1
ATOM 3618 O O . LEU A 1 487 ? -3.883 4.067 -0.621 1.00 94.25 487 LEU A O 1
ATOM 3622 N N . ALA A 1 488 ? -4.525 2.111 0.268 1.00 87.94 488 ALA A N 1
ATOM 3623 C CA . ALA A 1 488 ? -5.442 2.670 1.265 1.00 87.94 488 ALA A CA 1
ATOM 3624 C C . ALA A 1 488 ? -4.846 3.853 2.052 1.00 87.94 488 ALA A C 1
ATOM 3626 O O . ALA A 1 488 ? -5.520 4.859 2.260 1.00 87.94 488 ALA A O 1
ATOM 3627 N N . ASP A 1 489 ? -3.561 3.788 2.411 1.00 87.00 489 ASP A N 1
ATOM 3628 C CA . ASP A 1 489 ? -2.870 4.864 3.136 1.00 87.00 489 ASP A CA 1
ATOM 3629 C C . ASP A 1 489 ? -2.583 6.126 2.308 1.00 87.00 489 ASP A C 1
ATOM 3631 O O . ASP A 1 489 ? -2.200 7.159 2.874 1.00 87.00 489 ASP A O 1
ATOM 3635 N N . TYR A 1 490 ? -2.770 6.035 0.995 1.00 92.44 490 TYR A N 1
ATOM 3636 C CA . TYR A 1 490 ? -2.511 7.059 -0.011 1.00 92.44 490 TYR A CA 1
ATOM 3637 C C . TYR A 1 490 ? -3.784 7.476 -0.749 1.00 92.44 490 TYR A C 1
ATOM 3639 O O . TYR A 1 490 ? -3.680 8.099 -1.803 1.00 92.44 490 TYR A O 1
ATOM 3647 N N . LEU A 1 491 ? -4.973 7.130 -0.251 1.00 87.62 491 LEU A N 1
ATOM 3648 C CA . LEU A 1 491 ? -6.245 7.523 -0.852 1.00 87.62 491 LEU A CA 1
ATOM 3649 C C . LEU A 1 491 ? -6.971 8.549 0.013 1.00 87.62 491 LEU A C 1
ATOM 3651 O O . LEU A 1 491 ? -7.045 8.432 1.232 1.00 87.62 491 LEU A O 1
ATOM 3655 N N . ASN A 1 492 ? -7.545 9.546 -0.649 1.00 82.88 492 ASN A N 1
ATOM 3656 C CA . ASN A 1 492 ? -8.639 10.338 -0.119 1.00 82.88 492 ASN A CA 1
ATOM 3657 C C . ASN A 1 492 ? -9.917 9.488 -0.101 1.00 82.88 492 ASN A C 1
ATOM 3659 O O . ASN A 1 492 ? -10.056 8.509 -0.839 1.00 82.88 492 ASN A O 1
ATOM 3663 N N . LEU A 1 493 ? -10.912 9.927 0.668 1.00 76.38 493 LEU A N 1
ATOM 3664 C CA . LEU A 1 493 ? -12.206 9.244 0.749 1.00 76.38 493 LEU A CA 1
ATOM 3665 C C . LEU A 1 493 ? -12.963 9.130 -0.575 1.00 76.38 493 LEU A C 1
ATOM 3667 O O . LEU A 1 493 ? -13.814 8.256 -0.728 1.00 76.38 493 LEU A O 1
ATOM 3671 N N . ASP A 1 494 ? -12.688 10.015 -1.530 1.00 77.44 494 ASP A N 1
ATOM 3672 C CA . ASP A 1 494 ? -13.297 9.981 -2.859 1.00 77.44 494 ASP A CA 1
ATOM 3673 C C . ASP A 1 494 ? -12.597 9.003 -3.825 1.00 77.44 494 ASP A C 1
ATOM 3675 O O . ASP A 1 494 ? -12.983 8.909 -4.992 1.00 77.44 494 ASP A O 1
ATOM 3679 N N . GLY A 1 495 ? -11.586 8.265 -3.349 1.00 83.31 495 GLY A N 1
ATOM 3680 C CA . GLY A 1 495 ? -10.797 7.318 -4.137 1.00 83.31 495 GLY A CA 1
ATOM 3681 C C . GLY A 1 495 ? -9.720 7.973 -5.008 1.00 83.31 495 GLY A C 1
ATOM 3682 O O . GLY A 1 495 ? -9.130 7.300 -5.861 1.00 83.31 495 GLY A O 1
ATOM 3683 N N . THR A 1 496 ? -9.462 9.273 -4.832 1.00 92.19 496 THR A N 1
ATOM 3684 C CA . THR A 1 496 ? -8.311 9.946 -5.445 1.00 92.19 496 THR A CA 1
ATOM 3685 C C . THR A 1 496 ? -7.058 9.794 -4.592 1.00 92.19 496 THR A C 1
ATOM 3687 O O . THR A 1 496 ? -7.130 9.635 -3.380 1.00 92.19 496 THR A O 1
ATOM 3690 N N . MET A 1 497 ? -5.890 9.847 -5.219 1.00 95.50 497 MET A N 1
ATOM 3691 C CA . MET A 1 497 ? -4.603 9.756 -4.547 1.00 95.50 497 MET A CA 1
ATOM 3692 C C . MET A 1 497 ? -4.353 10.985 -3.665 1.00 95.50 497 MET A C 1
ATOM 3694 O O . MET A 1 497 ? -4.473 12.115 -4.135 1.00 95.50 497 MET A O 1
ATOM 3698 N N . ASN A 1 498 ? -3.929 10.752 -2.427 1.00 91.81 498 ASN A N 1
ATOM 3699 C CA . ASN A 1 498 ? -3.381 11.716 -1.481 1.00 91.81 498 ASN A CA 1
ATOM 3700 C C . ASN A 1 498 ? -1.865 11.493 -1.362 1.00 91.81 498 ASN A C 1
ATOM 3702 O O . ASN A 1 498 ? -1.379 10.840 -0.438 1.00 91.81 498 ASN A O 1
ATOM 3706 N N . LEU A 1 499 ? -1.122 11.967 -2.362 1.00 93.50 499 LEU A N 1
ATOM 3707 C CA . LEU A 1 499 ? 0.338 11.844 -2.420 1.00 93.50 499 LEU A CA 1
ATOM 3708 C C . LEU A 1 499 ? 0.983 13.208 -2.186 1.00 93.50 499 LEU A C 1
ATOM 3710 O O . LEU A 1 499 ? 0.440 14.235 -2.589 1.00 93.50 499 LEU A O 1
ATOM 3714 N N . ALA A 1 500 ? 2.175 13.232 -1.593 1.00 91.12 500 ALA A N 1
ATOM 3715 C CA . ALA A 1 500 ? 2.944 14.469 -1.538 1.00 91.12 500 ALA A CA 1
ATOM 3716 C C . ALA A 1 500 ? 3.386 14.903 -2.953 1.00 91.12 500 ALA A C 1
ATOM 3718 O O . ALA A 1 500 ? 3.562 14.077 -3.850 1.00 91.12 500 ALA A O 1
ATOM 3719 N N . ASP A 1 501 ? 3.623 16.203 -3.154 1.00 93.75 501 ASP A N 1
ATOM 3720 C CA . ASP A 1 501 ? 3.981 16.787 -4.463 1.00 93.75 501 ASP A CA 1
ATOM 3721 C C . ASP A 1 501 ? 5.297 16.251 -5.062 1.00 93.75 501 ASP A C 1
ATOM 3723 O O . ASP A 1 501 ? 5.622 16.531 -6.212 1.00 93.75 501 ASP A O 1
ATOM 3727 N N . ASN A 1 502 ? 6.069 15.497 -4.282 1.00 94.75 502 ASN A N 1
ATOM 3728 C CA . ASN A 1 502 ? 7.332 14.852 -4.630 1.00 94.75 502 ASN A CA 1
ATOM 3729 C C . ASN A 1 502 ? 7.216 13.315 -4.709 1.00 94.75 502 ASN A C 1
ATOM 3731 O O . ASN A 1 502 ? 8.239 12.627 -4.639 1.00 94.75 502 ASN A O 1
ATOM 3735 N N . GLN A 1 503 ? 5.994 12.780 -4.782 1.00 96.62 503 GLN A N 1
ATOM 3736 C CA . GLN A 1 503 ? 5.717 11.347 -4.794 1.00 96.62 503 GLN A CA 1
ATOM 3737 C C . GLN A 1 503 ? 4.973 10.890 -6.050 1.00 96.62 503 GLN A C 1
ATOM 3739 O O . GLN A 1 503 ? 4.104 11.583 -6.580 1.00 96.62 503 GLN A O 1
ATOM 3744 N N . THR A 1 504 ? 5.283 9.669 -6.483 1.00 97.94 504 THR A N 1
ATOM 3745 C CA . THR A 1 504 ? 4.546 8.934 -7.523 1.00 97.94 504 THR A CA 1
ATOM 3746 C C . THR A 1 504 ? 4.403 7.473 -7.138 1.00 97.94 504 THR A C 1
ATOM 3748 O O . THR A 1 504 ? 5.321 6.927 -6.531 1.00 97.94 504 THR A O 1
ATOM 3751 N N . ILE A 1 505 ? 3.322 6.814 -7.550 1.00 98.00 505 ILE A N 1
ATOM 3752 C CA . ILE A 1 505 ? 3.158 5.363 -7.399 1.00 98.00 505 ILE A CA 1
ATOM 3753 C C . ILE A 1 505 ? 3.128 4.684 -8.767 1.00 98.00 505 ILE A C 1
ATOM 3755 O O . ILE A 1 505 ? 2.409 5.128 -9.655 1.00 98.00 505 ILE A O 1
ATOM 3759 N N . TYR A 1 506 ? 3.875 3.593 -8.918 1.00 98.25 506 TYR A N 1
ATOM 3760 C CA . TYR A 1 506 ? 3.871 2.714 -10.085 1.00 98.25 506 TYR A CA 1
ATOM 3761 C C . TYR A 1 506 ? 3.029 1.473 -9.776 1.00 98.25 506 TYR A C 1
ATOM 3763 O O . TYR A 1 506 ? 3.287 0.791 -8.785 1.00 98.25 506 TYR A O 1
ATOM 3771 N N . LEU A 1 507 ? 2.048 1.185 -10.630 1.00 98.00 507 LEU A N 1
ATOM 3772 C CA . LEU A 1 507 ? 1.148 0.035 -10.546 1.00 98.00 507 LEU A CA 1
ATOM 3773 C C . LEU A 1 507 ? 1.372 -0.900 -11.725 1.00 98.00 507 LEU A C 1
ATOM 3775 O O . LEU A 1 507 ? 1.152 -0.494 -12.867 1.00 98.00 507 LEU A O 1
ATOM 3779 N N . PHE A 1 508 ? 1.773 -2.137 -11.455 1.00 98.12 508 PHE A N 1
ATOM 3780 C CA . PHE A 1 508 ? 2.058 -3.134 -12.481 1.00 98.12 508 PHE A CA 1
ATOM 3781 C C . PHE A 1 508 ? 0.997 -4.230 -12.537 1.00 98.12 508 PHE A C 1
ATOM 3783 O O . PHE A 1 508 ? 0.510 -4.714 -11.518 1.00 98.12 508 PHE A O 1
ATOM 3790 N N . GLU A 1 509 ? 0.744 -4.683 -13.757 1.00 97.69 509 GLU A N 1
ATOM 3791 C CA . GLU A 1 509 ? 0.033 -5.905 -14.100 1.00 97.69 509 GLU A CA 1
ATOM 3792 C C . GLU A 1 509 ? 0.999 -6.852 -14.834 1.00 97.69 509 GLU A C 1
ATOM 3794 O O . GLU A 1 509 ? 1.502 -6.576 -15.923 1.00 97.69 509 GLU A O 1
ATOM 3799 N N . LEU A 1 510 ? 1.284 -7.991 -14.225 1.00 97.94 510 LEU A N 1
ATOM 3800 C CA . LEU A 1 510 ? 2.260 -8.994 -14.644 1.00 97.94 510 LEU A CA 1
ATOM 3801 C C . LEU A 1 510 ? 1.620 -10.383 -14.862 1.00 97.94 510 LEU A C 1
ATOM 3803 O O . LEU A 1 510 ? 2.340 -11.357 -15.131 1.00 97.94 510 LEU A O 1
ATOM 3807 N N . GLY A 1 511 ? 0.292 -10.492 -14.747 1.00 96.44 511 GLY A N 1
ATOM 3808 C CA . GLY A 1 511 ? -0.514 -11.698 -14.911 1.00 96.44 511 GLY A CA 1
ATOM 3809 C C . GLY A 1 511 ? -1.207 -11.804 -16.276 1.00 96.44 511 GLY A C 1
ATOM 3810 O O . GLY A 1 511 ? -1.293 -12.902 -16.849 1.00 96.44 511 GLY A O 1
ATOM 3811 N N . SER A 1 512 ? -1.657 -10.677 -16.833 1.00 96.25 512 SER A N 1
ATOM 3812 C CA . SER A 1 512 ? -2.476 -10.580 -18.046 1.00 96.25 512 SER A CA 1
ATOM 3813 C C . SER A 1 512 ? -2.109 -9.377 -18.925 1.00 96.25 512 SER A C 1
ATOM 3815 O O . SER A 1 512 ? -1.793 -8.297 -18.458 1.00 96.25 512 SER A O 1
ATOM 3817 N N . THR A 1 513 ? -2.229 -9.528 -20.246 1.00 96.69 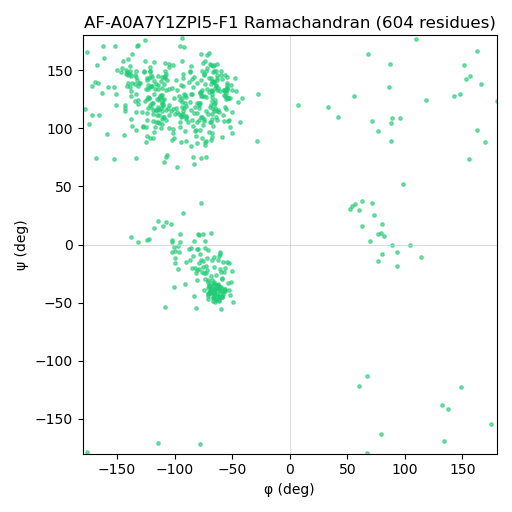513 THR A N 1
ATOM 3818 C CA . THR A 1 513 ? -2.119 -8.416 -21.220 1.00 96.69 513 THR A CA 1
ATOM 3819 C C . THR A 1 513 ? -3.480 -7.892 -21.683 1.00 96.69 513 THR A C 1
ATOM 3821 O O . THR A 1 513 ? -3.556 -6.940 -22.456 1.00 96.69 513 THR A O 1
ATOM 3824 N N . ASN A 1 514 ? -4.574 -8.543 -21.276 1.00 96.62 514 ASN A N 1
ATOM 3825 C CA . ASN A 1 514 ? -5.924 -8.169 -21.683 1.00 96.62 514 ASN A CA 1
ATOM 3826 C C . ASN A 1 514 ? -6.593 -7.350 -20.569 1.00 96.62 514 ASN A C 1
ATOM 3828 O O . ASN A 1 514 ? -6.952 -7.959 -19.560 1.00 96.62 514 ASN A O 1
ATOM 3832 N N . PRO A 1 515 ? -6.868 -6.046 -20.772 1.00 95.00 515 PRO A N 1
ATOM 3833 C CA . PRO A 1 515 ? -7.496 -5.183 -19.764 1.00 95.00 515 PRO A CA 1
ATOM 3834 C C . PRO A 1 515 ? -8.942 -5.570 -19.425 1.00 95.00 515 PRO A C 1
ATOM 3836 O O . PRO A 1 515 ? -9.524 -5.050 -18.485 1.00 95.00 515 PRO A O 1
ATOM 3839 N N . ASN A 1 516 ? -9.549 -6.478 -20.197 1.00 94.56 516 ASN A N 1
ATOM 3840 C CA . ASN A 1 516 ? -10.882 -7.014 -19.913 1.00 94.56 516 ASN A CA 1
ATOM 3841 C C . ASN A 1 516 ? -10.835 -8.345 -19.140 1.00 94.56 516 ASN A C 1
ATOM 3843 O O . ASN A 1 516 ? -11.871 -8.987 -18.960 1.00 94.56 516 ASN A O 1
ATOM 3847 N N . SER A 1 517 ? -9.644 -8.826 -18.776 1.00 94.75 517 SER A N 1
ATOM 3848 C CA . SER A 1 517 ? -9.481 -10.012 -17.937 1.00 94.75 517 SER A CA 1
ATOM 3849 C C . SER A 1 517 ? -9.768 -9.655 -16.484 1.00 94.75 517 SER A C 1
ATOM 3851 O O . SER A 1 517 ? -9.353 -8.604 -16.022 1.00 94.75 517 SER A O 1
ATOM 3853 N N . ALA A 1 518 ? -10.413 -10.554 -15.741 1.00 90.19 518 ALA A N 1
ATOM 3854 C CA . ALA A 1 518 ? -10.535 -10.406 -14.289 1.00 90.19 518 ALA A CA 1
ATOM 3855 C C . ALA A 1 518 ? -9.179 -10.518 -13.568 1.00 90.19 518 ALA A C 1
ATOM 3857 O O . ALA A 1 518 ? -9.070 -10.084 -12.436 1.00 90.19 518 ALA A O 1
ATOM 3858 N N . ALA A 1 519 ? -8.179 -11.112 -14.224 1.00 92.75 519 ALA A N 1
ATOM 3859 C CA . ALA A 1 519 ? -6.792 -11.149 -13.765 1.00 92.75 519 ALA A CA 1
ATOM 3860 C C . ALA A 1 519 ? -5.971 -9.983 -14.342 1.00 92.75 519 ALA A C 1
ATOM 3862 O O . ALA A 1 519 ? -4.813 -10.188 -14.657 1.00 92.75 519 ALA A O 1
ATOM 3863 N N . PHE A 1 520 ? -6.612 -8.857 -14.670 1.00 95.88 520 PHE A N 1
ATOM 3864 C CA . PHE A 1 520 ? -5.947 -7.603 -15.015 1.00 95.88 520 PHE A CA 1
ATOM 3865 C C . PHE A 1 520 ? -6.406 -6.579 -13.980 1.00 95.88 520 PHE A C 1
ATOM 3867 O O . PHE A 1 520 ? -7.477 -5.992 -14.138 1.00 95.88 520 PHE A O 1
ATOM 3874 N N . ASP A 1 521 ? -5.661 -6.446 -12.891 1.00 92.75 521 ASP A N 1
ATOM 3875 C CA . ASP A 1 521 ? -6.062 -5.694 -11.699 1.00 92.75 521 ASP A CA 1
ATOM 3876 C C . ASP A 1 521 ? -4.995 -4.716 -11.182 1.00 92.75 521 ASP A C 1
ATOM 3878 O O . ASP A 1 521 ? -5.273 -3.956 -10.255 1.00 92.75 521 ASP A O 1
ATOM 3882 N N . MET A 1 522 ? -3.848 -4.611 -11.870 1.00 95.75 522 MET A N 1
ATOM 3883 C CA . MET A 1 522 ? -2.832 -3.562 -11.653 1.00 95.75 522 MET A CA 1
ATOM 3884 C C . MET A 1 522 ? -2.247 -3.557 -10.229 1.00 95.75 522 MET A C 1
ATOM 3886 O O . MET A 1 522 ? -1.850 -2.506 -9.723 1.00 95.75 522 MET A O 1
ATOM 3890 N N . GLN A 1 523 ? -2.199 -4.719 -9.573 1.00 94.62 523 GLN A N 1
ATOM 3891 C CA . GLN A 1 523 ? -1.723 -4.868 -8.189 1.00 94.62 523 GLN A CA 1
ATOM 3892 C C . GLN A 1 523 ? -0.577 -5.884 -8.037 1.00 94.62 523 GLN A C 1
ATOM 3894 O O . GLN A 1 523 ? -0.132 -6.172 -6.923 1.00 94.62 523 GLN A O 1
ATOM 3899 N N . ASP A 1 524 ? -0.089 -6.440 -9.148 1.00 97.19 524 ASP A N 1
ATOM 3900 C CA . ASP A 1 524 ? 0.954 -7.466 -9.128 1.00 97.19 524 ASP A CA 1
ATOM 3901 C C . ASP A 1 524 ? 2.276 -6.917 -8.565 1.00 97.19 524 ASP A C 1
ATOM 3903 O O . ASP A 1 524 ? 3.063 -7.670 -7.987 1.00 97.19 524 ASP A O 1
ATOM 3907 N N . LEU A 1 525 ? 2.497 -5.602 -8.691 1.00 98.12 525 LEU A N 1
ATOM 3908 C CA . LEU A 1 525 ? 3.498 -4.833 -7.950 1.00 98.12 525 LEU A CA 1
ATOM 3909 C C . LEU A 1 525 ? 3.056 -3.367 -7.803 1.00 98.12 525 LEU A C 1
ATOM 3911 O O . LEU A 1 525 ? 2.657 -2.739 -8.783 1.00 98.12 525 LEU A O 1
ATOM 3915 N N . VAL A 1 526 ? 3.205 -2.812 -6.600 1.00 97.69 526 VAL A N 1
ATOM 3916 C CA . VAL A 1 526 ? 2.951 -1.406 -6.259 1.00 97.69 526 VAL A CA 1
ATOM 3917 C C . VAL A 1 526 ? 4.222 -0.800 -5.665 1.00 97.69 526 VAL A C 1
ATOM 3919 O O . VAL A 1 526 ? 4.684 -1.235 -4.608 1.00 97.69 526 VAL A O 1
ATOM 3922 N N . VAL A 1 527 ? 4.792 0.212 -6.325 1.00 98.06 527 VAL A N 1
ATOM 3923 C CA . VAL A 1 527 ? 6.020 0.892 -5.872 1.00 98.06 527 VAL A CA 1
ATOM 3924 C C . VAL A 1 527 ? 5.763 2.379 -5.674 1.00 98.06 527 VAL A C 1
ATOM 3926 O O . VAL A 1 527 ? 5.426 3.078 -6.627 1.00 98.06 527 VAL A O 1
ATOM 3929 N N . LEU A 1 528 ? 5.969 2.879 -4.459 1.00 97.69 528 LEU A N 1
ATOM 3930 C CA . LEU A 1 528 ? 6.011 4.307 -4.162 1.00 97.69 528 LEU A CA 1
ATOM 3931 C C . LEU A 1 528 ? 7.426 4.833 -4.404 1.00 97.69 528 LEU A C 1
ATOM 3933 O O . LEU A 1 528 ? 8.397 4.299 -3.878 1.00 97.69 528 LEU A O 1
ATOM 3937 N N . VAL A 1 529 ? 7.529 5.919 -5.160 1.00 97.75 529 VAL A N 1
ATOM 3938 C CA . VAL A 1 529 ? 8.757 6.689 -5.355 1.00 97.75 529 VAL A CA 1
ATOM 3939 C C . VAL A 1 529 ? 8.600 8.017 -4.632 1.00 97.75 529 VAL A C 1
ATOM 3941 O O . VAL A 1 529 ? 7.654 8.753 -4.903 1.00 97.75 529 VAL A O 1
ATOM 3944 N N . THR A 1 530 ? 9.534 8.334 -3.739 1.00 96.44 530 THR A N 1
ATOM 3945 C CA . THR A 1 530 ? 9.606 9.612 -3.021 1.00 96.44 530 THR A CA 1
ATOM 3946 C C . THR A 1 530 ? 10.901 10.333 -3.379 1.00 96.44 530 THR A C 1
ATOM 3948 O O . THR A 1 530 ? 11.984 9.760 -3.287 1.00 96.44 530 THR A O 1
ATOM 3951 N N . LEU A 1 531 ? 10.806 11.604 -3.768 1.00 95.56 531 LEU A N 1
ATOM 3952 C CA . LEU A 1 531 ? 11.948 12.418 -4.189 1.00 95.56 531 LEU A CA 1
ATOM 3953 C C . LEU A 1 531 ? 12.298 13.466 -3.133 1.00 95.56 531 LEU A C 1
ATOM 3955 O O . LEU A 1 531 ? 11.430 14.194 -2.665 1.00 95.56 531 LEU A O 1
ATOM 3959 N N . THR A 1 532 ? 13.567 13.616 -2.781 1.00 92.88 532 THR A N 1
ATOM 3960 C CA . THR A 1 532 ? 14.026 14.674 -1.863 1.00 92.88 532 THR A CA 1
ATOM 3961 C C . THR A 1 532 ? 15.079 15.529 -2.544 1.00 92.88 532 THR A C 1
ATOM 3963 O O . THR A 1 532 ? 15.857 15.020 -3.342 1.00 92.88 532 THR A O 1
ATOM 3966 N N . ALA A 1 533 ? 15.087 16.838 -2.292 1.00 91.06 533 ALA A N 1
ATOM 3967 C CA . ALA A 1 533 ? 16.076 17.719 -2.905 1.00 91.06 533 ALA A CA 1
ATOM 3968 C C . ALA A 1 533 ? 17.477 17.349 -2.398 1.00 91.06 533 ALA A C 1
ATOM 3970 O O . ALA A 1 533 ? 17.659 17.150 -1.194 1.00 91.06 533 ALA A O 1
ATOM 3971 N N . ALA A 1 534 ? 18.457 17.257 -3.296 1.00 89.00 534 ALA A N 1
ATOM 3972 C CA . ALA A 1 534 ? 19.841 17.036 -2.889 1.00 89.00 534 ALA A CA 1
ATOM 3973 C C . ALA A 1 534 ? 20.384 18.280 -2.160 1.00 89.00 534 ALA A C 1
ATOM 3975 O O . ALA A 1 534 ? 20.071 19.413 -2.526 1.00 89.00 534 ALA A O 1
ATOM 3976 N N . GLU A 1 535 ? 21.219 18.090 -1.132 1.00 80.88 535 GLU A N 1
ATOM 3977 C CA . GLU A 1 535 ? 21.725 19.191 -0.287 1.00 80.88 535 GLU A CA 1
ATOM 3978 C C . GLU A 1 535 ? 22.538 20.250 -1.059 1.00 80.88 535 GLU A C 1
ATOM 3980 O O . GLU A 1 535 ? 22.705 21.379 -0.591 1.00 80.88 535 GLU A O 1
ATOM 3985 N N . SER A 1 536 ? 23.065 19.895 -2.232 1.00 74.19 536 SER A N 1
ATOM 3986 C CA . SER A 1 536 ? 23.886 20.750 -3.092 1.00 74.19 536 SER A CA 1
ATOM 3987 C C . SER A 1 536 ? 23.101 21.762 -3.921 1.00 74.19 536 SER A C 1
ATOM 3989 O O . SER A 1 536 ? 23.713 22.717 -4.408 1.00 74.19 536 SER A O 1
ATOM 3991 N N . ASP A 1 537 ? 21.786 21.596 -4.071 1.00 63.09 537 ASP A N 1
ATOM 3992 C CA . ASP A 1 537 ? 20.965 22.463 -4.912 1.00 63.09 537 ASP A CA 1
ATOM 3993 C C . ASP A 1 537 ? 20.139 23.417 -4.034 1.00 63.09 537 ASP A C 1
ATOM 3995 O O . ASP A 1 537 ? 19.114 23.026 -3.464 1.00 63.09 537 ASP A O 1
ATOM 3999 N N . PRO A 1 538 ? 20.563 24.686 -3.861 1.00 61.72 538 PRO A N 1
ATOM 4000 C CA . PRO A 1 538 ? 19.718 25.679 -3.231 1.00 61.72 538 PRO A CA 1
ATOM 4001 C C . PRO A 1 538 ? 18.560 25.965 -4.185 1.00 61.72 538 PRO A C 1
ATOM 4003 O O . PRO A 1 538 ? 18.642 26.876 -5.012 1.00 61.72 538 PRO A O 1
ATOM 4006 N N . ILE A 1 539 ? 17.467 25.210 -4.056 1.00 64.50 539 ILE A N 1
ATOM 4007 C CA . ILE A 1 539 ? 16.207 25.527 -4.724 1.00 64.50 539 ILE A CA 1
ATOM 4008 C C . ILE A 1 539 ? 15.871 26.968 -4.332 1.00 64.50 539 ILE A C 1
ATOM 4010 O O . ILE A 1 539 ? 15.554 27.270 -3.179 1.00 64.50 539 ILE A O 1
ATOM 4014 N N . ALA A 1 540 ? 16.037 27.895 -5.276 1.00 55.16 540 ALA A N 1
ATOM 4015 C CA . ALA A 1 540 ? 15.968 29.321 -5.005 1.00 55.16 540 ALA A CA 1
ATOM 4016 C C . ALA A 1 540 ? 14.557 29.688 -4.517 1.00 55.16 540 ALA A C 1
ATOM 4018 O O . ALA A 1 540 ? 13.605 29.697 -5.292 1.00 55.16 540 ALA A O 1
ATOM 4019 N N . GLY A 1 541 ? 14.431 29.985 -3.221 1.00 63.56 541 GLY A N 1
ATOM 4020 C CA . GLY A 1 541 ? 13.153 30.273 -2.553 1.00 63.56 541 GLY A CA 1
ATOM 4021 C C . GLY A 1 541 ? 12.747 29.235 -1.508 1.00 63.56 541 GLY A C 1
ATOM 4022 O O . GLY A 1 541 ? 11.861 29.496 -0.701 1.00 63.56 541 GLY A O 1
ATOM 4023 N N . CYS A 1 542 ? 13.449 28.111 -1.469 1.00 61.84 542 CYS A N 1
ATOM 4024 C CA . CYS A 1 542 ? 13.207 27.015 -0.562 1.00 61.84 542 CYS A CA 1
ATOM 4025 C C . CYS A 1 542 ? 14.322 26.997 0.488 1.00 61.84 542 CYS A C 1
ATOM 4027 O O . CYS A 1 542 ? 15.301 26.259 0.412 1.00 61.84 542 CYS A O 1
ATOM 4029 N N . VAL A 1 543 ? 14.242 27.932 1.438 1.00 56.28 543 VAL A N 1
ATOM 4030 C CA . VAL A 1 543 ? 15.122 27.891 2.608 1.00 56.28 543 VAL A CA 1
ATOM 4031 C C . VAL A 1 543 ? 14.708 26.640 3.358 1.00 56.28 543 VAL A C 1
ATOM 4033 O O . VAL A 1 543 ? 13.563 26.593 3.798 1.00 56.28 543 VAL A O 1
ATOM 4036 N N . ALA A 1 544 ? 15.594 25.645 3.467 1.00 53.59 544 ALA A N 1
ATOM 4037 C CA . ALA A 1 544 ? 15.392 24.492 4.333 1.00 53.59 544 ALA A CA 1
ATOM 4038 C C . ALA A 1 544 ? 15.002 25.022 5.717 1.00 53.59 544 ALA A C 1
ATOM 4040 O O . ALA A 1 544 ? 15.848 25.477 6.492 1.00 53.59 544 ALA A O 1
ATOM 4041 N N . GLY A 1 545 ? 13.696 25.078 5.978 1.00 49.94 545 GLY A N 1
ATOM 4042 C CA . GLY A 1 545 ? 13.147 25.436 7.266 1.00 49.94 545 GLY A CA 1
ATOM 4043 C C . GLY A 1 545 ? 13.558 24.286 8.148 1.00 49.94 545 GLY A C 1
ATOM 4044 O O . GLY A 1 545 ? 12.928 23.235 8.082 1.00 49.94 545 GLY A O 1
ATOM 4045 N N . GLY A 1 546 ? 14.708 24.439 8.814 1.00 47.50 546 GLY A N 1
ATOM 4046 C CA . GLY A 1 546 ? 15.385 23.353 9.509 1.00 47.50 546 GLY A CA 1
ATOM 4047 C C . GLY A 1 546 ? 14.356 22.583 10.299 1.00 47.50 546 GLY A C 1
ATOM 4048 O O . GLY A 1 546 ? 13.635 23.237 11.046 1.00 47.50 546 GLY A O 1
ATOM 4049 N N . SER A 1 547 ? 14.258 21.274 10.032 1.00 44.06 547 SER A N 1
ATOM 4050 C CA . SER A 1 547 ? 13.217 20.359 10.503 1.00 44.06 547 SER A CA 1
ATOM 4051 C C . SER A 1 547 ? 12.660 20.829 11.842 1.00 44.06 547 SER A C 1
ATOM 4053 O O . SER A 1 547 ? 13.184 20.494 12.911 1.00 44.06 547 SER A O 1
ATOM 4055 N N . ALA A 1 548 ? 11.635 21.678 11.801 1.00 44.12 548 ALA A N 1
ATOM 4056 C CA . ALA A 1 548 ? 10.860 21.954 12.981 1.00 44.12 548 ALA A CA 1
ATOM 4057 C C . ALA A 1 548 ? 10.155 20.628 13.139 1.00 44.12 548 ALA A C 1
ATOM 4059 O O . ALA A 1 548 ? 9.273 20.342 12.341 1.00 44.12 548 ALA A O 1
ATOM 4060 N N . GLY A 1 549 ? 10.688 19.756 13.998 1.00 44.38 549 GLY A N 1
ATOM 4061 C CA . GLY A 1 549 ? 10.125 18.441 14.217 1.00 44.38 549 GLY A CA 1
ATOM 4062 C C . GLY A 1 549 ? 8.658 18.665 14.516 1.00 44.38 549 GLY A C 1
ATOM 4063 O O . GLY A 1 549 ? 8.325 19.113 15.614 1.00 44.38 549 GLY A O 1
ATOM 4064 N N . ILE A 1 550 ? 7.804 18.434 13.519 1.00 43.00 550 ILE A N 1
ATOM 4065 C CA . ILE A 1 550 ? 6.373 18.325 13.710 1.00 43.00 550 ILE A CA 1
ATOM 4066 C C . ILE A 1 550 ? 6.257 16.968 14.384 1.00 43.00 550 ILE A C 1
ATOM 4068 O O . ILE A 1 550 ? 6.000 15.943 13.772 1.00 43.00 550 ILE A O 1
ATOM 4072 N N . THR A 1 551 ? 6.618 16.941 15.664 1.00 52.41 551 THR A N 1
ATOM 4073 C CA . THR A 1 551 ? 6.130 15.917 16.556 1.00 52.41 551 THR A CA 1
ATOM 4074 C C . THR A 1 551 ? 4.662 16.228 16.627 1.00 52.41 551 THR A C 1
ATOM 4076 O O . THR A 1 551 ? 4.287 17.211 17.277 1.00 52.41 551 THR A O 1
ATOM 4079 N N . GLY A 1 552 ? 3.879 15.452 15.894 1.00 53.78 552 GLY A N 1
ATOM 4080 C CA . GLY A 1 552 ? 2.463 15.394 16.126 1.00 53.78 552 GLY A CA 1
ATOM 4081 C C . GLY A 1 552 ? 2.199 15.378 17.629 1.00 53.78 552 GLY A C 1
ATOM 4082 O O . GLY A 1 552 ? 2.858 14.650 18.389 1.00 53.78 552 GLY A O 1
ATOM 4083 N N . LYS A 1 553 ? 1.364 16.306 18.075 1.00 68.00 553 LYS A N 1
ATOM 4084 C CA . LYS A 1 553 ? 0.918 16.366 19.456 1.00 68.00 553 LYS A CA 1
ATOM 4085 C C . LYS A 1 553 ? -0.560 16.030 19.444 1.00 68.00 553 LYS A C 1
ATOM 4087 O O . LYS A 1 553 ? -1.313 16.473 18.585 1.00 68.00 553 LYS A O 1
ATOM 4092 N N . ILE A 1 554 ? -0.960 15.267 20.448 1.00 72.06 554 ILE A N 1
ATOM 4093 C CA . ILE A 1 554 ? -2.366 15.022 20.717 1.00 72.06 554 ILE A CA 1
ATOM 4094 C C . ILE A 1 554 ? -2.705 15.808 21.976 1.00 72.06 554 ILE A C 1
ATOM 4096 O O . ILE A 1 554 ? -2.150 15.523 23.047 1.00 72.06 554 ILE A O 1
ATOM 4100 N N . ASN A 1 555 ? -3.583 16.801 21.853 1.00 78.44 555 ASN A N 1
ATOM 4101 C CA . ASN A 1 555 ? -4.139 17.484 23.013 1.00 78.44 555 ASN A CA 1
ATOM 4102 C C . ASN A 1 555 ? -5.436 16.797 23.416 1.00 78.44 555 ASN A C 1
ATOM 4104 O O . ASN A 1 555 ? -6.333 16.601 22.603 1.00 78.44 555 ASN A O 1
ATOM 4108 N N . PHE A 1 556 ? -5.540 16.468 24.699 1.00 79.00 556 PHE A N 1
ATOM 4109 C CA . PHE A 1 556 ? -6.767 15.962 25.294 1.00 79.00 556 PHE A CA 1
ATOM 4110 C C . PHE A 1 556 ? -7.288 16.981 26.310 1.00 79.00 556 PHE A C 1
ATOM 4112 O O . PHE A 1 556 ? -6.636 17.221 27.332 1.00 79.00 556 PHE A O 1
ATOM 4119 N N . GLU A 1 557 ? -8.461 17.561 26.049 1.00 79.75 557 GLU A N 1
ATOM 4120 C CA . GLU A 1 557 ? -9.197 18.406 27.001 1.00 79.75 557 GLU A CA 1
ATOM 4121 C C . GLU A 1 557 ? -10.488 17.683 27.440 1.00 79.75 557 GLU A C 1
ATOM 4123 O O . GLU A 1 557 ? -11.272 17.228 26.610 1.00 79.75 557 GLU A O 1
ATOM 4128 N N . ILE A 1 558 ? -10.717 17.573 28.756 1.00 73.25 558 ILE A N 1
ATOM 4129 C CA . ILE A 1 558 ? -11.972 17.060 29.337 1.00 73.25 558 ILE A CA 1
ATOM 4130 C C . ILE A 1 558 ? -12.567 18.169 30.212 1.00 73.25 558 ILE A C 1
ATOM 4132 O O . ILE A 1 558 ? -11.931 18.609 31.175 1.00 73.25 558 ILE A O 1
ATOM 4136 N N . GLY A 1 559 ? -13.764 18.650 29.871 1.00 56.47 559 GLY A N 1
ATOM 4137 C CA . GLY A 1 559 ? -14.462 19.700 30.623 1.00 56.47 559 GLY A CA 1
ATOM 4138 C C . GLY A 1 559 ? -15.234 19.157 31.836 1.00 56.47 559 GLY A C 1
ATOM 4139 O O . GLY A 1 559 ? -15.785 18.065 31.752 1.00 56.47 559 GLY A O 1
ATOM 4140 N N . GLY A 1 560 ? -15.270 19.917 32.948 1.00 48.44 560 GLY A N 1
ATOM 4141 C CA . GLY A 1 560 ? -16.317 19.800 33.980 1.00 48.44 560 GLY A CA 1
ATOM 4142 C C . GLY A 1 560 ? -15.930 19.961 35.460 1.00 48.44 560 GLY A C 1
ATOM 4143 O O . GLY A 1 560 ? -15.100 19.229 35.995 1.00 48.44 560 GLY A O 1
ATOM 4144 N N . ASP A 1 561 ? -16.643 20.848 36.173 1.00 42.81 561 ASP A N 1
ATOM 4145 C CA . ASP A 1 561 ? -16.608 21.039 37.645 1.00 42.81 561 ASP A CA 1
ATOM 4146 C C . ASP A 1 561 ? -17.317 19.901 38.432 1.00 42.81 561 ASP A C 1
ATOM 4148 O O . ASP A 1 561 ? -17.442 19.945 39.660 1.00 42.81 561 ASP A O 1
ATOM 4152 N N . GLY A 1 562 ? -17.811 18.872 37.733 1.00 35.34 562 GLY A N 1
ATOM 4153 C CA . GLY A 1 562 ? -18.594 17.754 38.276 1.00 35.34 562 GLY A CA 1
ATOM 4154 C C . GLY A 1 562 ? -17.836 16.435 38.470 1.00 35.34 562 GLY A C 1
ATOM 4155 O O . GLY A 1 562 ? -18.454 15.447 38.867 1.00 35.34 562 GLY A O 1
ATOM 4156 N N . ALA A 1 563 ? -16.525 16.387 38.215 1.00 30.56 563 ALA A N 1
ATOM 4157 C CA . ALA A 1 563 ? -15.719 15.177 38.387 1.00 30.56 563 ALA A CA 1
ATOM 4158 C C . ALA A 1 563 ? -15.480 14.873 39.883 1.00 30.56 563 ALA A C 1
ATOM 4160 O O . ALA A 1 563 ? -14.511 15.320 40.499 1.00 30.56 563 ALA A O 1
ATOM 4161 N N . VAL A 1 564 ? -16.393 14.122 40.506 1.00 29.48 564 VAL A N 1
ATOM 4162 C CA . VAL A 1 564 ? -16.240 13.645 41.888 1.00 29.48 564 VAL A CA 1
ATOM 4163 C C . VAL A 1 564 ? -15.281 12.452 41.910 1.00 29.48 564 VAL A C 1
ATOM 4165 O O . VAL A 1 564 ? -15.677 11.315 41.668 1.00 29.48 564 VAL A O 1
ATOM 4168 N N . LEU A 1 565 ? -14.018 12.713 42.252 1.00 26.30 565 LEU A N 1
ATOM 4169 C CA . LEU A 1 565 ? -13.047 11.686 42.636 1.00 26.30 565 LEU A CA 1
ATOM 4170 C C . LEU A 1 565 ? -13.477 11.055 43.970 1.00 26.30 565 LEU A C 1
ATOM 4172 O O . LEU A 1 565 ? -13.509 11.727 45.007 1.00 26.30 565 LEU A O 1
ATOM 4176 N N . TYR A 1 566 ? -13.795 9.761 43.978 1.00 27.89 566 TYR A N 1
ATOM 4177 C CA . TYR A 1 566 ? -13.993 9.035 45.231 1.00 27.89 566 TYR A CA 1
ATOM 4178 C C . TYR A 1 566 ? -12.640 8.699 45.892 1.00 27.89 566 TYR A C 1
ATOM 4180 O O . TYR A 1 566 ? -11.786 8.054 45.296 1.00 27.89 566 TYR A O 1
ATOM 4188 N N . SER A 1 567 ? -12.536 9.069 47.179 1.00 29.67 567 SER A N 1
ATOM 4189 C CA . SER A 1 567 ? -11.549 8.683 48.213 1.00 29.67 567 SER A CA 1
ATOM 4190 C C . SER A 1 567 ? -10.241 9.512 48.364 1.00 29.67 567 SER A C 1
ATOM 4192 O O . SER A 1 567 ? -9.302 9.366 47.583 1.00 29.67 567 SER A O 1
ATOM 4194 N N . PRO A 1 568 ? -10.100 10.298 49.461 1.00 31.80 568 PRO A N 1
ATOM 4195 C CA . PRO A 1 568 ? -8.880 11.034 49.842 1.00 31.80 568 PRO A CA 1
ATOM 4196 C C . PRO A 1 568 ? -7.613 10.194 50.108 1.00 31.80 568 PRO A C 1
ATOM 4198 O O . PRO A 1 568 ? -6.535 10.761 50.290 1.00 31.80 568 PRO A O 1
ATOM 4201 N N . GLU A 1 569 ? -7.701 8.862 50.156 1.00 36.25 569 GLU A N 1
ATOM 4202 C CA . GLU A 1 569 ? -6.572 7.993 50.526 1.00 36.25 569 GLU A CA 1
ATOM 4203 C C . GLU A 1 569 ? -5.609 7.697 49.358 1.00 36.25 569 GLU A C 1
ATOM 4205 O O . GLU A 1 569 ? -4.435 7.405 49.597 1.00 36.25 569 GLU A O 1
ATOM 4210 N N . ALA A 1 570 ? -6.043 7.868 48.103 1.00 35.75 570 ALA A N 1
ATOM 4211 C CA . ALA A 1 570 ? -5.198 7.658 46.918 1.00 35.75 570 ALA A CA 1
ATOM 4212 C C . ALA A 1 570 ? -4.111 8.743 46.751 1.00 35.75 570 ALA A C 1
ATOM 4214 O O . ALA A 1 570 ? -2.994 8.472 46.303 1.00 35.75 570 ALA A O 1
ATOM 4215 N N . ILE A 1 571 ? -4.387 9.971 47.204 1.00 37.16 571 ILE A N 1
ATOM 4216 C CA . ILE A 1 571 ? -3.509 11.137 47.004 1.00 37.16 571 ILE A CA 1
ATOM 4217 C C . ILE A 1 571 ? -2.247 11.072 47.888 1.00 37.16 571 ILE A C 1
ATOM 4219 O O . ILE A 1 571 ? -1.198 11.610 47.530 1.00 37.16 571 ILE A O 1
ATOM 4223 N N . ALA A 1 572 ? -2.278 10.349 49.012 1.00 39.03 572 ALA A N 1
ATOM 4224 C CA . ALA A 1 572 ? -1.134 10.262 49.925 1.00 39.03 572 ALA A CA 1
ATOM 4225 C C . ALA A 1 572 ? 0.020 9.363 49.421 1.00 39.03 572 ALA A C 1
ATOM 4227 O O . ALA A 1 572 ? 1.127 9.440 49.961 1.00 39.03 572 ALA A O 1
ATOM 4228 N N . LYS A 1 573 ? -0.193 8.526 48.392 1.00 38.44 573 LYS A N 1
ATOM 4229 C CA . LYS A 1 573 ? 0.807 7.548 47.911 1.00 38.44 573 LYS A CA 1
ATOM 4230 C C . LYS A 1 573 ? 1.597 7.969 46.665 1.00 38.44 573 LYS A C 1
ATOM 4232 O O . LYS A 1 573 ? 2.672 7.416 46.437 1.00 38.44 573 LYS A O 1
ATOM 4237 N N . LEU A 1 574 ? 1.152 8.975 45.910 1.00 32.00 574 LEU A N 1
ATOM 4238 C CA . LEU A 1 574 ? 1.814 9.398 44.661 1.00 32.00 574 LEU A CA 1
ATOM 4239 C C . LEU A 1 574 ? 2.992 10.375 44.861 1.00 32.00 574 LEU A C 1
ATOM 4241 O O . LEU A 1 574 ? 3.789 10.595 43.954 1.00 32.00 574 LEU A O 1
ATOM 4245 N N . GLY A 1 575 ? 3.187 10.911 46.069 1.00 31.17 575 GLY A N 1
ATOM 4246 C CA . GLY A 1 575 ? 4.172 11.969 46.335 1.00 31.17 575 GLY A CA 1
ATOM 4247 C C . GLY A 1 575 ? 5.658 11.572 46.383 1.00 31.17 575 GLY A C 1
ATOM 4248 O O . GLY A 1 575 ? 6.461 12.397 46.818 1.00 31.17 575 GLY A O 1
ATOM 4249 N N . LYS A 1 576 ? 6.070 10.344 46.018 1.00 33.03 576 LYS A N 1
ATOM 4250 C CA . LYS A 1 576 ? 7.474 9.902 46.226 1.00 33.03 576 LYS A CA 1
ATOM 4251 C C . LYS A 1 576 ? 8.176 9.115 45.112 1.00 33.03 576 LYS A C 1
ATOM 4253 O O . LYS A 1 576 ? 9.321 8.720 45.321 1.00 33.03 576 LYS A O 1
ATOM 4258 N N . LYS A 1 577 ? 7.598 8.942 43.922 1.00 26.84 577 LYS A N 1
ATOM 4259 C CA . LYS A 1 577 ? 8.323 8.350 42.779 1.00 26.84 577 LYS A CA 1
ATOM 4260 C C . LYS A 1 577 ? 8.110 9.156 41.500 1.00 26.84 577 LYS A C 1
ATOM 4262 O O . LYS A 1 577 ? 7.420 8.728 40.590 1.00 26.84 577 LYS A O 1
ATOM 4267 N N . LEU A 1 578 ? 8.765 10.311 41.428 1.00 25.47 578 LEU A N 1
ATOM 4268 C CA . LEU A 1 578 ? 9.115 10.935 40.156 1.00 25.47 578 LEU A CA 1
ATOM 4269 C C . LEU A 1 578 ? 10.629 11.173 40.179 1.00 25.47 578 LEU A C 1
ATOM 4271 O O . LEU A 1 578 ? 11.109 12.193 40.672 1.00 25.47 578 LEU A O 1
ATOM 4275 N N . GLN A 1 579 ? 11.394 10.175 39.735 1.00 24.88 579 GLN A N 1
ATOM 4276 C CA . GLN A 1 579 ? 12.797 10.366 39.387 1.00 24.88 579 GLN A CA 1
ATOM 4277 C C . GLN A 1 579 ? 12.864 10.459 37.864 1.00 24.88 579 GLN A C 1
ATOM 4279 O O . GLN A 1 579 ? 12.449 9.558 37.145 1.00 24.88 579 GLN A O 1
ATOM 4284 N N . VAL A 1 580 ? 13.303 11.632 37.428 1.00 27.17 580 VAL A N 1
ATOM 4285 C CA . VAL A 1 580 ? 13.336 12.145 36.062 1.00 27.17 580 VAL A CA 1
ATOM 4286 C C . VAL A 1 580 ? 14.115 11.213 35.127 1.00 27.17 580 VAL A C 1
ATOM 4288 O O . VAL A 1 580 ? 15.325 11.063 35.290 1.00 27.17 580 VAL A O 1
ATOM 4291 N N . ILE A 1 581 ? 13.445 10.673 34.106 1.00 23.34 581 ILE A N 1
ATOM 4292 C CA . ILE A 1 581 ? 14.080 10.308 32.835 1.00 23.34 581 ILE A CA 1
ATOM 4293 C C . ILE A 1 581 ? 13.907 11.531 31.930 1.00 23.34 581 ILE A C 1
ATOM 4295 O O . ILE A 1 581 ? 12.787 11.930 31.617 1.00 23.34 581 ILE A O 1
ATOM 4299 N N . LYS A 1 582 ? 15.020 12.198 31.614 1.00 30.52 582 LYS A N 1
ATOM 4300 C CA . LYS A 1 582 ? 15.073 13.213 30.559 1.00 30.52 582 LYS A CA 1
ATOM 4301 C C . LYS A 1 582 ? 15.020 12.480 29.220 1.00 30.52 582 LYS A C 1
ATOM 4303 O O . LYS A 1 582 ? 15.697 11.468 29.084 1.00 30.52 582 LYS A O 1
ATOM 4308 N N . ASP A 1 583 ? 14.245 13.042 28.298 1.00 30.56 583 ASP A N 1
ATOM 4309 C CA . ASP A 1 583 ? 14.073 12.657 26.887 1.00 30.56 583 ASP A CA 1
ATOM 4310 C C . ASP A 1 583 ? 12.835 11.788 26.578 1.00 30.56 583 ASP A C 1
ATOM 4312 O O . ASP A 1 583 ? 12.926 10.758 25.921 1.00 30.56 583 ASP A O 1
ATOM 4316 N N . ALA A 1 584 ? 11.652 12.249 27.013 1.00 26.03 584 ALA A N 1
ATOM 4317 C CA . ALA A 1 584 ? 10.360 11.890 26.416 1.00 26.03 584 ALA A CA 1
ATOM 4318 C C . ALA A 1 584 ? 9.325 13.029 26.567 1.00 26.03 584 ALA A C 1
ATOM 4320 O O . ALA A 1 584 ? 9.382 13.836 27.499 1.00 26.03 584 ALA A O 1
ATOM 4321 N N . THR A 1 585 ? 8.420 13.086 25.592 1.00 38.12 585 THR A N 1
ATOM 4322 C CA . THR A 1 585 ? 7.375 14.071 25.272 1.00 38.12 585 THR A CA 1
ATOM 4323 C C . THR A 1 585 ? 6.502 14.501 26.460 1.00 38.12 585 THR A C 1
ATOM 4325 O O . THR A 1 585 ? 6.159 13.716 27.340 1.00 38.12 585 THR A O 1
ATOM 4328 N N . LYS A 1 586 ? 6.125 15.785 26.488 1.00 32.69 586 LYS A N 1
ATOM 4329 C CA . LYS A 1 586 ? 5.351 16.413 27.565 1.00 32.69 586 LYS A CA 1
ATOM 4330 C C . LYS A 1 586 ? 3.849 16.327 27.259 1.00 32.69 586 LYS A C 1
ATOM 4332 O O . LYS A 1 586 ? 3.334 17.176 26.541 1.00 32.69 586 LYS A O 1
ATOM 4337 N N . VAL A 1 587 ? 3.151 15.342 27.821 1.00 31.69 587 VAL A N 1
ATOM 4338 C CA . VAL A 1 587 ? 1.677 15.350 27.887 1.00 31.69 587 VAL A CA 1
ATOM 4339 C C . VAL A 1 587 ? 1.264 16.513 28.789 1.00 31.69 587 VAL A C 1
ATOM 4341 O O . VAL A 1 587 ? 1.707 16.586 29.938 1.00 31.69 587 VAL A O 1
ATOM 4344 N N . THR A 1 588 ? 0.476 17.459 28.276 1.00 34.69 588 THR A N 1
ATOM 4345 C CA . THR A 1 588 ? -0.010 18.596 29.070 1.00 34.69 588 THR A CA 1
ATOM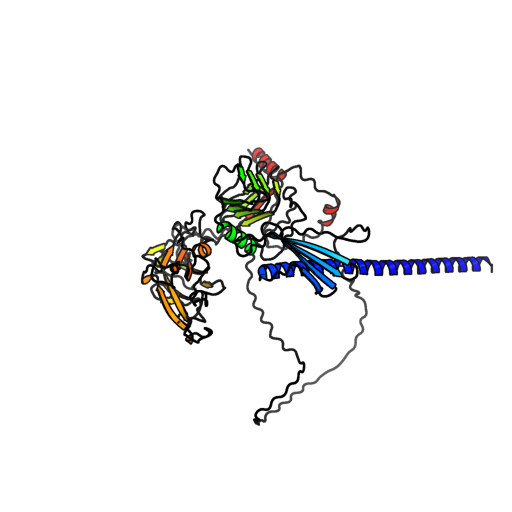 4346 C C . THR A 1 588 ? -1.512 18.449 29.257 1.00 34.69 588 THR A C 1
ATOM 4348 O O . THR A 1 588 ? -2.278 18.776 28.366 1.00 34.69 588 THR A O 1
ATOM 4351 N N . VAL A 1 589 ? -1.930 17.961 30.424 1.00 33.31 589 VAL A N 1
ATOM 4352 C CA . VAL A 1 589 ? -3.336 18.016 30.841 1.00 33.31 589 VAL A CA 1
ATOM 4353 C C . VAL A 1 589 ? -3.598 19.438 31.336 1.00 33.31 589 VAL A C 1
ATOM 4355 O O . VAL A 1 589 ? -3.090 19.821 32.392 1.00 33.31 589 VAL A O 1
ATOM 4358 N N . VAL A 1 590 ? -4.328 20.246 30.565 1.00 36.31 590 VAL A N 1
ATOM 4359 C CA . VAL A 1 590 ? -4.680 21.620 30.954 1.00 36.31 590 VAL A CA 1
ATOM 4360 C C . VAL A 1 590 ? -6.056 21.599 31.608 1.00 36.31 590 VAL A C 1
ATOM 4362 O O . VAL A 1 590 ? -7.066 21.356 30.959 1.00 36.31 590 VAL A O 1
ATOM 4365 N N . SER A 1 591 ? -6.114 21.853 32.915 1.00 37.34 591 SER A N 1
ATOM 4366 C CA . SER A 1 591 ? -7.404 22.058 33.590 1.00 37.34 591 SER A CA 1
ATOM 4367 C C . SER A 1 591 ? -8.025 23.394 33.157 1.00 37.34 591 SER A C 1
ATOM 4369 O O . SER A 1 591 ? -7.298 24.383 33.021 1.00 37.34 591 SER A O 1
ATOM 4371 N N . GLN A 1 592 ? -9.356 23.468 33.008 1.00 38.94 592 GLN A N 1
ATOM 4372 C CA . GLN A 1 592 ? -10.057 24.692 32.568 1.00 38.94 592 GLN A CA 1
ATOM 4373 C C . GLN A 1 592 ? -9.681 25.947 33.370 1.00 38.94 592 GLN A C 1
ATOM 4375 O O . GLN A 1 592 ? -9.586 27.036 32.808 1.00 38.94 592 GLN A O 1
ATOM 4380 N N . LYS A 1 593 ? -9.360 25.790 34.658 1.00 43.44 593 LYS A N 1
ATOM 4381 C CA . LYS A 1 593 ? -8.917 26.885 35.525 1.00 43.44 593 LYS A CA 1
ATOM 4382 C C . LYS A 1 593 ? -7.682 27.622 34.986 1.00 43.44 593 LYS A C 1
ATOM 4384 O O . LYS A 1 593 ? -7.628 28.845 35.055 1.00 43.44 593 LYS A O 1
ATOM 4389 N N . GLU A 1 594 ? -6.718 26.911 34.396 1.00 44.03 594 GLU A N 1
ATOM 4390 C CA . GLU A 1 594 ? -5.514 27.536 33.826 1.00 44.03 594 GLU A CA 1
ATOM 4391 C C . GLU A 1 594 ? -5.795 28.288 32.515 1.00 44.03 594 GLU A C 1
ATOM 4393 O O . GLU A 1 594 ? -5.130 29.288 32.230 1.00 44.03 594 GLU A O 1
ATOM 4398 N N . LYS A 1 595 ? -6.793 27.857 31.732 1.00 44.53 595 LYS A N 1
ATOM 4399 C CA . LYS A 1 595 ? -7.242 28.547 30.509 1.00 44.53 595 LYS A CA 1
ATOM 4400 C C . LYS A 1 595 ? -7.956 29.850 30.869 1.00 44.53 595 LYS A C 1
ATOM 4402 O O . LYS A 1 595 ? -7.583 30.907 30.360 1.00 44.53 595 LYS A O 1
ATOM 4407 N N . THR A 1 596 ? -8.869 29.805 31.843 1.00 49.31 596 THR A N 1
ATOM 4408 C CA . THR A 1 596 ? -9.561 31.000 32.353 1.00 49.31 596 THR A CA 1
ATOM 4409 C C . THR A 1 596 ? -8.583 32.009 32.965 1.00 49.31 596 THR A C 1
ATOM 4411 O O . THR A 1 596 ? -8.700 33.206 32.710 1.00 49.31 596 THR A O 1
ATOM 4414 N N . ASP A 1 597 ? -7.560 31.551 33.697 1.00 51.22 597 ASP A N 1
ATOM 4415 C CA . ASP A 1 597 ? -6.539 32.430 34.286 1.00 51.22 597 ASP A CA 1
ATOM 4416 C C . ASP A 1 597 ? -5.595 33.043 33.226 1.00 51.22 597 ASP A C 1
ATOM 4418 O O . ASP A 1 597 ? -5.156 34.193 33.366 1.00 51.22 597 ASP A O 1
ATOM 4422 N N . ARG A 1 598 ? -5.306 32.324 32.128 1.00 52.88 598 ARG A N 1
ATOM 4423 C CA . ARG A 1 598 ? -4.538 32.853 30.983 1.00 52.88 598 ARG A CA 1
ATOM 4424 C C . ARG A 1 598 ? -5.324 33.883 30.179 1.00 52.88 598 ARG A C 1
ATOM 4426 O O . ARG A 1 598 ? -4.763 34.916 29.809 1.00 52.88 598 ARG A O 1
ATOM 4433 N N . GLU A 1 599 ? -6.608 33.645 29.944 1.00 58.62 599 GLU A N 1
ATOM 4434 C CA . GLU A 1 599 ? -7.486 34.594 29.257 1.00 58.62 599 GLU A CA 1
ATOM 4435 C C . GLU A 1 599 ? -7.749 35.842 30.109 1.00 58.62 599 GLU A C 1
ATOM 4437 O O . GLU A 1 599 ? -7.662 36.963 29.599 1.00 58.62 599 GLU A O 1
ATOM 4442 N N . ALA A 1 600 ? -7.937 35.678 31.422 1.00 61.28 600 ALA A N 1
ATOM 4443 C CA . ALA A 1 600 ? -8.039 36.789 32.365 1.00 61.28 600 ALA A CA 1
ATOM 4444 C C . ALA A 1 600 ? -6.735 37.608 32.444 1.00 61.28 600 ALA A C 1
ATOM 4446 O O . ALA A 1 600 ? -6.776 38.839 32.482 1.00 61.28 600 ALA A O 1
ATOM 4447 N N . SER A 1 601 ? -5.566 36.956 32.395 1.00 56.03 601 SER A N 1
ATOM 4448 C CA . SER A 1 601 ? -4.264 37.645 32.374 1.00 56.03 601 SER A CA 1
ATOM 4449 C C . SER A 1 601 ? -3.999 38.378 31.052 1.00 56.03 601 SER A C 1
ATOM 4451 O O . SER A 1 601 ? -3.425 39.465 31.056 1.00 56.03 601 SER A O 1
ATOM 4453 N N . SER A 1 602 ? -4.461 37.829 29.924 1.00 54.81 602 SER A N 1
ATOM 4454 C CA . SER A 1 602 ? -4.397 38.462 28.597 1.00 54.81 602 SER A CA 1
ATOM 4455 C C . SER A 1 602 ? -5.300 39.699 28.501 1.00 54.81 602 SER A C 1
ATOM 4457 O O . SER A 1 602 ? -4.896 40.725 27.950 1.00 54.81 602 SER A O 1
ATOM 4459 N N . GLN A 1 603 ? -6.493 39.651 29.106 1.00 58.41 603 GLN A N 1
ATOM 4460 C CA . GLN A 1 603 ? -7.391 40.807 29.198 1.00 58.41 603 GLN A CA 1
ATOM 4461 C C . GLN A 1 603 ? -6.933 41.853 30.225 1.00 58.41 603 GLN A C 1
ATOM 4463 O O . GLN A 1 603 ? -7.249 43.022 30.059 1.00 58.41 603 GLN A O 1
ATOM 4468 N N . SER A 1 604 ? -6.148 41.471 31.238 1.00 50.88 604 SER A N 1
ATOM 4469 C CA . SER A 1 604 ? -5.526 42.407 32.190 1.00 50.88 604 SER A CA 1
ATOM 4470 C C . SER A 1 604 ? -4.298 43.145 31.626 1.00 50.88 604 SER A C 1
ATOM 4472 O O . SER A 1 604 ? -3.827 44.092 32.261 1.00 50.88 604 SER A O 1
ATOM 4474 N N . MET A 1 605 ? -3.742 42.709 30.489 1.00 45.22 605 MET A N 1
ATOM 4475 C CA . MET A 1 605 ? -2.603 43.352 29.812 1.00 45.22 605 MET A CA 1
ATOM 4476 C C . MET A 1 605 ? -3.003 44.198 28.588 1.00 45.22 605 MET A C 1
ATOM 4478 O O . MET A 1 605 ? -2.126 44.766 27.932 1.00 45.22 605 MET A O 1
ATOM 4482 N N . LYS A 1 606 ? -4.302 44.312 28.293 1.00 49.19 606 LYS A N 1
ATOM 4483 C CA . LYS A 1 606 ? -4.879 45.299 27.367 1.00 49.19 606 LYS A CA 1
ATOM 4484 C C . LYS A 1 606 ? -5.586 46.387 28.163 1.00 49.19 606 LYS A C 1
ATOM 4486 O O . LYS A 1 606 ? -5.552 47.546 27.693 1.00 49.19 606 LYS A O 1
#

Sequence (606 aa):
MSRGLLFIVAASLIGVGSVIFMGQKSRIAVDSEQGEYGYQVTAREIAKSGSDRAISEVRKDLTAVTKQRNGISVAGGEYDLDIVEHNYGELTLVSNGRSGNAEHSIETGVIYVAPLEAAVVLNASEVSTKTSGSYTISGEDHRAEPASDDDSGTSGGSGGSGGSGYFDGKNFGPEVDYSAVGRRNARNRGFTRPARGIMTGSESHANIVAAEIDAVNVTGDGGAGSIGSTSQKDVYEQIYTQAMSNSSVQFLSEPFAGSYGSKNDPAILSVSGDFEPKDSFTGYGLLIIEDGNFEANKHFKWNGVVMARGSGTSELDVIVDDGAEIRGSLVAYEKESVPVPACPVPFDIDGLNTVPKVEFNARFDVVGAAISAGGAYDVPVTSVVHFNGDHEEPWGNWDKPTDGNVNRDGAYVYEPSDSYGPNTTITVSARSWLKKKGKDGSKDDHWNMYMEQASDEGGQQLQVLRNGDTAPGVAGYLGQTSAVEFLADYLNLDGTMNLADNQTIYLFELGSTNPNSAAFDMQDLVVLVTLTAAESDPIAGCVAGGSAGITGKINFEIGGDGAVLYSPEAIAKLGKKLQVIKDATKVTVVSQKEKTDREASSQSMK

pLDDT: mean 71.79, std 25.7, range [22.88, 98.62]

Solvent-accessible surface area (backbone atoms only — not comparable to full-atom values): 35780 Å² total; per-residue (Å²): 141,58,75,65,58,57,51,53,54,52,52,49,50,52,51,52,51,50,51,52,54,50,52,52,54,52,51,55,49,51,59,51,50,55,50,53,53,51,23,43,54,49,2,42,55,40,8,48,54,43,42,58,48,50,54,54,44,49,74,73,38,63,86,74,62,66,66,60,48,75,71,50,74,48,100,78,37,30,24,30,41,39,50,47,76,48,84,84,47,32,34,36,38,36,9,37,2,31,8,93,94,29,54,24,42,37,38,38,44,37,44,41,54,84,94,51,81,75,58,76,53,76,50,51,55,55,78,55,78,72,64,98,65,94,76,84,91,83,80,81,93,74,88,79,77,81,83,81,85,85,83,84,82,91,82,89,84,87,84,85,82,89,81,89,80,89,82,88,86,83,89,80,87,80,90,83,90,79,85,88,83,91,80,90,77,92,76,93,84,77,93,80,84,82,80,92,74,89,76,88,73,83,78,81,83,77,87,76,83,78,70,88,77,86,50,93,50,54,41,48,100,49,56,78,82,78,86,73,90,64,73,58,66,63,57,51,53,49,52,48,54,56,49,72,70,36,91,73,52,42,79,54,66,88,78,48,59,47,77,39,51,35,97,92,48,58,32,41,37,38,31,73,33,67,44,65,49,86,38,57,28,36,37,18,32,40,42,37,28,37,54,23,35,40,40,35,32,58,33,31,36,39,38,34,40,39,36,36,30,17,62,16,84,49,68,26,43,40,36,44,33,61,64,27,37,38,35,44,48,81,47,75,48,63,42,79,51,73,78,71,58,80,47,60,34,54,60,46,73,62,90,54,21,49,30,34,69,46,41,24,31,51,33,40,33,47,67,41,36,48,42,53,61,86,79,75,46,73,30,29,24,20,46,37,42,26,54,71,79,49,74,48,53,84,56,33,50,67,92,26,54,63,61,8,37,57,41,54,97,73,86,49,75,43,63,67,91,60,74,44,59,49,63,43,39,37,33,54,32,41,34,23,35,44,69,40,88,95,50,91,54,92,45,50,90,24,47,39,86,69,33,75,53,42,28,85,76,60,63,90,43,49,48,67,43,41,54,67,37,70,60,67,90,36,63,34,50,96,80,38,69,22,31,52,64,60,39,49,92,35,44,42,97,88,47,24,29,56,46,57,82,24,33,38,36,41,27,27,30,52,81,40,92,48,84,85,39,70,58,38,35,43,23,38,32,30,37,39,38,41,41,36,56,29,92,85,53,78,53,88,90,50,70,74,62,69,81,70,76,71,67,64,45,75,47,60,43,75,54,68,100,74,78,79,80,85,65,84,73,66,70,76,70,66,84,79,80,86,79,85,76,87,91,73,86,84,86,70,80,66,57,68,69,60,54,54,53,49,53,52,52,55,61,73,75,107

Nearest PDB structures (foldseek):
  4imn-assembly1_A  TM=6.027E-01  e=3.517E+00  Homo sapiens
  7b28-assembly3_B  TM=4.152E-01  e=2.697E+00  Rhipicephalus pulchellus
  7b29-assembly1_A  TM=3.993E-01  e=5.377E+00  Rhipicephalus appendiculatus
  4i84-assembly1_A  TM=3.703E-01  e=4.586E+00  Haemophilus influenzae Rd KW20

Radius of gyration: 34.17 Å; Cα contacts (8 Å, |Δi|>4): 1063; chains: 1; bounding box: 83×97×124 Å

Secondary structure (DSSP, 8-state):
--HHHHHHHHHHHHHHHHHHHHHHHHHHHHHHHHHHHHHHHHHHHHHHHHHHHHHHHHHH-GGG--SEEEEEEETTEEEEEEEEEPGGGEEEEEEEEEETTEEEEEEEEEE--TTSS---EEPPPEEE---SS----------PPPP---------------------------------------------PPP--------------------TTB--SSSS-----S-HHHHHHHHHHHHHT-TT-EEE-SS--EEE-BTTB-EEEEEES-B--SS-EEEEEEEEEESS-EEE-TTEEEEEEEEEEE-SSS-EEEEE-TT-EEEEEEEEEE-------SSB--EEEETTEEEESS-EEEEEEEEE---BSTTSSBPPEEEEEEETTEEE-TTS-TT-TTTS--SSSS-EEE--SS-B-TTPPEEEEEEEEEEPTT--S-SGGGEEEEEEEETTT--SSEEEE-TTPBPP-PPPGGGPPPHHHHTGGGB-TTSBB---TTEEEEEE--S-S-TTSTT--S-SEEEEEEEEE-TT---TT------------EEEEE--TT-----TTSTTTSTT------SS-------HHHHHHHHHHHHTT-

Mean predicted aligned error: 18.62 Å

Foldseek 3Di:
DDPPVVVVVVVVVVVVVVVVVVVVVVVVVVVVVVVVVVFQVQQVVQLVVQVVVLVVVCLPDVPPPDQWDFFPDDVQWGWIWGWDDDPQQKIWIWIWGGHDPAIWIWIWIFHADPPDSGDGDTADIFTDGDDPDDDDDDDDDDDDDDDDDDDDDDDDDDDDDDDDDDDDDDDDDDDDDDDDDDDDDDDDDDDDDDDDDDDPDDDDDDDDPPDPDPDPQAAAPHDDDDDDDDPVVVSVVVVVLVLLPDPQEDEDDPPAADEAADPVGFGHYEYEEADDHPAAHHYEHEYEYHQYEYAFELNAAYAEEYEYEHALVDAHEYEHEPNHHYHYYYHYDYDNPPPQQLDAFAWDCDQLWTFTAFKWWKKKKFLAAADDPLPPDTWFKAKWKDWLRRIDRQQADRLASQRRGPHDDDIRMDTDPDIDGGRTIMKMKMWTWDADPPDPPNGRVRTDTQFIDMRVVHAPQKDKADFFAAFQPQQAPPPIQASCSSCVVQADSVRTGNHRSQKMKMFGQHPDRDCPDSSRGRRNTIMMMGIHHDPPDPPPPSDRPPCPPSPHHHAYEYDDPPPDDPDPPVVVPPPPDDDDDPDDDDHDHDYVVVVVVVVVVVVVVD